Protein AF-S9TLT8-F1 (afdb_monomer)

Secondary structure (DSSP, 8-state):
-----------PPTTB-BTT-EE--EETTS-TT-PEEEE-PPPPSTTTTT-EE-EEEES--STT-EEEE-TT--GGGTT--PBPBTT-EEEEEETTT-PBEEEEEEEEEETTEEEEEEEE-----TT-S-------SGGG-EE---TTS---TTPBPBP---------S---HHHHHHHHHHHHHHHHGGGTTHHHHHHTT-TT-TT---EEEHHHHHHHHHHTT----HHHHHHHHHHH-TTSSSEEEHHHHHHHHH-PPPHHHHHHHHHHHHHHHHHTTT-EEHHHHHHHHHHTGGGSHHHHTTSS-HHHHHHHHHHT-HHHHTT--SEEPHHHHHHHHHHHGGG---HHHHHHHHHHHTPPPSSGGGGG---SEEEEEEETTS-EEEEEPP--TTS-TT-HHHHHHHHHHTT--SEEEEEEEEP-

Organism: NCBI:txid28005

Mean predicted aligned error: 17.15 Å

Solvent-accessible surface area (backbone atoms only — not comparable to full-atom values): 24820 Å² total; per-residue (Å²): 135,85,80,78,76,86,89,66,80,72,83,69,61,84,59,48,38,33,31,50,38,79,44,70,54,61,44,69,51,62,35,96,91,46,49,31,23,49,28,45,58,86,49,84,64,101,65,35,87,62,52,22,62,51,44,80,34,74,68,94,56,74,51,26,30,29,26,36,29,53,60,69,38,50,67,89,62,22,64,73,46,49,76,38,47,41,68,42,69,29,23,44,24,34,64,81,80,56,28,34,41,28,51,42,91,53,77,33,84,53,101,88,45,80,40,68,36,44,27,27,34,70,79,81,64,96,85,59,96,65,86,63,73,52,49,75,53,73,48,34,55,44,61,51,80,68,95,90,62,80,95,52,99,78,48,66,37,64,48,86,70,94,64,87,75,82,82,89,69,90,74,49,71,62,59,56,48,51,56,48,35,55,33,38,38,67,73,27,39,83,45,4,45,42,54,54,33,51,76,64,66,47,50,87,34,93,90,57,88,42,74,30,43,68,68,54,48,51,44,56,43,14,74,44,76,39,74,68,54,75,66,57,47,50,46,52,47,66,74,51,28,83,81,73,76,70,38,30,46,46,63,58,53,50,40,68,53,64,52,78,65,56,67,72,60,49,52,52,51,52,53,52,50,50,54,47,22,63,75,41,77,75,43,34,41,44,52,44,53,51,24,37,35,56,69,24,30,65,46,24,55,53,32,63,71,64,77,43,52,51,59,55,54,48,50,53,56,51,64,70,37,67,82,35,65,88,59,59,61,54,71,56,50,72,65,49,55,50,51,54,48,44,24,29,46,76,52,49,88,48,68,70,59,51,53,43,32,55,62,32,26,65,59,78,68,99,56,78,67,45,65,71,57,69,56,59,36,35,29,45,36,32,33,74,89,71,52,72,50,79,45,73,40,80,83,46,83,84,61,48,80,85,40,68,66,56,48,49,50,52,40,44,74,74,67,57,67,62,76,67,49,72,47,80,43,73,66,124

Radius of gyration: 26.95 Å; Cα contacts (8 Å, |Δi|>4): 657; chains: 1; bounding box: 95×42×77 Å

Sequence (428 aa):
MATTRPSTIPSKEADVLHYGQRVRISNELASADGFLYVHSALASGQRASEAQSATASYAASADNVFIVGRPHQSRDHVLDGAPVCLGAAVSLLHSITNMPLGCSDAAQRTSFGMEKKVACSYVKESFGRSTAAVITKEENMFCFTSTGAAPGPTLRASLSQTRTAKVSQEASVLDVFDRIREKALALGGRLGFRSLAIALGVACCEHRITCLTRGQLAQHISRLGVALTSLELDMVMKRMDHTGNKTVSAQEFLAELRGNMPQDRMNAVALTFQQLVVEGQGSVEYKDMFNLYRENVCAHPDVRDGLILPEEAVFDFENSWPSRVNSKLGTVTINEFIEYYNDISPSILDDARFFALLGGCWMIPETDAYRRGDPMRVVTVSHADGSSETVRLPDTLVLNTADRGDVKQVLIQAGVKDIKEFTVSRRI

InterPro domains:
  IPR011992 EF-hand domain pair [SSF47473] (212-345)
  IPR055325 Cilia- and flagella-associated protein 161 [PTHR24274] (12-147)

Structure (mmCIF, N/CA/C/O backbone):
data_AF-S9TLT8-F1
#
_entry.id   AF-S9TLT8-F1
#
loop_
_atom_site.group_PDB
_atom_site.id
_atom_site.type_symbol
_atom_site.label_atom_id
_atom_site.label_alt_id
_atom_site.label_comp_id
_atom_site.label_asym_id
_atom_site.label_entity_id
_atom_site.label_seq_id
_atom_site.pdbx_PDB_ins_code
_atom_site.Cartn_x
_atom_site.Cartn_y
_atom_site.Cartn_z
_atom_site.occupancy
_atom_site.B_iso_or_equiv
_atom_site.auth_seq_id
_atom_site.auth_comp_id
_atom_site.auth_asym_id
_atom_site.auth_atom_id
_atom_site.pdbx_PDB_model_num
ATOM 1 N N . MET A 1 1 ? -66.128 -9.625 -16.315 1.00 35.62 1 MET A N 1
ATOM 2 C CA . MET A 1 1 ? -65.516 -10.515 -15.306 1.00 35.62 1 MET A CA 1
ATOM 3 C C . MET A 1 1 ? -64.396 -9.750 -14.621 1.00 35.62 1 MET A C 1
ATOM 5 O O . MET A 1 1 ? -63.342 -9.576 -15.213 1.00 35.62 1 MET A O 1
ATOM 9 N N . ALA A 1 2 ? -64.662 -9.198 -13.437 1.00 33.81 2 ALA A N 1
ATOM 10 C CA . ALA A 1 2 ? -63.650 -8.521 -12.635 1.00 33.81 2 ALA A CA 1
ATOM 11 C C . ALA A 1 2 ? -62.841 -9.587 -11.887 1.00 33.81 2 ALA A C 1
ATOM 13 O O . ALA A 1 2 ? -63.338 -10.200 -10.947 1.00 33.81 2 ALA A O 1
ATOM 14 N N . THR A 1 3 ? -61.621 -9.856 -12.345 1.00 32.59 3 THR A N 1
ATOM 15 C CA . THR A 1 3 ? -60.668 -10.714 -11.638 1.00 32.59 3 THR A CA 1
ATOM 16 C C . THR A 1 3 ? -60.104 -9.942 -10.452 1.00 32.59 3 THR A C 1
ATOM 18 O O . THR A 1 3 ? -59.290 -9.030 -10.606 1.00 32.59 3 THR A O 1
ATOM 21 N N . THR A 1 4 ? -60.577 -10.295 -9.263 1.00 34.72 4 THR A N 1
ATOM 22 C CA . THR A 1 4 ? -60.046 -9.883 -7.965 1.00 34.72 4 THR A CA 1
ATOM 23 C C . THR A 1 4 ? -58.557 -10.220 -7.871 1.00 34.72 4 THR A C 1
ATOM 25 O O . THR A 1 4 ? -58.187 -11.394 -7.880 1.00 34.72 4 THR A O 1
ATOM 28 N N . ARG A 1 5 ? -57.694 -9.199 -7.772 1.00 31.59 5 ARG A N 1
ATOM 29 C CA . ARG A 1 5 ? -56.304 -9.372 -7.320 1.00 31.59 5 ARG A CA 1
ATOM 30 C C . ARG A 1 5 ? -56.338 -9.915 -5.885 1.00 31.59 5 ARG A C 1
ATOM 32 O O . ARG A 1 5 ? -56.984 -9.277 -5.053 1.00 31.59 5 ARG A O 1
ATOM 39 N N . PRO A 1 6 ? -55.658 -11.024 -5.560 1.00 34.12 6 PRO A N 1
ATOM 40 C CA . PRO A 1 6 ? -55.510 -11.434 -4.171 1.00 34.12 6 PRO A CA 1
ATOM 41 C C . PRO A 1 6 ? -54.658 -10.387 -3.439 1.00 34.12 6 PRO A C 1
ATOM 43 O O . PRO A 1 6 ? -53.469 -10.220 -3.701 1.00 34.12 6 PRO A O 1
ATOM 46 N N . SER A 1 7 ? -55.302 -9.624 -2.558 1.00 38.62 7 SER A N 1
ATOM 47 C CA . SER A 1 7 ? -54.705 -8.585 -1.721 1.00 38.62 7 SER A CA 1
ATOM 48 C C . SER A 1 7 ? -54.206 -9.169 -0.400 1.00 38.62 7 SER A C 1
ATOM 50 O O . SER A 1 7 ? -54.701 -8.824 0.672 1.00 38.62 7 SER A O 1
ATOM 52 N N . THR A 1 8 ? -53.231 -10.066 -0.462 1.00 38.25 8 THR A N 1
ATOM 53 C CA . THR A 1 8 ? -52.533 -10.549 0.734 1.00 38.25 8 THR A CA 1
ATOM 54 C C . THR A 1 8 ? -51.042 -10.531 0.456 1.00 38.25 8 THR A C 1
ATOM 56 O O . THR A 1 8 ? -50.463 -11.526 0.032 1.00 38.25 8 THR A O 1
ATOM 59 N N . ILE A 1 9 ? -50.426 -9.363 0.660 1.00 44.56 9 ILE A N 1
ATOM 60 C CA . ILE A 1 9 ? -48.975 -9.275 0.834 1.00 44.56 9 ILE A CA 1
ATOM 61 C C . ILE A 1 9 ? -48.663 -10.149 2.059 1.00 44.56 9 ILE A C 1
ATOM 63 O O . ILE A 1 9 ? -49.262 -9.897 3.110 1.00 44.56 9 ILE A O 1
ATOM 67 N N . PRO A 1 10 ? -47.812 -11.184 1.952 1.00 48.09 10 PRO A N 1
ATOM 68 C CA . PRO A 1 10 ? -47.455 -12.000 3.105 1.00 48.09 10 PRO A CA 1
ATOM 69 C C . PRO A 1 10 ? -46.914 -11.089 4.211 1.00 48.09 10 PRO A C 1
ATOM 71 O O . PRO A 1 10 ? -46.103 -10.193 3.956 1.00 48.09 10 PRO A O 1
ATOM 74 N N . SER A 1 11 ? -47.414 -11.266 5.436 1.00 51.22 11 SER A N 1
ATOM 75 C CA . SER A 1 11 ? -46.936 -10.525 6.601 1.00 51.22 11 SER A CA 1
ATOM 76 C C . SER A 1 11 ? -45.440 -10.788 6.756 1.00 51.22 11 SER A C 1
ATOM 78 O O . SER A 1 11 ? -45.046 -11.916 7.046 1.00 51.22 11 SER A O 1
ATOM 80 N N . LYS A 1 12 ? -44.615 -9.765 6.513 1.00 61.75 12 LYS A N 1
ATOM 81 C CA . LYS A 1 12 ? -43.157 -9.860 6.638 1.00 61.75 12 LYS A CA 1
ATOM 82 C C . LYS A 1 12 ? -42.810 -10.263 8.068 1.00 61.75 12 LYS A C 1
ATOM 84 O O . LYS A 1 12 ? -43.297 -9.634 9.008 1.00 61.75 12 LYS A O 1
ATOM 89 N N . GLU A 1 13 ? -41.989 -11.299 8.223 1.00 68.62 13 GLU A N 1
ATOM 90 C CA . GLU A 1 13 ? -41.459 -11.683 9.532 1.00 68.62 13 GLU A CA 1
ATOM 91 C C . GLU A 1 13 ? -40.683 -10.495 10.131 1.00 68.62 13 GLU A C 1
ATOM 93 O O . GLU A 1 13 ? -39.939 -9.801 9.430 1.00 68.62 13 GLU A O 1
ATOM 98 N N . ALA A 1 14 ? -40.872 -10.229 11.425 1.00 61.72 14 ALA A N 1
ATOM 99 C CA . ALA A 1 14 ? -40.080 -9.218 12.114 1.00 61.72 14 ALA A CA 1
ATOM 100 C C . ALA A 1 14 ? -38.603 -9.654 12.137 1.00 61.72 14 ALA A C 1
ATOM 102 O O . ALA A 1 14 ? -38.308 -10.838 12.266 1.00 61.72 14 ALA A O 1
ATOM 103 N N . ASP A 1 15 ? -37.684 -8.700 11.988 1.00 71.81 15 ASP A N 1
ATOM 104 C CA . ASP A 1 15 ? -36.225 -8.905 12.048 1.00 71.81 15 ASP A CA 1
ATOM 105 C C . ASP A 1 15 ? -35.607 -9.791 10.954 1.00 71.81 15 ASP A C 1
ATOM 107 O O . ASP A 1 15 ? -34.428 -10.138 11.030 1.00 71.81 15 ASP A O 1
ATOM 111 N N . VAL A 1 16 ? -36.346 -10.093 9.884 1.00 80.50 16 VAL A N 1
ATOM 112 C CA . VAL A 1 16 ? -35.835 -10.800 8.700 1.00 80.50 16 VAL A CA 1
ATOM 113 C C . VAL A 1 16 ? -35.859 -9.872 7.488 1.00 80.50 16 VAL A C 1
ATOM 115 O O . VAL A 1 16 ? -36.826 -9.144 7.251 1.00 80.50 16 VAL A O 1
ATOM 118 N N . LEU A 1 17 ? -34.781 -9.880 6.704 1.00 82.12 17 LEU A N 1
ATOM 119 C CA . LEU A 1 17 ? -34.709 -9.136 5.453 1.00 82.12 17 LEU A CA 1
ATOM 120 C C . LEU A 1 17 ? -35.520 -9.857 4.373 1.00 82.12 17 LEU A C 1
ATOM 122 O O . LEU A 1 17 ? -35.280 -11.029 4.089 1.00 82.12 17 LEU A O 1
ATOM 126 N N . HIS A 1 18 ? -36.438 -9.139 3.729 1.00 84.50 18 HIS A N 1
ATOM 127 C CA . HIS A 1 18 ? -37.248 -9.668 2.632 1.00 84.50 18 HIS A CA 1
ATOM 128 C C . HIS A 1 18 ? -36.950 -8.947 1.313 1.00 84.50 18 HIS A C 1
ATOM 130 O O . HIS A 1 18 ? -36.621 -7.756 1.298 1.00 84.50 18 HIS A O 1
ATOM 136 N N . TYR A 1 19 ? -37.128 -9.639 0.188 1.00 83.56 19 TYR A N 1
ATOM 137 C CA . TYR A 1 19 ? -37.094 -9.001 -1.128 1.00 83.56 19 TYR A CA 1
ATOM 138 C C . TYR A 1 19 ? -38.167 -7.901 -1.230 1.00 83.56 19 TYR A C 1
ATOM 140 O O . TYR A 1 19 ? -39.253 -7.988 -0.648 1.00 83.56 19 TYR A O 1
ATOM 148 N N . GLY A 1 20 ? -37.828 -6.808 -1.912 1.00 76.44 20 GLY A N 1
ATOM 149 C CA . GLY A 1 20 ? -38.667 -5.615 -2.031 1.00 76.44 20 GLY A CA 1
ATOM 150 C C . GLY A 1 20 ? -38.646 -4.707 -0.803 1.00 76.44 20 GLY A C 1
ATOM 151 O O . GLY A 1 20 ? -39.358 -3.701 -0.766 1.00 76.44 20 GLY A O 1
ATOM 152 N N . GLN A 1 21 ? -37.847 -5.026 0.219 1.00 82.19 21 GLN A N 1
ATOM 153 C CA . GLN A 1 21 ? -37.655 -4.158 1.374 1.00 82.19 21 GLN A CA 1
ATOM 154 C C . GLN A 1 21 ? -36.647 -3.045 1.079 1.00 82.19 21 GLN A C 1
ATOM 156 O O . GLN A 1 21 ? -35.629 -3.256 0.420 1.00 82.19 21 GLN A O 1
ATOM 161 N N . ARG A 1 22 ? -36.952 -1.847 1.588 1.00 84.12 22 ARG A N 1
ATOM 162 C CA . ARG A 1 22 ? -36.041 -0.702 1.585 1.00 84.12 22 ARG A CA 1
ATOM 163 C C . ARG A 1 22 ? -35.064 -0.842 2.743 1.00 84.12 22 ARG A C 1
ATOM 165 O O . ARG A 1 22 ? -35.492 -0.963 3.889 1.00 84.12 22 ARG A O 1
ATOM 172 N N . VAL A 1 23 ? -33.779 -0.798 2.436 1.00 87.81 23 VAL A N 1
ATOM 173 C CA . VAL A 1 23 ? -32.674 -0.934 3.381 1.00 87.81 23 VAL A CA 1
ATOM 174 C C . VAL A 1 23 ? -31.699 0.221 3.223 1.00 87.81 23 VAL A C 1
ATOM 176 O O . VAL A 1 23 ? -31.629 0.858 2.171 1.00 87.81 23 VAL A O 1
ATOM 179 N N . ARG A 1 24 ? -30.931 0.479 4.277 1.00 87.31 24 ARG A N 1
ATOM 180 C CA . ARG A 1 24 ? -29.712 1.280 4.199 1.00 87.31 24 ARG A CA 1
ATOM 181 C C . ARG A 1 24 ? -28.542 0.359 4.479 1.00 87.31 24 ARG A C 1
ATOM 183 O O . ARG A 1 24 ? -28.635 -0.488 5.361 1.00 87.31 24 ARG A O 1
ATOM 190 N N . ILE A 1 25 ? -27.470 0.532 3.724 1.00 90.12 25 ILE A N 1
ATOM 191 C CA . ILE A 1 25 ? -26.228 -0.203 3.931 1.00 90.12 25 ILE A CA 1
ATOM 192 C C . ILE A 1 25 ? -25.272 0.779 4.585 1.00 90.12 25 ILE A C 1
ATOM 194 O O . ILE A 1 25 ? -25.013 1.843 4.021 1.00 90.12 25 ILE A O 1
ATOM 198 N N . SER A 1 26 ? -24.798 0.449 5.780 1.00 86.19 26 SER A N 1
ATOM 199 C CA . SER A 1 26 ? -23.891 1.295 6.546 1.00 86.19 26 SER A CA 1
ATOM 200 C C . SER A 1 26 ? -22.674 0.526 7.007 1.00 86.19 26 SER A C 1
ATOM 202 O O . SER A 1 26 ? -22.786 -0.617 7.443 1.00 86.19 26 SER A O 1
ATOM 204 N N . ASN A 1 27 ? -21.530 1.199 6.989 1.00 82.44 27 ASN A N 1
ATOM 205 C CA . ASN A 1 27 ? -20.387 0.795 7.778 1.00 82.44 27 ASN A CA 1
ATOM 206 C C . ASN A 1 27 ? -20.491 1.481 9.144 1.00 82.44 27 ASN A C 1
ATOM 208 O O . ASN A 1 27 ? -20.222 2.677 9.279 1.00 82.44 27 ASN A O 1
ATOM 212 N N . GLU A 1 28 ? -20.929 0.715 10.141 1.00 74.50 28 GLU A N 1
ATOM 213 C CA . GLU A 1 28 ? -21.058 1.189 11.522 1.00 74.50 28 GLU A CA 1
ATOM 214 C C . GLU A 1 28 ? -19.709 1.422 12.206 1.00 74.50 28 GLU A C 1
ATOM 216 O O . GLU A 1 28 ? -19.622 2.159 13.183 1.00 74.50 28 GLU A O 1
ATOM 221 N N . LEU A 1 29 ? -18.653 0.822 11.661 1.00 68.00 29 LEU A N 1
ATOM 222 C CA . LEU A 1 29 ? -17.330 0.801 12.257 1.00 68.00 29 LEU A CA 1
ATOM 223 C C . LEU A 1 29 ? -16.429 1.892 11.702 1.00 68.00 29 LEU A C 1
ATOM 225 O O . LEU A 1 29 ? -15.383 2.136 12.286 1.00 68.00 29 LEU A O 1
ATOM 229 N N . ALA A 1 30 ? -16.812 2.543 10.600 1.00 68.62 30 ALA A N 1
ATOM 230 C CA . ALA A 1 30 ? -15.959 3.462 9.846 1.00 68.62 30 ALA A CA 1
ATOM 231 C C . ALA A 1 30 ? -15.632 4.783 10.568 1.00 68.62 30 ALA A C 1
ATOM 233 O O . ALA A 1 30 ? -14.661 5.452 10.211 1.00 68.62 30 ALA A O 1
ATOM 234 N N . SER A 1 31 ? -16.442 5.196 11.546 1.00 70.94 31 SER A N 1
ATOM 235 C CA . SER A 1 31 ? -16.224 6.431 12.299 1.00 70.94 31 SER A CA 1
ATOM 236 C C . SER A 1 31 ? -16.871 6.371 13.678 1.00 70.94 31 SER A C 1
ATOM 238 O O . SER A 1 31 ? -17.974 5.853 13.832 1.00 70.94 31 SER A O 1
ATOM 240 N N . ALA A 1 32 ? -16.203 6.953 14.676 1.00 64.69 32 ALA A N 1
ATOM 241 C CA . ALA A 1 32 ? -16.770 7.135 16.013 1.00 64.69 32 ALA A CA 1
ATOM 242 C C . ALA A 1 32 ? -17.909 8.176 16.030 1.00 64.69 32 ALA A C 1
ATOM 244 O O . ALA A 1 32 ? -18.750 8.146 16.925 1.00 64.69 32 ALA A O 1
ATOM 245 N N . ASP A 1 33 ? -17.951 9.063 15.030 1.00 64.81 33 ASP A N 1
ATOM 246 C CA . ASP A 1 33 ? -18.918 10.163 14.937 1.00 64.81 33 ASP A CA 1
ATOM 247 C C . ASP A 1 33 ? -20.258 9.733 14.310 1.00 64.81 33 ASP A C 1
ATOM 249 O O . ASP A 1 33 ? -21.205 10.520 14.251 1.00 64.81 33 ASP A O 1
ATOM 253 N N . GLY A 1 34 ? -20.362 8.484 13.840 1.00 71.44 34 GLY A N 1
ATOM 254 C CA . GLY A 1 34 ? -21.607 7.900 13.353 1.00 71.44 34 GLY A CA 1
ATOM 255 C C . GLY A 1 34 ? -21.448 7.003 12.129 1.00 71.44 34 GLY A C 1
ATOM 256 O O . GLY A 1 34 ? -20.352 6.715 11.653 1.00 71.44 34 GLY A O 1
ATOM 257 N N . PHE A 1 35 ? -22.588 6.561 11.604 1.00 80.56 35 PHE A N 1
ATOM 258 C CA . PHE A 1 35 ? -22.648 5.609 10.501 1.00 80.56 35 PHE A CA 1
ATOM 259 C C . PHE A 1 35 ? -22.368 6.269 9.148 1.00 80.56 35 PHE A C 1
ATOM 261 O O . PHE A 1 35 ? -22.985 7.279 8.795 1.00 80.56 35 PHE A O 1
ATOM 268 N N . LEU A 1 36 ? -21.480 5.644 8.374 1.00 84.56 36 LEU A N 1
ATOM 269 C CA . LEU A 1 36 ? -21.249 5.974 6.971 1.00 84.56 36 LEU A CA 1
ATOM 270 C C . LEU A 1 36 ? -22.121 5.075 6.104 1.00 84.56 36 LEU A C 1
ATOM 272 O O . LEU A 1 36 ? -21.978 3.854 6.124 1.00 84.56 36 LEU A O 1
ATOM 276 N N . TYR A 1 37 ? -23.032 5.678 5.352 1.00 87.75 37 TYR A N 1
ATOM 277 C CA . TYR A 1 37 ? -23.968 4.965 4.493 1.00 87.75 37 TYR A CA 1
ATOM 278 C C . TYR A 1 37 ? -23.489 4.951 3.049 1.00 87.75 37 TYR A C 1
ATOM 280 O O . TYR A 1 37 ? -22.895 5.925 2.584 1.00 87.75 37 TYR A O 1
ATOM 288 N N . VAL A 1 38 ? -23.820 3.884 2.321 1.00 90.12 38 VAL A N 1
ATOM 289 C CA . VAL A 1 38 ? -23.739 3.894 0.858 1.00 90.12 38 VAL A CA 1
ATOM 290 C C . VAL A 1 38 ? -24.721 4.944 0.342 1.00 90.12 38 VAL A C 1
ATOM 292 O O . VAL A 1 38 ? -25.911 4.887 0.648 1.00 90.12 38 VAL A O 1
ATOM 295 N N . HIS A 1 39 ? -24.202 5.897 -0.418 1.00 88.62 39 HIS A N 1
ATOM 296 C CA . HIS A 1 39 ? -24.888 7.084 -0.902 1.00 88.62 39 HIS A CA 1
ATOM 297 C C . HIS A 1 39 ? -24.771 7.170 -2.421 1.00 88.62 39 HIS A C 1
ATOM 299 O O . HIS A 1 39 ? -23.688 6.985 -2.976 1.00 88.62 39 HIS A O 1
ATOM 305 N N . SER A 1 40 ? -25.880 7.468 -3.095 1.00 86.38 40 SER A N 1
ATOM 306 C CA . SER A 1 40 ? -25.919 7.669 -4.544 1.00 86.38 40 SER A CA 1
ATOM 307 C C . SER A 1 40 ? -26.772 8.889 -4.879 1.00 86.38 40 SER A C 1
ATOM 309 O O . SER A 1 40 ? -27.995 8.796 -4.969 1.00 86.38 40 SER A O 1
ATOM 311 N N . ALA A 1 41 ? -26.134 10.036 -5.099 1.00 80.56 41 ALA A N 1
ATOM 312 C CA . ALA A 1 41 ? -26.831 11.255 -5.499 1.00 80.56 41 ALA A CA 1
ATOM 313 C C . ALA A 1 41 ? -27.009 11.363 -7.021 1.00 80.56 41 ALA A C 1
ATOM 315 O O . ALA A 1 41 ? -26.204 10.873 -7.817 1.00 80.56 41 ALA A O 1
ATOM 316 N N . LEU A 1 42 ? -28.054 12.089 -7.425 1.00 70.62 42 LEU A N 1
ATOM 317 C CA . LEU A 1 42 ? -28.197 12.587 -8.790 1.00 70.62 42 LEU A CA 1
ATOM 318 C C . LEU A 1 42 ? -27.015 13.511 -9.110 1.00 70.62 42 LEU A C 1
ATOM 320 O O . LEU A 1 42 ? -26.828 14.538 -8.461 1.00 70.62 42 LEU A O 1
ATOM 324 N N . ALA A 1 43 ? -26.224 13.156 -10.121 1.00 63.09 43 ALA A N 1
ATOM 325 C CA . ALA A 1 43 ? -25.205 14.057 -10.640 1.00 63.09 43 ALA A CA 1
ATOM 326 C C . ALA A 1 43 ? -25.873 15.303 -11.255 1.00 63.09 43 ALA A C 1
ATOM 328 O O . ALA A 1 43 ? -26.957 15.216 -11.829 1.00 63.09 43 ALA A O 1
ATOM 329 N N . SER A 1 44 ? -25.236 16.469 -11.155 1.00 54.47 44 SER A N 1
ATOM 330 C CA . SER A 1 44 ? -25.657 17.689 -11.851 1.00 54.47 44 SER A CA 1
ATOM 331 C C . SER A 1 44 ? -24.796 17.894 -13.107 1.00 54.47 44 SER A C 1
ATOM 333 O O . SER A 1 44 ? -23.578 17.742 -13.065 1.00 54.47 44 SER A O 1
ATOM 335 N N . GLY A 1 45 ? -25.418 18.199 -14.256 1.00 56.22 45 GLY A N 1
ATOM 336 C CA . GLY A 1 45 ? -24.717 18.489 -15.522 1.00 56.22 45 GLY A CA 1
ATOM 337 C C . GLY A 1 45 ? -25.144 17.636 -16.727 1.00 56.22 45 GLY A C 1
ATOM 338 O O . GLY A 1 45 ? -26.008 16.771 -16.631 1.00 56.22 45 GLY A O 1
ATOM 339 N N . GLN A 1 46 ? -24.528 17.877 -17.893 1.00 46.22 46 GLN A N 1
ATOM 340 C CA . GLN A 1 46 ? -24.945 17.308 -19.193 1.00 46.22 46 GLN A CA 1
ATOM 341 C C . GLN A 1 46 ? -24.819 15.773 -19.322 1.00 46.22 46 GLN A C 1
ATOM 343 O O . GLN A 1 46 ? -25.409 15.204 -20.235 1.00 46.22 46 GLN A O 1
ATOM 348 N N . ARG A 1 47 ? -24.091 15.092 -18.421 1.00 49.59 47 ARG A N 1
ATOM 349 C CA . ARG A 1 47 ? -23.958 13.615 -18.368 1.00 49.59 47 ARG A CA 1
ATOM 350 C C . ARG A 1 47 ? -24.605 12.980 -17.129 1.00 49.59 47 ARG A C 1
ATOM 352 O O . ARG A 1 47 ? -24.358 11.819 -16.820 1.00 49.59 47 ARG A O 1
ATOM 359 N N . ALA A 1 48 ? -25.441 13.738 -16.418 1.00 52.47 48 ALA A N 1
ATOM 360 C CA . ALA A 1 48 ? -26.089 13.325 -15.172 1.00 52.47 48 ALA A CA 1
ATOM 361 C C . ALA A 1 48 ? -26.955 12.055 -15.274 1.00 52.47 48 ALA A C 1
ATOM 363 O O . ALA A 1 48 ? -27.232 11.409 -14.264 1.00 52.47 48 ALA A O 1
ATOM 364 N N . SER A 1 49 ? -27.401 11.709 -16.482 1.00 53.91 49 SER A N 1
ATOM 365 C CA . SER A 1 49 ? -28.325 10.607 -16.751 1.00 53.91 49 SER A CA 1
ATOM 366 C C . SER A 1 49 ? -27.656 9.250 -16.993 1.00 53.91 49 SER A C 1
ATOM 368 O O . SER A 1 49 ? -28.372 8.259 -17.119 1.00 53.91 49 SER A O 1
ATOM 370 N N . GLU A 1 50 ? -26.320 9.168 -17.072 1.00 63.41 50 GLU A N 1
ATOM 371 C CA . GLU A 1 50 ? -25.642 7.927 -17.486 1.00 63.41 50 GLU A CA 1
ATOM 372 C C . GLU A 1 50 ? -25.191 7.035 -16.319 1.00 63.41 50 GLU A C 1
ATOM 374 O O . GLU A 1 50 ? -25.349 5.816 -16.391 1.00 63.41 50 GLU A O 1
ATOM 379 N N . ALA A 1 51 ? -24.650 7.614 -15.243 1.00 71.31 51 ALA A N 1
ATOM 380 C CA . ALA A 1 51 ? -24.183 6.872 -14.072 1.00 71.31 51 ALA A CA 1
ATOM 381 C C . ALA A 1 51 ? -24.073 7.776 -12.835 1.00 71.31 51 ALA A C 1
ATOM 383 O O . ALA A 1 51 ? -23.713 8.948 -12.942 1.00 71.31 51 ALA A O 1
ATOM 384 N N . GLN A 1 52 ? -24.338 7.210 -11.658 1.00 81.50 52 GLN A N 1
ATOM 385 C CA . GLN A 1 52 ? -24.216 7.864 -10.354 1.00 81.50 52 GLN A CA 1
ATOM 386 C C . GLN A 1 52 ? -23.148 7.140 -9.542 1.00 81.50 52 GLN A C 1
ATOM 388 O O . GLN A 1 52 ? -23.282 5.949 -9.274 1.00 81.50 52 GLN A O 1
ATOM 393 N N . SER A 1 53 ? -22.070 7.823 -9.165 1.00 81.12 53 SER A N 1
ATOM 394 C CA . SER A 1 53 ? -21.045 7.207 -8.316 1.00 81.12 53 SER A CA 1
ATOM 395 C C . SER A 1 53 ? -21.631 6.855 -6.949 1.00 81.12 53 SER A C 1
ATOM 397 O O . SER A 1 53 ? -22.318 7.681 -6.347 1.00 81.12 53 SER A O 1
ATOM 399 N N . ALA A 1 54 ? -21.332 5.653 -6.456 1.00 86.88 54 ALA A N 1
ATOM 400 C CA . ALA A 1 54 ? -21.680 5.259 -5.100 1.00 86.88 54 ALA A CA 1
ATOM 401 C C . ALA A 1 54 ? -20.542 5.671 -4.158 1.00 86.88 54 ALA A C 1
ATOM 403 O O . ALA A 1 54 ? -19.391 5.290 -4.363 1.00 86.88 54 ALA A O 1
ATOM 404 N N . THR A 1 55 ? -20.850 6.467 -3.139 1.00 87.94 55 THR A N 1
ATOM 405 C CA . THR A 1 55 ? -19.871 6.967 -2.163 1.00 87.94 55 THR A CA 1
ATOM 406 C C . THR A 1 55 ? -20.317 6.661 -0.739 1.00 87.94 55 THR A C 1
ATOM 408 O O . THR A 1 55 ? -21.467 6.305 -0.498 1.00 87.94 55 THR A O 1
ATOM 411 N N . ALA A 1 56 ? -19.403 6.771 0.223 1.00 87.06 56 ALA A N 1
ATOM 412 C CA . ALA A 1 56 ? -19.751 6.718 1.637 1.00 87.06 56 ALA A CA 1
ATOM 413 C C . ALA A 1 56 ? -20.071 8.136 2.133 1.00 87.06 56 ALA A C 1
ATOM 415 O O . ALA A 1 56 ? -19.255 9.042 1.960 1.00 87.06 56 ALA A O 1
ATOM 416 N N . SER A 1 57 ? -21.241 8.334 2.742 1.00 84.81 57 SER A N 1
ATOM 417 C CA . SER A 1 57 ? -21.673 9.639 3.257 1.00 84.81 57 SER A CA 1
ATOM 418 C C . SER A 1 57 ? -22.233 9.545 4.673 1.00 84.81 57 SER A C 1
ATOM 420 O O . SER A 1 57 ? -22.849 8.544 5.053 1.00 84.81 57 SER A O 1
ATOM 422 N N . TYR A 1 58 ? -22.005 10.597 5.458 1.00 80.75 58 TYR A N 1
ATOM 423 C CA . TYR A 1 58 ? -22.594 10.748 6.784 1.00 80.75 58 TYR A CA 1
ATOM 424 C C . TYR A 1 58 ? -24.071 11.136 6.682 1.00 80.75 58 TYR A C 1
ATOM 426 O O . TYR A 1 58 ? -24.507 11.744 5.706 1.00 80.75 58 TYR A O 1
ATOM 434 N N . ALA A 1 59 ? -24.807 10.839 7.753 1.00 73.81 59 ALA A N 1
ATOM 435 C CA . ALA A 1 59 ? -26.238 11.087 7.912 1.00 73.81 59 ALA A CA 1
ATOM 436 C C . ALA A 1 59 ? -27.143 10.226 7.013 1.00 73.81 59 ALA A C 1
ATOM 438 O O . ALA A 1 59 ? -26.863 9.926 5.855 1.00 73.81 59 ALA A O 1
ATOM 439 N N . ALA A 1 60 ? -28.278 9.808 7.572 1.00 76.25 60 ALA A N 1
ATOM 440 C CA . ALA A 1 60 ? -29.278 9.061 6.827 1.00 76.25 60 ALA A CA 1
ATOM 441 C C . ALA A 1 60 ? -30.095 10.018 5.948 1.00 76.25 60 ALA A C 1
ATOM 443 O O . ALA A 1 60 ? -30.806 10.878 6.462 1.00 76.25 60 ALA A O 1
ATOM 444 N N . SER A 1 61 ? -30.044 9.831 4.630 1.00 80.50 61 SER A N 1
ATOM 445 C CA . SER A 1 61 ? -30.882 10.563 3.675 1.00 80.50 61 SER A CA 1
ATOM 446 C C . SER A 1 61 ? -31.756 9.613 2.847 1.00 80.50 61 SER A C 1
ATOM 448 O O . SER A 1 61 ? -31.794 8.394 3.083 1.00 80.50 61 SER A O 1
ATOM 450 N N . ALA A 1 62 ? -32.513 10.183 1.908 1.00 76.25 62 ALA A N 1
ATOM 451 C CA . ALA A 1 62 ? -33.265 9.427 0.914 1.00 76.25 62 ALA A CA 1
ATOM 452 C C . ALA A 1 62 ? -32.349 8.816 -0.170 1.00 76.25 62 ALA A C 1
ATOM 454 O O . ALA A 1 62 ? -32.669 7.747 -0.685 1.00 76.25 62 ALA A O 1
ATOM 455 N N . ASP A 1 63 ? -31.188 9.429 -0.429 1.00 81.06 63 ASP A N 1
ATOM 456 C CA . ASP A 1 63 ? -30.170 8.972 -1.395 1.00 81.06 63 ASP A CA 1
ATOM 457 C C . ASP A 1 63 ? -29.357 7.758 -0.901 1.00 81.06 63 ASP A C 1
ATOM 459 O O . ASP A 1 63 ? -28.519 7.208 -1.615 1.00 81.06 63 ASP A O 1
ATOM 463 N N . ASN A 1 64 ? -29.587 7.344 0.351 1.00 86.00 64 ASN A N 1
ATOM 464 C CA . ASN A 1 64 ? -28.900 6.219 0.992 1.00 86.00 64 ASN A CA 1
ATOM 465 C C . ASN A 1 64 ? -29.791 4.975 1.087 1.00 86.00 64 ASN A C 1
ATOM 467 O O . ASN A 1 64 ? -29.509 4.058 1.860 1.00 86.00 64 ASN A O 1
ATOM 471 N N . VAL A 1 65 ? -30.927 4.973 0.386 1.00 82.69 65 VAL A N 1
ATOM 472 C CA . VAL A 1 65 ? -31.935 3.916 0.483 1.00 82.69 65 VAL A CA 1
ATOM 473 C C . VAL A 1 65 ? -31.873 3.035 -0.754 1.00 82.69 65 VAL A C 1
ATOM 475 O O . VAL A 1 65 ? -32.055 3.508 -1.874 1.00 82.69 65 VAL A O 1
ATOM 478 N N . PHE A 1 66 ? -31.699 1.735 -0.539 1.00 88.00 66 PHE A N 1
ATOM 479 C CA . PHE A 1 66 ? -31.672 0.715 -1.582 1.00 88.00 66 PHE A CA 1
ATOM 480 C C . PHE A 1 66 ? -32.809 -0.286 -1.390 1.00 88.00 66 PHE A C 1
ATOM 482 O O . PHE A 1 66 ? -33.272 -0.519 -0.278 1.00 88.00 66 PHE A O 1
ATOM 489 N N . ILE A 1 67 ? -33.287 -0.874 -2.479 1.00 85.50 67 ILE A N 1
ATOM 490 C CA . ILE A 1 67 ? -34.293 -1.932 -2.493 1.00 85.50 67 ILE A CA 1
ATOM 491 C C . ILE A 1 67 ? -33.587 -3.233 -2.855 1.00 85.50 67 ILE A C 1
ATOM 493 O O . ILE A 1 67 ? -32.902 -3.301 -3.877 1.00 85.50 67 ILE A O 1
ATOM 497 N N . VAL A 1 68 ? -33.769 -4.261 -2.029 1.00 85.56 68 VAL A N 1
ATOM 498 C CA . VAL A 1 68 ? -33.199 -5.590 -2.282 1.00 85.56 68 VAL A CA 1
ATOM 499 C C . VAL A 1 68 ? -34.090 -6.343 -3.265 1.00 85.56 68 VAL A C 1
ATOM 501 O O . VAL A 1 68 ? -35.254 -6.613 -2.976 1.00 85.56 68 VAL A O 1
ATOM 504 N N . GLY A 1 69 ? -33.554 -6.667 -4.436 1.00 82.69 69 GLY A N 1
ATOM 505 C CA . GLY A 1 69 ? -34.238 -7.388 -5.508 1.00 82.69 69 GLY A CA 1
ATOM 506 C C . GLY A 1 69 ? -33.668 -8.780 -5.752 1.00 82.69 69 GLY A C 1
ATOM 507 O O . GLY A 1 69 ? -32.540 -9.086 -5.357 1.00 82.69 69 GLY A O 1
ATOM 508 N N . ARG A 1 70 ? -34.471 -9.628 -6.402 1.00 79.81 70 ARG A N 1
ATOM 509 C CA . ARG A 1 70 ? -33.997 -10.902 -6.942 1.00 79.81 70 ARG A CA 1
ATOM 510 C C . ARG A 1 70 ? -33.278 -10.658 -8.273 1.00 79.81 70 ARG A C 1
ATOM 512 O O . ARG A 1 70 ? -33.813 -9.922 -9.105 1.00 79.81 70 ARG A O 1
ATOM 519 N N . PRO A 1 71 ? -32.122 -11.301 -8.505 1.00 73.69 71 PRO A N 1
ATOM 520 C CA . PRO A 1 71 ? -31.477 -11.298 -9.813 1.00 73.69 71 PRO A CA 1
ATOM 521 C C . PRO A 1 71 ? -32.429 -11.825 -10.896 1.00 73.69 71 PRO A C 1
ATOM 523 O O . PRO A 1 71 ? -33.269 -12.682 -10.616 1.00 73.69 71 PRO A O 1
ATOM 526 N N . HIS A 1 72 ? -32.281 -11.345 -12.133 1.00 70.38 72 HIS A N 1
ATOM 527 C CA . HIS A 1 72 ? -33.034 -11.812 -13.311 1.00 70.38 72 HIS A CA 1
ATOM 528 C C . HIS A 1 72 ? -34.562 -11.610 -13.260 1.00 70.38 72 HIS A C 1
ATOM 530 O O . HIS A 1 72 ? -35.282 -12.137 -14.108 1.00 70.38 72 HIS A O 1
ATOM 536 N N . GLN A 1 73 ? -35.083 -10.838 -12.301 1.00 65.00 73 GLN A N 1
ATOM 537 C CA . GLN A 1 73 ? -36.502 -10.488 -12.230 1.00 65.00 73 GLN A CA 1
ATOM 538 C C . GLN A 1 73 ? -36.722 -9.000 -12.505 1.00 65.00 73 GLN A C 1
ATOM 540 O O . GLN A 1 73 ? -35.967 -8.144 -12.045 1.00 65.00 73 GLN A O 1
ATOM 545 N N . SER A 1 74 ? -37.785 -8.687 -13.252 1.00 59.59 74 SER A N 1
ATOM 546 C CA . SER A 1 74 ? -38.258 -7.309 -13.404 1.00 59.59 74 SER A CA 1
ATOM 547 C C . SER A 1 74 ? -38.710 -6.755 -12.050 1.00 59.59 74 SER A C 1
ATOM 549 O O . SER A 1 74 ? -39.232 -7.492 -11.211 1.00 59.59 74 SER A O 1
ATOM 551 N N . ARG A 1 75 ? -38.564 -5.441 -11.849 1.00 55.59 75 ARG A N 1
ATOM 552 C CA . ARG A 1 75 ? -38.947 -4.739 -10.615 1.00 55.59 75 ARG A CA 1
ATOM 553 C C . ARG A 1 75 ? -40.379 -5.038 -10.161 1.00 55.59 75 ARG A C 1
ATOM 555 O O . ARG A 1 75 ? -40.615 -5.129 -8.960 1.00 55.59 75 ARG A O 1
ATOM 562 N N . ASP A 1 76 ? -41.318 -5.221 -11.084 1.00 53.03 76 ASP A N 1
ATOM 563 C CA . ASP A 1 76 ? -42.714 -5.520 -10.736 1.00 53.03 76 ASP A CA 1
ATOM 564 C C . ASP A 1 76 ? -42.861 -6.850 -9.972 1.00 53.03 76 ASP A C 1
ATOM 566 O O . ASP A 1 76 ? -43.812 -7.028 -9.215 1.00 53.03 76 ASP A O 1
ATOM 570 N N . HIS A 1 77 ? -41.884 -7.756 -10.102 1.00 52.88 77 HIS A N 1
ATOM 571 C CA . HIS A 1 77 ? -41.802 -9.027 -9.375 1.00 52.88 77 HIS A CA 1
ATOM 572 C C . HIS A 1 77 ? -40.933 -8.950 -8.101 1.00 52.88 77 HIS A C 1
ATOM 574 O O . HIS A 1 77 ? -40.942 -9.876 -7.294 1.00 52.88 77 HIS A O 1
ATOM 580 N N . VAL A 1 78 ? -40.226 -7.836 -7.853 1.00 52.44 78 VAL A N 1
ATOM 581 C CA . VAL A 1 78 ? -39.362 -7.632 -6.665 1.00 52.44 78 VAL A CA 1
ATOM 582 C C . VAL A 1 78 ? -40.173 -7.518 -5.359 1.00 52.44 78 VAL A C 1
ATOM 584 O O . VAL A 1 78 ? -39.614 -7.580 -4.269 1.00 52.44 78 VAL A O 1
ATOM 587 N N . LEU A 1 79 ? -41.501 -7.415 -5.441 1.00 55.84 79 LEU A N 1
ATOM 588 C CA . LEU A 1 79 ? -42.413 -7.298 -4.298 1.00 55.84 79 LEU A CA 1
ATOM 589 C C . LEU A 1 79 ? -42.895 -8.641 -3.714 1.00 55.84 79 LEU A C 1
ATOM 591 O O . LEU A 1 79 ? -43.768 -8.622 -2.850 1.00 55.84 79 LEU A O 1
ATOM 595 N N . ASP A 1 80 ? -42.331 -9.779 -4.138 1.00 61.38 80 ASP A N 1
ATOM 596 C CA . ASP A 1 80 ? -42.716 -11.130 -3.673 1.00 61.38 80 ASP A CA 1
ATOM 597 C C . ASP A 1 80 ? -42.640 -11.288 -2.140 1.00 61.38 80 ASP A C 1
ATOM 599 O O . ASP A 1 80 ? -43.340 -12.098 -1.541 1.00 61.38 80 ASP A O 1
ATOM 603 N N . GLY A 1 81 ? -41.810 -10.477 -1.469 1.00 67.56 81 GLY A N 1
ATOM 604 C CA . GLY A 1 81 ? -41.776 -10.427 -0.008 1.00 67.56 81 GLY A CA 1
ATOM 605 C C . GLY A 1 81 ? -41.223 -11.693 0.641 1.00 67.56 81 GLY A C 1
ATOM 606 O O . GLY A 1 81 ? -41.371 -11.851 1.845 1.00 67.56 81 GLY A O 1
ATOM 607 N N . ALA A 1 82 ? -40.576 -12.575 -0.124 1.00 79.94 82 ALA A N 1
ATOM 608 C CA . ALA A 1 82 ? -39.874 -13.743 0.393 1.00 79.94 82 ALA A CA 1
ATOM 609 C C . ALA A 1 82 ? -38.608 -13.342 1.182 1.00 79.94 82 ALA A C 1
ATOM 611 O O . ALA A 1 82 ? -37.985 -12.324 0.854 1.00 79.94 82 ALA A O 1
ATOM 612 N N . PRO A 1 83 ? -38.196 -14.129 2.194 1.00 82.75 83 PRO A N 1
ATOM 613 C CA . PRO A 1 83 ? -36.986 -13.860 2.964 1.00 82.75 83 PRO A CA 1
ATOM 614 C C . PRO A 1 83 ? -35.722 -14.025 2.108 1.00 82.75 83 PRO A C 1
ATOM 616 O O . PRO A 1 83 ? -35.669 -14.855 1.197 1.00 82.75 83 PRO A O 1
ATOM 619 N N . VAL A 1 84 ? -34.695 -13.234 2.413 1.00 84.56 84 VAL A N 1
ATOM 620 C CA . VAL A 1 84 ? -33.384 -13.276 1.755 1.00 84.56 84 VAL A CA 1
ATOM 621 C C . VAL A 1 84 ? -32.465 -14.235 2.515 1.00 84.56 84 VAL A C 1
ATOM 623 O O . VAL A 1 84 ? -32.225 -14.065 3.711 1.00 84.56 84 VAL A O 1
ATOM 626 N N . CYS A 1 85 ? -31.936 -15.245 1.827 1.00 82.62 85 CYS A N 1
ATOM 627 C CA . CYS A 1 85 ? -30.945 -16.169 2.384 1.00 82.62 85 CYS A CA 1
ATOM 628 C C . CYS A 1 85 ? -29.533 -15.568 2.320 1.00 82.62 85 CYS A C 1
ATOM 630 O O . CYS A 1 85 ? -29.188 -14.887 1.353 1.00 82.62 85 CYS A O 1
ATOM 632 N N . LEU A 1 86 ? -28.697 -15.848 3.323 1.00 81.00 86 LEU A N 1
ATOM 633 C CA . LEU A 1 86 ? -27.272 -15.518 3.265 1.00 81.00 86 LEU A CA 1
ATOM 634 C C . LEU A 1 86 ? -26.590 -16.315 2.144 1.00 81.00 86 LEU A C 1
ATOM 636 O O . LEU A 1 86 ? -26.946 -17.460 1.874 1.00 81.00 86 LEU A O 1
ATOM 640 N N . GLY A 1 87 ? -25.632 -15.689 1.464 1.00 78.31 87 GLY A N 1
ATOM 641 C CA . GLY A 1 87 ? -24.932 -16.252 0.306 1.00 78.31 87 GLY A CA 1
ATOM 642 C C . GLY A 1 87 ? -25.749 -16.287 -0.991 1.00 78.31 87 GLY A C 1
ATOM 643 O O . GLY A 1 87 ? -25.176 -16.517 -2.052 1.00 78.31 87 GLY A O 1
ATOM 644 N N . ALA A 1 88 ? -27.059 -16.019 -0.953 1.00 84.12 88 ALA A N 1
ATOM 645 C CA . ALA A 1 88 ? -27.853 -15.901 -2.170 1.00 84.12 88 ALA A CA 1
ATOM 646 C C . ALA A 1 88 ? -27.488 -14.621 -2.934 1.00 84.12 88 ALA A C 1
ATOM 648 O O . ALA A 1 88 ? -27.283 -13.561 -2.335 1.00 84.12 88 ALA A O 1
ATOM 649 N N . ALA A 1 89 ? -27.454 -14.716 -4.264 1.00 84.44 89 ALA A N 1
ATOM 650 C CA . ALA A 1 89 ? -27.293 -13.553 -5.119 1.00 84.44 89 ALA A CA 1
ATOM 651 C C . ALA A 1 89 ? -28.505 -12.619 -4.970 1.00 84.44 89 ALA A C 1
ATOM 653 O O . ALA A 1 89 ? -29.667 -13.033 -5.048 1.00 84.44 89 ALA A O 1
ATOM 654 N N . VAL A 1 90 ? -28.224 -11.341 -4.755 1.00 87.38 90 VAL A N 1
ATOM 655 C CA . VAL A 1 90 ? -29.189 -10.259 -4.608 1.00 87.38 90 VAL A CA 1
ATOM 656 C C . VAL A 1 90 ? -28.779 -9.090 -5.479 1.00 87.38 90 VAL A C 1
ATOM 658 O O . VAL A 1 90 ? -27.605 -8.876 -5.771 1.00 87.38 90 VAL A O 1
ATOM 661 N N . SER A 1 91 ? -29.764 -8.294 -5.859 1.00 87.19 91 SER A N 1
ATOM 662 C CA . SER A 1 91 ? -29.539 -7.050 -6.572 1.00 87.19 91 SER A CA 1
ATOM 663 C C . SER A 1 91 ? -29.917 -5.857 -5.702 1.00 87.19 91 SER A C 1
ATOM 665 O O . SER A 1 91 ? -30.925 -5.915 -4.995 1.00 87.19 91 SER A O 1
ATOM 667 N N . LEU A 1 92 ? -29.170 -4.759 -5.780 1.00 88.12 92 LEU A N 1
ATOM 668 C CA . LEU A 1 92 ? -29.430 -3.555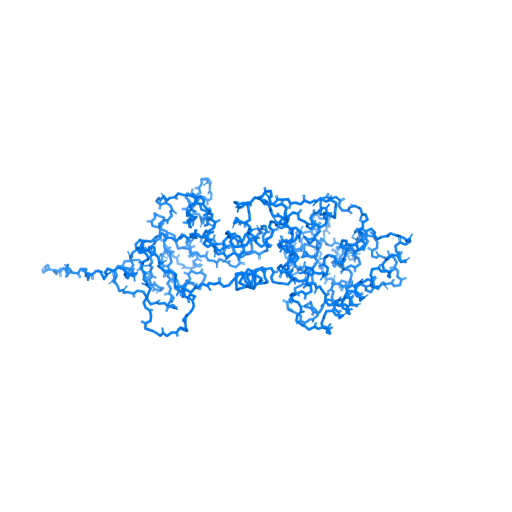 -4.988 1.00 88.12 92 LEU A CA 1
ATOM 669 C C . LEU A 1 92 ? -29.862 -2.412 -5.903 1.00 88.12 92 LEU A C 1
ATOM 671 O O . LEU A 1 92 ? -29.085 -1.937 -6.722 1.00 88.12 92 LEU A O 1
ATOM 675 N N . LEU A 1 93 ? -31.110 -1.968 -5.771 1.00 85.00 93 LEU A N 1
ATOM 676 C CA . LEU A 1 93 ? -31.691 -0.897 -6.583 1.00 85.00 93 LEU A CA 1
ATOM 677 C C . LEU A 1 93 ? -31.766 0.394 -5.777 1.00 85.00 93 LEU A C 1
ATOM 679 O O . LEU A 1 93 ? -32.394 0.410 -4.722 1.00 85.00 93 LEU A O 1
ATOM 683 N N . HIS A 1 94 ? -31.197 1.491 -6.268 1.00 84.94 94 HIS A N 1
ATOM 684 C CA . HIS A 1 94 ? -31.337 2.775 -5.585 1.00 84.94 94 HIS A CA 1
ATOM 685 C C . HIS A 1 94 ? -32.814 3.211 -5.547 1.00 84.94 94 HIS A C 1
ATOM 687 O O . HIS A 1 94 ? -33.493 3.227 -6.572 1.00 84.94 94 HIS A O 1
ATOM 693 N N . SER A 1 95 ? -33.347 3.553 -4.369 1.00 81.75 95 SER A N 1
ATOM 694 C CA . SER A 1 95 ? -34.797 3.685 -4.159 1.00 81.75 95 SER A CA 1
ATOM 695 C C . SER A 1 95 ? -35.435 4.850 -4.916 1.00 81.75 95 SER A C 1
ATOM 697 O O . SER A 1 95 ? -36.642 4.802 -5.163 1.00 81.75 95 SER A O 1
ATOM 699 N N . ILE A 1 96 ? -34.671 5.905 -5.213 1.00 75.69 96 ILE A N 1
ATOM 700 C CA . ILE A 1 96 ? -35.171 7.099 -5.908 1.00 75.69 96 ILE A CA 1
ATOM 701 C C . ILE A 1 96 ? -35.012 6.924 -7.418 1.00 75.69 96 ILE A C 1
ATOM 703 O O . ILE A 1 96 ? -35.974 7.068 -8.169 1.00 75.69 96 ILE A O 1
ATOM 707 N N . THR A 1 97 ? -33.799 6.598 -7.866 1.00 75.38 97 THR A N 1
ATOM 708 C CA . THR A 1 97 ? -33.451 6.593 -9.297 1.00 75.38 97 THR A CA 1
ATOM 709 C C . THR A 1 97 ? -33.726 5.256 -9.973 1.00 75.38 97 THR A C 1
ATOM 711 O O . THR A 1 97 ? -33.767 5.183 -11.199 1.00 75.38 97 THR A O 1
ATOM 714 N N . ASN A 1 98 ? -33.955 4.201 -9.185 1.00 76.00 98 ASN A N 1
ATOM 715 C CA . ASN A 1 98 ? -34.146 2.817 -9.629 1.00 76.00 98 ASN A CA 1
ATOM 716 C C . ASN A 1 98 ? -32.979 2.262 -10.446 1.00 76.00 98 ASN A C 1
ATOM 718 O O . ASN A 1 98 ? -33.124 1.256 -11.135 1.00 76.00 98 ASN A O 1
ATOM 722 N N . MET A 1 99 ? -31.821 2.909 -10.351 1.00 81.56 99 MET A N 1
ATOM 723 C CA . MET A 1 99 ? -30.601 2.451 -10.988 1.00 81.56 99 MET A CA 1
ATOM 724 C C . MET A 1 99 ? -30.004 1.330 -10.131 1.00 81.56 99 MET A C 1
ATOM 726 O O . MET A 1 99 ? -29.928 1.486 -8.905 1.00 81.56 99 MET A O 1
ATOM 730 N N . PRO A 1 100 ? -29.612 0.195 -10.731 1.00 85.06 100 PRO A N 1
ATOM 731 C CA . PRO A 1 100 ? -28.956 -0.865 -9.991 1.00 85.06 100 PRO A CA 1
ATOM 732 C C . PRO A 1 100 ? -27.545 -0.436 -9.610 1.00 85.06 100 PRO A C 1
ATOM 734 O O . PRO A 1 100 ? -26.817 0.133 -10.426 1.00 85.06 100 PRO A O 1
ATOM 737 N N . LEU A 1 101 ? -27.167 -0.721 -8.368 1.00 88.25 101 LEU A N 1
ATOM 738 C CA . LEU A 1 101 ? -25.786 -0.655 -7.924 1.00 88.25 101 LEU A CA 1
ATOM 739 C C . LEU A 1 101 ? -24.989 -1.701 -8.707 1.00 88.25 101 LEU A C 1
ATOM 741 O O . LEU A 1 101 ? -25.450 -2.828 -8.901 1.00 88.25 101 LEU A O 1
ATOM 745 N N . GLY A 1 102 ? -23.811 -1.325 -9.179 1.00 87.62 102 GLY A N 1
ATOM 746 C CA . GLY A 1 102 ? -22.909 -2.215 -9.889 1.00 87.62 102 GLY A CA 1
ATOM 747 C C . GLY A 1 102 ? -21.461 -1.947 -9.519 1.00 87.62 102 GLY A C 1
ATOM 748 O O . GLY A 1 102 ? -21.077 -0.811 -9.238 1.00 87.62 102 GLY A O 1
ATOM 749 N N . CYS A 1 103 ? -20.670 -3.010 -9.517 1.00 86.12 103 CYS A N 1
ATOM 750 C CA . CYS A 1 103 ? -19.222 -2.978 -9.405 1.00 86.12 103 CYS A CA 1
ATOM 751 C C . CYS A 1 103 ? -18.644 -3.287 -10.788 1.00 86.12 103 CYS A C 1
ATOM 753 O O . CYS A 1 103 ? -18.592 -4.442 -11.201 1.00 86.12 103 CYS A O 1
ATOM 755 N N . SER A 1 104 ? -18.279 -2.240 -11.526 1.00 80.50 104 SER A N 1
ATOM 756 C CA . SER A 1 104 ? -17.722 -2.385 -12.874 1.00 80.50 104 SER A CA 1
ATOM 757 C C . SER A 1 104 ? -16.237 -2.743 -12.822 1.00 80.50 104 SER A C 1
ATOM 759 O O . SER A 1 104 ? -15.537 -2.326 -11.900 1.00 80.50 104 SER A O 1
ATOM 761 N N . ASP A 1 105 ? -15.723 -3.392 -13.866 1.00 74.81 105 ASP A N 1
ATOM 762 C CA . ASP A 1 105 ? -14.281 -3.653 -14.019 1.00 74.81 105 ASP A CA 1
ATOM 763 C C . ASP A 1 105 ? -13.453 -2.396 -14.351 1.00 74.81 105 ASP A C 1
ATOM 765 O O . ASP A 1 105 ? -12.234 -2.467 -14.495 1.00 74.81 105 ASP A O 1
ATOM 769 N N . ALA A 1 106 ? -14.085 -1.222 -14.451 1.00 78.00 106 ALA A N 1
ATOM 770 C CA . ALA A 1 106 ? -13.364 0.032 -14.598 1.00 78.00 106 ALA A CA 1
ATOM 771 C C . ALA A 1 106 ? -12.532 0.316 -13.337 1.00 78.00 106 ALA A C 1
ATOM 773 O O . ALA A 1 106 ? -13.078 0.437 -12.236 1.00 78.00 106 ALA A O 1
ATOM 774 N N . ALA A 1 107 ? -11.219 0.463 -13.512 1.00 75.94 107 ALA A N 1
ATOM 775 C CA . ALA A 1 107 ? -10.308 0.805 -12.431 1.00 75.94 107 ALA A CA 1
ATOM 776 C C . ALA A 1 107 ? -10.532 2.248 -11.949 1.00 75.94 107 ALA A C 1
ATOM 778 O O . ALA A 1 107 ? -10.677 3.187 -12.738 1.00 75.94 107 ALA A O 1
ATOM 779 N N . GLN A 1 108 ? -10.531 2.427 -10.635 1.00 79.06 108 GLN A N 1
ATOM 780 C CA . GLN A 1 108 ? -10.606 3.705 -9.952 1.00 79.06 108 GLN A CA 1
ATOM 781 C C . GLN A 1 108 ? -9.410 3.840 -9.015 1.00 79.06 108 GLN A C 1
ATOM 783 O O . GLN A 1 108 ? -9.170 2.999 -8.154 1.00 79.06 108 GLN A O 1
ATOM 788 N N . ARG A 1 109 ? -8.680 4.946 -9.162 1.00 65.75 109 ARG A N 1
ATOM 789 C CA . ARG A 1 109 ? -7.570 5.283 -8.272 1.00 65.75 109 ARG A CA 1
ATOM 790 C C . ARG A 1 109 ? -8.106 5.822 -6.949 1.00 65.75 109 ARG A C 1
ATOM 792 O O . ARG A 1 109 ? -8.867 6.792 -6.944 1.00 65.75 109 ARG A O 1
ATOM 799 N N . THR A 1 110 ? -7.658 5.247 -5.843 1.00 72.00 110 THR A N 1
ATOM 800 C CA . THR A 1 110 ? -7.954 5.715 -4.485 1.00 72.00 110 THR A CA 1
ATOM 801 C C . THR A 1 110 ? -6.668 5.812 -3.667 1.00 72.00 110 THR A C 1
ATOM 803 O O . THR A 1 110 ? -5.584 5.457 -4.132 1.00 72.00 110 THR A O 1
ATOM 806 N N . SER A 1 111 ? -6.772 6.311 -2.434 1.00 63.91 111 SER A N 1
ATOM 807 C CA . SER A 1 111 ? -5.645 6.343 -1.493 1.00 63.91 111 SER A CA 1
ATOM 808 C C . SER A 1 111 ? -5.169 4.948 -1.060 1.00 63.91 111 SER A C 1
ATOM 810 O O . SER A 1 111 ? -4.135 4.856 -0.409 1.00 63.91 111 SER A O 1
ATOM 812 N N . PHE A 1 112 ? -5.916 3.889 -1.396 1.00 63.41 112 PHE A N 1
ATOM 813 C CA . PHE A 1 112 ? -5.594 2.496 -1.076 1.00 63.41 112 PHE A CA 1
ATOM 814 C C . PHE A 1 112 ? -5.045 1.709 -2.276 1.00 63.41 112 PHE A C 1
ATOM 816 O O . PHE A 1 112 ? -4.598 0.583 -2.099 1.00 63.41 112 PHE A O 1
ATOM 823 N N . GLY A 1 113 ? -5.043 2.289 -3.482 1.00 70.06 113 GLY A N 1
ATOM 824 C CA . GLY A 1 113 ? -4.536 1.642 -4.694 1.00 70.06 113 GLY A CA 1
ATOM 825 C C . GLY A 1 113 ? -5.488 1.772 -5.882 1.00 70.06 113 GLY A C 1
ATOM 826 O O . GLY A 1 113 ? -6.252 2.734 -5.986 1.00 70.06 113 GLY A O 1
ATOM 827 N N . MET A 1 114 ? -5.407 0.816 -6.809 1.00 73.50 114 MET A N 1
ATOM 828 C CA . MET A 1 114 ? -6.362 0.677 -7.910 1.00 73.50 114 MET A CA 1
ATOM 829 C C . MET A 1 114 ? -7.478 -0.277 -7.497 1.00 73.50 114 MET A C 1
ATOM 831 O O . MET A 1 114 ? -7.256 -1.471 -7.322 1.00 73.50 114 MET A O 1
ATOM 835 N N . GLU A 1 115 ? -8.684 0.257 -7.351 1.00 82.62 115 GLU A N 1
ATOM 836 C CA . GLU A 1 115 ? -9.868 -0.487 -6.927 1.00 82.62 115 GLU A CA 1
ATOM 837 C C . GLU A 1 115 ? -10.906 -0.531 -8.053 1.00 82.62 115 GLU A C 1
ATOM 839 O O . GLU A 1 115 ? -10.826 0.216 -9.030 1.00 82.62 115 GLU A O 1
ATOM 844 N N . LYS A 1 116 ? -11.909 -1.404 -7.938 1.00 83.00 116 LYS A N 1
ATOM 845 C CA . LYS A 1 116 ? -13.026 -1.423 -8.888 1.00 83.00 116 LYS A CA 1
ATOM 846 C C . LYS A 1 116 ? -13.981 -0.266 -8.618 1.00 83.00 116 LYS A C 1
ATOM 848 O O . LYS A 1 116 ? -14.337 0.016 -7.473 1.00 83.00 116 LYS A O 1
ATOM 853 N N . LYS A 1 117 ? -14.447 0.387 -9.680 1.00 84.88 117 LYS A N 1
ATOM 854 C CA . LYS A 1 117 ? -15.437 1.459 -9.577 1.00 84.88 117 LYS A CA 1
ATOM 855 C C . LYS A 1 117 ? -16.815 0.898 -9.222 1.00 84.88 117 LYS A C 1
ATOM 857 O O . LYS A 1 117 ? -17.367 0.076 -9.956 1.00 84.88 117 LYS A O 1
ATOM 862 N N . VAL A 1 118 ? -17.412 1.441 -8.160 1.00 88.88 118 VAL A N 1
ATOM 863 C CA . VAL A 1 118 ? -18.794 1.150 -7.752 1.00 88.88 118 VAL A CA 1
ATOM 864 C C . VAL A 1 118 ? -19.704 2.330 -8.097 1.00 88.88 118 VAL A C 1
ATOM 866 O O . VAL A 1 118 ? -19.461 3.471 -7.700 1.00 88.88 118 VAL A O 1
ATOM 869 N N . ALA A 1 119 ? -20.764 2.073 -8.860 1.00 88.38 119 ALA A N 1
ATOM 870 C CA . ALA A 1 119 ? -21.706 3.097 -9.301 1.00 88.38 119 ALA A CA 1
ATOM 871 C C . ALA A 1 119 ? -23.106 2.519 -9.523 1.00 88.38 119 ALA A C 1
ATOM 873 O O . ALA A 1 119 ? -23.262 1.363 -9.908 1.00 88.38 119 ALA A O 1
ATOM 874 N N . CYS A 1 120 ? -24.137 3.338 -9.335 1.00 86.19 120 CYS A N 1
ATOM 875 C CA . CYS A 1 120 ? -25.478 3.032 -9.807 1.00 86.19 120 CYS A CA 1
ATOM 876 C C . CYS A 1 120 ? -25.577 3.416 -11.289 1.00 86.19 120 CYS A C 1
ATOM 878 O O . CYS A 1 120 ? -25.372 4.579 -11.640 1.00 86.19 120 CYS A O 1
ATOM 880 N N . SER A 1 121 ? -25.873 2.465 -12.176 1.00 80.88 121 SER A N 1
ATOM 881 C CA . SER A 1 121 ? -26.014 2.716 -13.622 1.00 80.88 121 SER A CA 1
ATOM 882 C C . SER A 1 121 ? -26.899 1.672 -14.289 1.00 80.88 121 SER A C 1
ATOM 884 O O . SER A 1 121 ? -26.943 0.529 -13.848 1.00 80.88 121 SER A O 1
ATOM 886 N N . TYR A 1 122 ? -27.631 2.055 -15.339 1.00 73.25 122 TYR A N 1
ATOM 887 C CA . TYR A 1 122 ? -28.334 1.067 -16.154 1.00 73.25 122 TYR A CA 1
ATOM 888 C C . TYR A 1 122 ? -27.341 0.340 -17.052 1.00 73.25 122 TYR A C 1
ATOM 890 O O . TYR A 1 122 ? -26.507 0.959 -17.715 1.00 73.25 122 TYR A O 1
ATOM 898 N N . VAL A 1 123 ? -27.494 -0.975 -17.130 1.00 61.03 123 VAL A N 1
ATOM 899 C CA . VAL A 1 123 ? -26.790 -1.794 -18.104 1.00 61.03 123 VAL A CA 1
ATOM 900 C C . VAL A 1 123 ? -27.295 -1.428 -19.504 1.00 61.03 123 VAL A C 1
ATOM 902 O O . VAL A 1 123 ? -28.461 -1.645 -19.828 1.00 61.03 123 VAL A O 1
ATOM 905 N N . LYS A 1 124 ? -26.430 -0.848 -20.346 1.00 56.16 124 LYS A N 1
ATOM 906 C CA . LYS A 1 124 ? -26.727 -0.640 -21.772 1.00 56.16 124 LYS A CA 1
ATOM 907 C C . LYS A 1 124 ? -26.529 -1.977 -22.502 1.00 56.16 124 LYS A C 1
ATOM 909 O O . LYS A 1 124 ? -25.392 -2.374 -22.739 1.00 56.16 124 LYS A O 1
ATOM 914 N N . GLU A 1 125 ? -27.607 -2.680 -22.847 1.00 49.00 125 GLU A N 1
ATOM 915 C CA . GLU A 1 125 ? -27.541 -3.778 -23.823 1.00 49.00 125 GLU A CA 1
ATOM 916 C C . GLU A 1 125 ? -27.503 -3.204 -25.243 1.00 49.00 125 GLU A C 1
ATOM 918 O O . GLU A 1 125 ? -28.286 -2.321 -25.595 1.00 49.00 125 GLU A O 1
ATOM 923 N N . SER A 1 126 ? -26.598 -3.711 -26.080 1.00 44.97 126 SER A N 1
ATOM 924 C CA . SER A 1 126 ? -26.299 -3.155 -27.406 1.00 44.97 126 SER A CA 1
ATOM 925 C C . SER A 1 126 ? -27.445 -3.252 -28.432 1.00 44.97 126 SER A C 1
ATOM 927 O O . SER A 1 126 ? -27.326 -2.659 -29.500 1.00 44.97 126 SER A O 1
ATOM 929 N N . PHE A 1 127 ? -28.548 -3.961 -28.141 1.00 43.34 127 PHE A N 1
ATOM 930 C CA . PHE A 1 127 ? -29.599 -4.263 -29.131 1.00 43.34 127 PHE A CA 1
ATOM 931 C C . PHE A 1 127 ? -31.060 -4.140 -28.641 1.00 43.34 127 PHE A C 1
ATOM 933 O O . PHE A 1 127 ? -31.981 -4.461 -29.391 1.00 43.34 127 PHE A O 1
ATOM 940 N N . GLY A 1 128 ? -31.317 -3.632 -27.431 1.00 42.41 128 GLY A N 1
ATOM 941 C CA . GLY A 1 128 ? -32.677 -3.469 -26.895 1.00 42.41 128 GLY A CA 1
ATOM 942 C C . GLY A 1 128 ? -33.150 -2.010 -26.878 1.00 42.41 128 GLY A C 1
ATOM 943 O O . GLY A 1 128 ? -32.491 -1.154 -26.300 1.00 42.41 128 GLY A O 1
ATOM 944 N N . ARG A 1 129 ? -34.328 -1.703 -27.446 1.00 41.28 129 ARG A N 1
ATOM 945 C CA . ARG A 1 129 ? -34.980 -0.375 -27.298 1.00 41.28 129 ARG A CA 1
ATOM 946 C C . ARG A 1 129 ? -35.598 -0.146 -25.907 1.00 41.28 129 ARG A C 1
ATOM 948 O O . ARG A 1 129 ? -36.093 0.944 -25.638 1.00 41.28 129 ARG A O 1
ATOM 955 N N . SER A 1 130 ? -35.582 -1.152 -25.033 1.00 42.88 130 SER A N 1
ATOM 956 C CA . SER A 1 130 ? -36.087 -1.080 -23.662 1.00 42.88 130 SER A CA 1
ATOM 957 C C . SER A 1 130 ? -34.932 -1.138 -22.662 1.00 42.88 130 SER A C 1
ATOM 959 O O . SER A 1 130 ? -34.369 -2.205 -22.430 1.00 42.88 130 SER A O 1
ATOM 961 N N . THR A 1 131 ? -34.614 -0.013 -22.021 1.00 47.81 131 THR A N 1
ATOM 962 C CA . THR A 1 131 ? -33.789 0.042 -20.802 1.00 47.81 131 THR A CA 1
ATOM 963 C C . THR A 1 131 ? -34.602 -0.503 -19.629 1.00 47.81 131 THR A C 1
ATOM 965 O O . THR A 1 131 ? -35.086 0.250 -18.783 1.00 47.81 131 THR A O 1
ATOM 968 N N . ALA A 1 132 ? -34.873 -1.805 -19.619 1.00 45.09 132 ALA A N 1
ATOM 969 C CA . ALA A 1 132 ? -35.526 -2.423 -18.479 1.00 45.09 132 ALA A CA 1
ATOM 970 C C . ALA A 1 132 ? -34.487 -2.602 -17.366 1.00 45.09 132 ALA A C 1
ATOM 972 O O . ALA A 1 132 ? -33.369 -3.041 -17.620 1.00 45.09 132 ALA A O 1
ATOM 973 N N . ALA A 1 133 ? -34.863 -2.282 -16.126 1.00 48.69 133 ALA A N 1
ATOM 974 C CA . ALA A 1 133 ? -34.080 -2.528 -14.913 1.00 48.69 133 ALA A CA 1
ATOM 975 C C . ALA A 1 133 ? -33.988 -4.035 -14.585 1.00 48.69 133 ALA A C 1
ATOM 977 O O . ALA A 1 133 ? -34.185 -4.440 -13.441 1.00 48.69 133 ALA A O 1
ATOM 978 N N . VAL A 1 134 ? 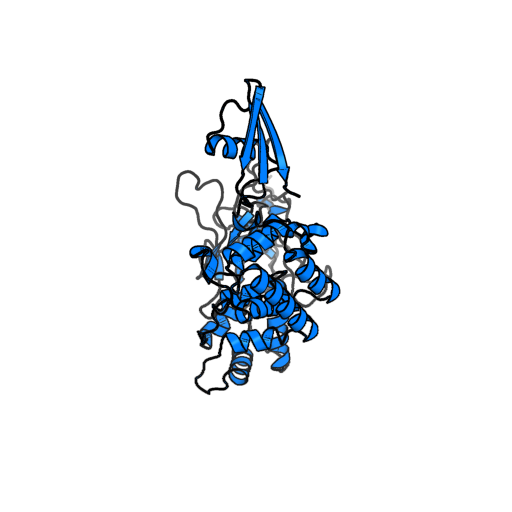-33.794 -4.884 -15.596 1.00 51.06 134 VAL A N 1
ATOM 979 C CA . VAL A 1 134 ? -33.577 -6.313 -15.412 1.00 51.06 134 VAL A CA 1
ATOM 980 C C . VAL A 1 134 ? -32.093 -6.486 -15.154 1.00 51.06 134 VAL A C 1
ATOM 982 O O . VAL A 1 134 ? -31.248 -6.206 -15.999 1.00 51.06 134 VAL A O 1
ATOM 985 N N . ILE A 1 135 ? -31.787 -6.893 -13.933 1.00 61.38 135 ILE A N 1
ATOM 986 C CA . ILE A 1 135 ? -30.422 -7.048 -13.459 1.00 61.38 135 ILE A CA 1
ATOM 987 C C . ILE A 1 135 ? -29.977 -8.461 -13.825 1.00 61.38 135 ILE A C 1
ATOM 989 O O . ILE A 1 135 ? -30.273 -9.415 -13.105 1.00 61.38 135 ILE A O 1
ATOM 993 N N . THR A 1 136 ? -29.361 -8.590 -14.998 1.00 62.25 136 THR A N 1
ATOM 994 C CA . THR A 1 136 ? -28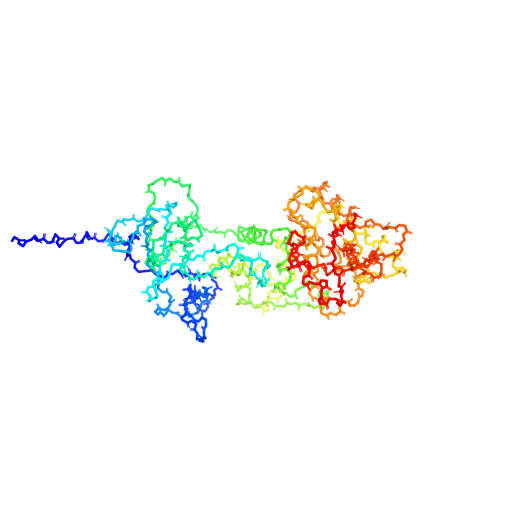.905 -9.866 -15.582 1.00 62.25 136 THR A CA 1
ATOM 995 C C . THR A 1 136 ? -27.395 -10.050 -15.545 1.00 62.25 136 THR A C 1
ATOM 997 O O . THR A 1 136 ? -26.916 -11.158 -15.760 1.00 62.25 136 THR A O 1
ATOM 1000 N N . LYS A 1 137 ? -26.629 -8.988 -15.286 1.00 71.75 137 LYS A N 1
ATOM 1001 C CA . LYS A 1 137 ? -25.170 -9.056 -15.291 1.00 71.75 137 LYS A CA 1
ATOM 1002 C C . LYS A 1 137 ? -24.587 -9.349 -13.918 1.00 71.75 137 LYS A C 1
ATOM 1004 O O . LYS A 1 137 ? -25.089 -8.876 -12.899 1.00 71.75 137 LYS A O 1
ATOM 1009 N N . GLU A 1 138 ? -23.450 -10.039 -13.930 1.00 75.19 138 GLU A N 1
ATOM 1010 C CA . GLU A 1 138 ? -22.659 -10.347 -12.735 1.00 75.19 138 GLU A CA 1
ATOM 1011 C C . GLU A 1 138 ? -22.194 -9.096 -11.988 1.00 75.19 138 GLU A C 1
ATOM 1013 O O . GLU A 1 138 ? -22.212 -9.085 -10.762 1.00 75.19 138 GLU A O 1
ATOM 1018 N N . GLU A 1 139 ? -21.901 -8.005 -12.704 1.00 81.94 139 GLU A N 1
ATOM 1019 C CA . GLU A 1 139 ? -21.467 -6.727 -12.115 1.00 81.94 139 GLU A CA 1
ATOM 1020 C C . GLU A 1 139 ? -22.485 -6.116 -11.137 1.00 81.94 139 GLU A C 1
ATOM 1022 O O . GLU A 1 139 ? -22.133 -5.282 -10.307 1.00 81.94 139 GLU A O 1
ATOM 1027 N N . ASN A 1 140 ? -23.750 -6.533 -11.203 1.00 83.38 140 ASN A N 1
ATOM 1028 C CA . ASN A 1 140 ? -24.832 -6.043 -10.354 1.00 83.38 140 ASN A CA 1
ATOM 1029 C C . ASN A 1 140 ? -25.316 -7.075 -9.320 1.00 83.38 140 ASN A C 1
ATOM 1031 O O . ASN A 1 140 ? -26.326 -6.843 -8.644 1.00 83.38 140 ASN A O 1
ATOM 1035 N N . MET A 1 141 ? -24.638 -8.220 -9.219 1.00 86.00 141 MET A N 1
ATOM 1036 C CA . MET A 1 141 ? -24.963 -9.269 -8.260 1.00 86.00 141 MET A CA 1
ATOM 1037 C C . MET A 1 141 ? -24.097 -9.128 -7.009 1.00 86.00 141 MET A C 1
ATOM 1039 O O . MET A 1 141 ? -22.873 -9.183 -7.059 1.00 86.00 141 MET A O 1
ATOM 1043 N N . PHE A 1 142 ? -24.756 -8.981 -5.866 1.00 88.75 142 PHE A N 1
ATOM 1044 C CA . PHE A 1 142 ? -24.137 -8.950 -4.544 1.00 88.75 142 PHE A CA 1
ATOM 1045 C C . PHE A 1 142 ? -24.632 -10.143 -3.729 1.00 88.75 142 PHE A C 1
ATOM 1047 O O . PHE A 1 142 ? -25.637 -10.758 -4.070 1.00 88.75 142 PHE A O 1
ATOM 1054 N N . CYS A 1 143 ? -23.971 -10.473 -2.627 1.00 88.00 143 CYS A N 1
ATOM 1055 C CA . CYS A 1 143 ? -24.507 -11.418 -1.652 1.00 88.00 143 CYS A CA 1
ATOM 1056 C C . CYS A 1 143 ? -24.238 -10.906 -0.237 1.00 88.00 143 CYS A C 1
ATOM 1058 O O . CYS A 1 143 ? -23.278 -10.173 -0.000 1.00 88.00 143 CYS A O 1
ATOM 1060 N N . PHE A 1 144 ? -25.105 -11.272 0.704 1.00 85.50 144 PHE A N 1
ATOM 1061 C CA . PHE A 1 144 ? -24.884 -10.994 2.120 1.00 85.50 144 PHE A CA 1
ATOM 1062 C C . PHE A 1 144 ? -24.214 -12.201 2.770 1.00 85.50 144 PHE A C 1
ATOM 1064 O O . PHE A 1 144 ? -24.725 -13.316 2.677 1.00 85.50 144 PHE A O 1
ATOM 1071 N N . THR A 1 145 ? -23.098 -11.981 3.456 1.00 80.38 145 THR A N 1
ATOM 1072 C CA . THR A 1 145 ? -22.350 -13.020 4.178 1.00 80.38 145 THR A CA 1
ATOM 1073 C C . THR A 1 145 ? -22.208 -12.635 5.646 1.00 80.38 145 THR A C 1
ATOM 1075 O O . THR A 1 145 ? -22.065 -11.454 5.953 1.00 80.38 145 THR A O 1
ATOM 1078 N N . SER A 1 146 ? -22.207 -13.614 6.553 1.00 75.81 146 SER A N 1
ATOM 1079 C CA . SER A 1 146 ? -21.940 -13.388 7.980 1.00 75.81 146 SER A CA 1
ATOM 1080 C C . SER A 1 146 ? -20.518 -13.820 8.325 1.00 75.81 146 SER A C 1
ATOM 1082 O O . SER A 1 146 ? -20.104 -14.924 7.979 1.00 75.81 146 SER A O 1
ATOM 1084 N N . THR A 1 147 ? -19.775 -12.987 9.049 1.00 58.91 147 THR A N 1
ATOM 1085 C CA . THR A 1 147 ? -18.482 -13.366 9.632 1.00 58.91 147 THR A CA 1
ATOM 1086 C C . THR A 1 147 ? -18.712 -14.383 10.757 1.00 58.91 147 THR A C 1
ATOM 1088 O O . THR A 1 147 ? -19.344 -14.041 11.753 1.00 58.91 147 THR A O 1
ATOM 1091 N N . GLY A 1 148 ? -18.238 -15.627 10.598 1.00 54.56 148 GLY A N 1
ATOM 1092 C CA . GLY A 1 148 ? -18.244 -16.649 11.662 1.00 54.56 148 GLY A CA 1
ATOM 1093 C C . GLY A 1 148 ? -19.133 -17.889 11.466 1.00 54.56 148 GLY A C 1
ATOM 1094 O O . GLY A 1 148 ? -19.197 -18.709 12.375 1.00 54.56 148 GLY A O 1
ATOM 1095 N N . ALA A 1 149 ? -19.790 -18.085 10.318 1.00 37.50 149 ALA A N 1
ATOM 1096 C CA . ALA A 1 149 ? -20.508 -19.334 10.025 1.00 37.50 149 ALA A CA 1
ATOM 1097 C C . ALA A 1 149 ? -20.286 -19.782 8.574 1.00 37.50 149 ALA A C 1
ATOM 1099 O O . ALA A 1 149 ? -20.353 -18.968 7.653 1.00 37.50 149 ALA A O 1
ATOM 1100 N N . ALA A 1 150 ? -20.029 -21.079 8.371 1.00 36.19 150 ALA A N 1
ATOM 1101 C CA . ALA A 1 150 ? -19.941 -21.677 7.041 1.00 36.19 150 ALA A CA 1
ATOM 1102 C C . ALA A 1 150 ? -21.258 -21.462 6.262 1.00 36.19 150 ALA A C 1
ATOM 1104 O O . ALA A 1 150 ? -22.334 -21.497 6.871 1.00 36.19 150 ALA A O 1
ATOM 1105 N N . PRO A 1 151 ? -21.208 -21.256 4.933 1.00 38.47 151 PRO A N 1
ATOM 1106 C CA . PRO A 1 151 ? -22.399 -21.028 4.124 1.00 38.47 151 PRO A CA 1
ATOM 1107 C C . PRO A 1 151 ? -23.228 -22.317 4.029 1.00 38.47 151 PRO A C 1
ATOM 1109 O O . PRO A 1 151 ? -23.004 -23.167 3.173 1.00 38.47 151 PRO A O 1
ATOM 1112 N N . GLY A 1 152 ? -24.184 -22.477 4.941 1.00 43.53 152 GLY A N 1
ATOM 1113 C CA . GLY A 1 152 ? -25.265 -23.451 4.829 1.00 43.53 152 GLY A CA 1
ATOM 1114 C C . GLY A 1 152 ? -26.501 -22.809 4.183 1.00 43.53 152 GLY A C 1
ATOM 1115 O O . GLY A 1 152 ? -26.770 -21.633 4.439 1.00 43.53 152 GLY A O 1
ATOM 1116 N N . PRO A 1 153 ? -27.305 -23.555 3.403 1.00 45.59 153 PRO A N 1
ATOM 1117 C CA . PRO A 1 153 ? -28.450 -23.024 2.649 1.00 45.59 153 PRO A CA 1
ATOM 1118 C C . PRO A 1 153 ? -29.625 -22.522 3.517 1.00 45.59 153 PRO A C 1
ATOM 1120 O O . PRO A 1 153 ? -30.646 -22.093 2.985 1.00 45.59 153 PRO A O 1
ATOM 1123 N N . THR A 1 154 ? -29.507 -22.564 4.847 1.00 46.62 154 THR A N 1
ATOM 1124 C CA . THR A 1 154 ? -30.614 -22.330 5.788 1.00 46.62 154 THR A CA 1
ATOM 1125 C C . THR A 1 154 ? -30.491 -21.054 6.624 1.00 46.62 154 THR A C 1
ATOM 1127 O O . THR A 1 154 ? -31.427 -20.728 7.354 1.00 46.62 154 THR A O 1
ATOM 1130 N N . LEU A 1 155 ? -29.380 -20.311 6.544 1.00 52.19 155 LEU A N 1
ATOM 1131 C CA . LEU A 1 155 ? -29.207 -19.088 7.337 1.00 52.19 155 LEU A CA 1
ATOM 1132 C C . LEU A 1 155 ? -29.872 -17.888 6.638 1.00 52.19 155 LEU A C 1
ATOM 1134 O O . LEU A 1 155 ? -29.527 -17.532 5.511 1.00 52.19 155 LEU A O 1
ATOM 1138 N N . ARG A 1 156 ? -30.856 -17.270 7.303 1.00 53.50 156 ARG A N 1
ATOM 1139 C CA . ARG A 1 156 ? -31.605 -16.104 6.799 1.00 53.50 156 ARG A CA 1
ATOM 1140 C C . ARG A 1 156 ? -30.877 -14.805 7.153 1.00 53.50 156 ARG A C 1
ATOM 1142 O O . ARG A 1 156 ? -30.329 -14.686 8.245 1.00 53.50 156 ARG A O 1
ATOM 1149 N N . ALA A 1 157 ? -30.900 -13.823 6.254 1.00 48.56 157 ALA A N 1
ATOM 1150 C CA . ALA A 1 157 ? -30.387 -12.488 6.542 1.00 48.56 157 ALA A CA 1
ATOM 1151 C C . ALA A 1 157 ? -31.331 -11.780 7.531 1.00 48.56 157 ALA A C 1
ATOM 1153 O O . ALA A 1 157 ? -32.516 -11.597 7.244 1.00 48.56 157 ALA A O 1
ATOM 1154 N N . SER A 1 158 ? -30.819 -11.400 8.701 1.00 55.81 158 SER A N 1
ATOM 1155 C CA . SER A 1 158 ? -31.578 -10.677 9.725 1.00 55.81 158 SER A CA 1
ATOM 1156 C C . SER A 1 158 ? -31.328 -9.172 9.619 1.00 55.81 158 SER A C 1
ATOM 1158 O O . SER A 1 158 ? -30.242 -8.738 9.234 1.00 55.81 158 SER A O 1
ATOM 1160 N N . LEU A 1 159 ? -32.346 -8.371 9.929 1.00 45.31 159 LEU A N 1
ATOM 1161 C CA . LEU A 1 159 ? -32.210 -6.926 10.082 1.00 45.31 159 LEU A CA 1
ATOM 1162 C C . LEU A 1 159 ? -31.790 -6.630 11.517 1.00 45.31 159 LEU A C 1
ATOM 1164 O O . LEU A 1 159 ? -32.515 -6.954 12.454 1.00 45.31 159 LEU A O 1
ATOM 1168 N N . SER A 1 160 ? -30.652 -5.967 11.687 1.00 47.78 160 SER A N 1
ATOM 1169 C CA . SER A 1 160 ? -30.213 -5.491 12.994 1.00 47.78 160 SER A CA 1
ATOM 1170 C C . SER A 1 160 ? -31.171 -4.404 13.500 1.00 47.78 160 SER A C 1
ATOM 1172 O O . SER A 1 160 ? -31.042 -3.235 13.140 1.00 47.78 160 SER A O 1
ATOM 1174 N N . GLN A 1 161 ? -32.136 -4.761 14.351 1.00 40.62 161 GLN A N 1
ATOM 1175 C CA . GLN A 1 161 ? -32.637 -3.810 15.342 1.00 40.62 161 GLN A CA 1
ATOM 1176 C C . GLN A 1 161 ? -31.556 -3.672 16.404 1.00 40.62 161 GLN A C 1
ATOM 1178 O O . GLN A 1 161 ? -31.062 -4.676 16.916 1.00 40.62 161 GLN A O 1
ATOM 1183 N N . THR A 1 162 ? -31.162 -2.440 16.713 1.00 33.84 162 THR A N 1
ATOM 1184 C CA . THR A 1 162 ? -30.098 -2.123 17.665 1.00 33.84 162 THR A CA 1
ATOM 1185 C C . THR A 1 162 ? -30.444 -2.672 19.052 1.00 33.84 162 THR A C 1
ATOM 1187 O O . THR A 1 162 ? -31.042 -2.003 19.890 1.00 33.84 162 THR A O 1
ATOM 1190 N N . ARG A 1 163 ? -30.060 -3.922 19.307 1.00 31.27 163 ARG A N 1
ATOM 1191 C CA . ARG A 1 163 ? -29.866 -4.468 20.643 1.00 31.27 163 ARG A CA 1
ATOM 1192 C C . ARG A 1 163 ? -28.368 -4.509 20.845 1.00 31.27 163 ARG A C 1
ATOM 1194 O O . ARG A 1 163 ? -27.657 -5.215 20.139 1.00 31.27 163 ARG A O 1
ATOM 1201 N N . THR A 1 164 ? -27.911 -3.709 21.798 1.00 31.53 164 THR A N 1
ATOM 1202 C CA . THR A 1 164 ? -26.571 -3.779 22.367 1.00 31.53 164 THR A CA 1
ATOM 1203 C C . THR A 1 164 ? -26.261 -5.235 22.703 1.00 31.53 164 THR A C 1
ATOM 1205 O O . THR A 1 164 ? -26.808 -5.809 23.647 1.00 31.53 164 THR A O 1
ATOM 1208 N N . ALA A 1 165 ? -25.434 -5.866 21.872 1.00 30.91 165 ALA A N 1
ATOM 1209 C CA . ALA A 1 165 ? -24.989 -7.224 22.106 1.00 30.91 165 ALA A CA 1
ATOM 1210 C C . ALA A 1 165 ? -24.142 -7.233 23.382 1.00 30.91 165 ALA A C 1
ATOM 1212 O O . ALA A 1 165 ? -23.146 -6.518 23.495 1.00 30.91 165 ALA A O 1
ATOM 1213 N N . LYS A 1 166 ? -24.551 -8.044 24.361 1.00 29.39 166 LYS A N 1
ATOM 1214 C CA . LYS A 1 166 ? -23.673 -8.457 25.453 1.00 29.39 166 LYS A CA 1
ATOM 1215 C C . LYS A 1 166 ? -22.577 -9.324 24.841 1.00 29.39 166 LYS A C 1
ATOM 1217 O O . LYS A 1 166 ? -22.846 -10.450 24.434 1.00 29.39 166 LYS A O 1
ATOM 1222 N N . VAL A 1 167 ? -21.366 -8.784 24.764 1.00 31.78 167 VAL A N 1
ATOM 1223 C CA . VAL A 1 167 ? -20.165 -9.548 24.425 1.00 31.78 167 VAL A CA 1
ATOM 1224 C C . VAL A 1 167 ? -19.845 -10.454 25.611 1.00 31.78 167 VAL A C 1
ATOM 1226 O O . VAL A 1 167 ? -19.601 -9.986 26.722 1.00 31.78 167 VAL A O 1
ATOM 1229 N N . SER A 1 168 ? -19.901 -11.760 25.374 1.00 36.91 168 SER A N 1
ATOM 1230 C CA . SER A 1 168 ? -19.420 -12.794 26.285 1.00 36.91 168 SER A CA 1
ATOM 1231 C C . SER A 1 168 ? -18.132 -13.379 25.720 1.00 36.91 168 SER A C 1
ATOM 1233 O O . SER A 1 168 ? -18.180 -14.320 24.943 1.00 36.91 168 SER A O 1
ATOM 1235 N N . GLN A 1 169 ? -17.012 -12.766 26.092 1.00 42.25 169 GLN A N 1
ATOM 1236 C CA . GLN A 1 169 ? -15.683 -13.342 26.332 1.00 42.25 169 GLN A CA 1
ATOM 1237 C C . GLN A 1 169 ? -14.758 -12.147 26.591 1.00 42.25 169 GLN A C 1
ATOM 1239 O O . GLN A 1 169 ? -14.748 -11.198 25.810 1.00 42.25 169 GLN A O 1
ATOM 1244 N N . GLU A 1 170 ? -14.040 -12.143 27.714 1.00 47.59 170 GLU A N 1
ATOM 1245 C CA . GLU A 1 170 ? -12.963 -11.178 27.940 1.00 47.59 170 GLU A CA 1
ATOM 1246 C C . GLU A 1 170 ? -11.874 -11.465 26.902 1.00 47.59 170 GLU A C 1
ATOM 1248 O O . GLU A 1 170 ? -11.071 -12.377 27.078 1.00 47.59 170 GLU A O 1
ATOM 1253 N N . ALA A 1 171 ? -11.901 -10.742 25.779 1.00 59.09 171 ALA A N 1
ATOM 1254 C CA . ALA A 1 171 ? -10.821 -10.777 24.805 1.00 59.09 171 ALA A CA 1
ATOM 1255 C C . ALA A 1 171 ? -9.543 -10.325 25.512 1.00 59.09 171 ALA A C 1
ATOM 1257 O O . ALA A 1 171 ? -9.517 -9.263 26.147 1.00 59.09 171 ALA A O 1
ATOM 1258 N N . SER A 1 172 ? -8.493 -11.139 25.437 1.00 82.56 172 SER A N 1
ATOM 1259 C CA . SER A 1 172 ? -7.200 -10.720 25.949 1.00 82.56 172 SER A CA 1
ATOM 1260 C C . SER A 1 172 ? -6.673 -9.580 25.077 1.00 82.56 172 SER A C 1
ATOM 1262 O O . SER A 1 172 ? -7.013 -9.454 23.900 1.00 82.56 172 SER A O 1
ATOM 1264 N N . VAL A 1 173 ? -5.818 -8.726 25.644 1.00 86.25 173 VAL A N 1
ATOM 1265 C CA . VAL A 1 173 ? -5.204 -7.626 24.882 1.00 86.25 173 VAL A CA 1
ATOM 1266 C C . VAL A 1 173 ? -4.476 -8.166 23.645 1.00 86.25 173 VAL A C 1
ATOM 1268 O O . VAL A 1 173 ? -4.516 -7.534 22.596 1.00 86.25 173 VAL A O 1
ATOM 1271 N N . LEU A 1 174 ? -3.876 -9.355 23.748 1.00 87.38 174 LEU A N 1
ATOM 1272 C CA . LEU A 1 174 ? -3.179 -10.016 22.644 1.00 87.38 174 LEU A CA 1
ATOM 1273 C C . LEU A 1 174 ? -4.130 -10.373 21.495 1.00 87.38 174 LEU A C 1
ATOM 1275 O O . LEU A 1 174 ? -3.822 -10.040 20.356 1.00 87.38 174 LEU A O 1
ATOM 1279 N N . ASP A 1 175 ? -5.319 -10.907 21.791 1.00 88.69 175 ASP A N 1
ATOM 1280 C CA . ASP A 1 175 ? -6.324 -11.238 20.765 1.00 88.69 175 ASP A CA 1
ATOM 1281 C C . ASP A 1 175 ? -6.749 -9.998 19.965 1.00 88.69 175 ASP A C 1
ATOM 1283 O O . ASP A 1 175 ? -7.003 -10.058 18.759 1.00 88.69 175 ASP A O 1
ATOM 1287 N N . VAL A 1 176 ? -6.807 -8.839 20.631 1.00 89.94 176 VAL A N 1
ATOM 1288 C CA . VAL A 1 176 ? -7.108 -7.562 19.977 1.00 89.94 176 VAL A CA 1
ATOM 1289 C C . VAL A 1 176 ? -5.985 -7.168 19.014 1.00 89.94 176 VAL A C 1
ATOM 1291 O O . VAL A 1 176 ? -6.273 -6.786 17.879 1.00 89.94 176 VAL A O 1
ATOM 1294 N N . PHE A 1 177 ? -4.720 -7.278 19.431 1.00 91.31 177 PHE A N 1
ATOM 1295 C CA . PHE A 1 177 ? -3.569 -6.983 18.569 1.00 91.31 177 PHE A CA 1
ATOM 1296 C C . PHE A 1 177 ? -3.460 -7.956 17.392 1.00 91.31 177 PHE A C 1
ATOM 1298 O O . PHE A 1 177 ? -3.218 -7.507 16.272 1.00 91.31 177 PHE A O 1
ATOM 1305 N N . ASP A 1 178 ? -3.703 -9.248 17.609 1.00 90.94 178 ASP A N 1
ATOM 1306 C CA . ASP A 1 178 ? -3.693 -10.257 16.547 1.00 90.94 178 ASP A CA 1
ATOM 1307 C C . ASP A 1 178 ? -4.790 -9.988 15.514 1.00 90.94 178 ASP A C 1
ATOM 1309 O O . ASP A 1 178 ? -4.519 -9.962 14.312 1.00 90.94 178 ASP A O 1
ATOM 1313 N N . ARG A 1 179 ? -6.000 -9.630 15.960 1.00 90.38 179 ARG A N 1
ATOM 1314 C CA . ARG A 1 179 ? -7.087 -9.227 15.056 1.00 90.38 179 ARG A CA 1
ATOM 1315 C C . ARG A 1 179 ? -6.728 -7.995 14.222 1.00 90.38 179 ARG A C 1
ATOM 1317 O O . ARG A 1 179 ? -7.083 -7.928 13.044 1.00 90.38 179 ARG A O 1
ATOM 1324 N N . ILE A 1 180 ? -6.044 -7.010 14.810 1.00 90.00 180 ILE A N 1
ATOM 1325 C CA . ILE A 1 180 ? -5.586 -5.820 14.075 1.00 90.00 180 ILE A CA 1
ATOM 1326 C C . ILE A 1 180 ? -4.494 -6.196 13.067 1.00 90.00 180 ILE A C 1
ATOM 1328 O O . ILE A 1 180 ? -4.557 -5.762 11.917 1.00 90.00 180 ILE A O 1
ATOM 1332 N N . ARG A 1 181 ? -3.527 -7.024 13.475 1.00 91.69 181 ARG A N 1
ATOM 1333 C CA . ARG A 1 181 ? -2.424 -7.525 12.644 1.00 91.69 181 ARG A CA 1
ATOM 1334 C C . ARG A 1 181 ? -2.937 -8.270 11.416 1.00 91.69 181 ARG A C 1
ATOM 1336 O O . ARG A 1 181 ? -2.552 -7.930 10.300 1.00 91.69 181 ARG A O 1
ATOM 1343 N N . GLU A 1 182 ? -3.834 -9.235 11.601 1.00 89.06 182 GLU A N 1
ATOM 1344 C CA . GLU A 1 182 ? -4.409 -10.018 10.502 1.00 89.06 182 GLU A CA 1
ATOM 1345 C C . GLU A 1 182 ? -5.123 -9.128 9.482 1.00 89.06 182 GLU A C 1
ATOM 1347 O O . GLU A 1 182 ? -4.954 -9.288 8.273 1.00 89.06 182 GLU A O 1
ATOM 1352 N N . LYS A 1 183 ? -5.897 -8.148 9.955 1.00 84.62 183 LYS A N 1
ATOM 1353 C CA . LYS A 1 183 ? -6.618 -7.225 9.074 1.00 84.62 183 LYS A CA 1
ATOM 1354 C C . LYS A 1 183 ? -5.703 -6.232 8.369 1.00 84.62 183 LYS A C 1
ATOM 1356 O O . LYS A 1 183 ? -5.945 -5.928 7.202 1.00 84.62 183 LYS A O 1
ATOM 1361 N N . ALA A 1 184 ? -4.642 -5.775 9.031 1.00 83.12 184 ALA A N 1
ATOM 1362 C CA . ALA A 1 184 ? -3.625 -4.940 8.407 1.00 83.12 184 ALA A CA 1
ATOM 1363 C C . ALA A 1 184 ? -2.920 -5.675 7.259 1.00 83.12 184 ALA A C 1
ATOM 1365 O O . ALA A 1 184 ? -2.773 -5.103 6.184 1.00 83.12 184 ALA A O 1
ATOM 1366 N N . LEU A 1 185 ? -2.565 -6.950 7.448 1.00 83.81 185 LEU A N 1
ATOM 1367 C CA . LEU A 1 185 ? -1.986 -7.782 6.390 1.00 83.81 185 LEU A CA 1
ATOM 1368 C C . LEU A 1 185 ? -2.988 -8.069 5.267 1.00 83.81 185 LEU A C 1
ATOM 1370 O O . LEU A 1 185 ? -2.637 -7.978 4.095 1.00 83.81 185 LEU A O 1
ATOM 1374 N N . ALA A 1 186 ? -4.247 -8.356 5.608 1.00 79.25 186 ALA A N 1
ATOM 1375 C CA . ALA A 1 186 ? -5.287 -8.617 4.615 1.00 79.25 186 ALA A CA 1
ATOM 1376 C C . ALA A 1 186 ? -5.575 -7.399 3.720 1.00 79.25 186 ALA A C 1
ATOM 1378 O O . ALA A 1 186 ? -5.801 -7.564 2.525 1.00 79.25 186 ALA A O 1
ATOM 1379 N N . LEU A 1 187 ? -5.565 -6.185 4.281 1.00 74.94 187 LEU A N 1
ATOM 1380 C CA . LEU A 1 187 ? -5.786 -4.951 3.521 1.00 74.94 187 LEU A CA 1
ATOM 1381 C C . LEU A 1 187 ? -4.526 -4.431 2.833 1.00 74.94 187 LEU A C 1
ATOM 1383 O O . LEU A 1 187 ? -4.606 -3.918 1.723 1.00 74.94 187 LEU A O 1
ATOM 1387 N N . GLY A 1 188 ? -3.371 -4.537 3.490 1.00 69.44 188 GLY A N 1
ATOM 1388 C CA . GLY A 1 188 ? -2.088 -4.125 2.927 1.00 69.44 188 GLY A CA 1
ATOM 1389 C C . GLY A 1 188 ? -1.607 -5.043 1.806 1.00 69.44 188 GLY A C 1
ATOM 1390 O O . GLY A 1 188 ? -0.815 -4.618 0.965 1.00 69.44 188 GLY A O 1
ATOM 1391 N N . GLY A 1 189 ? -2.093 -6.288 1.771 1.00 81.88 189 GLY A N 1
ATOM 1392 C CA . GLY A 1 189 ? -1.702 -7.286 0.785 1.00 81.88 189 GLY A CA 1
ATOM 1393 C C . GLY A 1 189 ? -0.181 -7.421 0.720 1.00 81.88 189 GLY A C 1
ATOM 1394 O O . GLY A 1 189 ? 0.489 -7.588 1.739 1.00 81.88 189 GLY A O 1
ATOM 1395 N N . ARG A 1 190 ? 0.368 -7.279 -0.488 1.00 78.88 190 ARG A N 1
ATOM 1396 C CA . ARG A 1 190 ? 1.812 -7.364 -0.766 1.00 78.88 190 ARG A CA 1
ATOM 1397 C C . ARG A 1 190 ? 2.641 -6.197 -0.219 1.00 78.88 190 ARG A C 1
ATOM 1399 O O . ARG A 1 190 ? 3.842 -6.337 -0.029 1.00 78.88 190 ARG A O 1
ATOM 1406 N N . LEU A 1 191 ? 2.005 -5.060 0.066 1.00 82.56 191 LEU A N 1
ATOM 1407 C CA . LEU A 1 191 ? 2.649 -3.934 0.743 1.00 82.56 191 LEU A CA 1
ATOM 1408 C C . LEU A 1 191 ? 2.685 -4.127 2.265 1.00 82.56 191 LEU A C 1
ATOM 1410 O O . LEU A 1 191 ? 3.244 -3.291 2.970 1.00 82.56 191 LEU A O 1
ATOM 1414 N N . GLY A 1 192 ? 2.110 -5.216 2.786 1.00 81.88 192 GLY A N 1
ATOM 1415 C CA . GLY A 1 192 ? 2.148 -5.568 4.201 1.00 81.88 192 GLY A CA 1
ATOM 1416 C C . GLY A 1 192 ? 1.781 -4.395 5.109 1.00 81.88 192 GLY A C 1
ATOM 1417 O O . GLY A 1 192 ? 0.768 -3.718 4.926 1.00 81.88 192 GLY A O 1
ATOM 1418 N N . PHE A 1 193 ? 2.645 -4.114 6.080 1.00 91.38 193 PHE A N 1
ATOM 1419 C CA . PHE A 1 193 ? 2.468 -3.003 7.011 1.00 91.38 193 PHE A CA 1
ATOM 1420 C C . PHE A 1 193 ? 2.843 -1.636 6.428 1.00 91.38 193 PHE A C 1
ATOM 1422 O O . PHE A 1 193 ? 2.586 -0.617 7.073 1.00 91.38 193 PHE A O 1
ATOM 1429 N N . ARG A 1 194 ? 3.379 -1.568 5.202 1.00 90.94 194 ARG A N 1
ATOM 1430 C CA . ARG A 1 194 ? 3.820 -0.309 4.590 1.00 90.94 194 ARG A CA 1
ATOM 1431 C C . ARG A 1 194 ? 2.651 0.632 4.343 1.00 90.94 194 ARG A C 1
ATOM 1433 O O . ARG A 1 194 ? 2.743 1.819 4.646 1.00 90.94 194 ARG A O 1
ATOM 1440 N N . SER A 1 195 ? 1.522 0.097 3.887 1.00 85.19 195 SER A N 1
ATOM 1441 C CA . SER A 1 195 ? 0.281 0.860 3.709 1.00 85.19 195 SER A CA 1
ATOM 1442 C C . SER A 1 195 ? -0.197 1.487 5.024 1.00 85.19 195 SER A C 1
ATOM 1444 O O . SER A 1 195 ? -0.621 2.644 5.048 1.00 85.19 195 SER A O 1
ATOM 1446 N N . LEU A 1 196 ? -0.064 0.763 6.142 1.00 87.12 196 LEU A N 1
ATOM 1447 C CA . LEU A 1 196 ? -0.376 1.290 7.471 1.00 87.12 196 LEU A CA 1
ATOM 1448 C C . LEU A 1 196 ? 0.644 2.350 7.912 1.00 87.12 196 LEU A C 1
ATOM 1450 O O . LEU A 1 196 ? 0.244 3.402 8.406 1.00 87.12 196 LEU A O 1
ATOM 1454 N N . ALA A 1 197 ? 1.938 2.121 7.688 1.00 89.75 197 ALA A N 1
ATOM 1455 C CA . ALA A 1 197 ? 2.993 3.085 7.997 1.00 89.75 197 ALA A CA 1
ATOM 1456 C C . ALA A 1 197 ? 2.777 4.431 7.278 1.00 89.75 197 ALA A C 1
ATOM 1458 O O . ALA A 1 197 ? 2.951 5.501 7.868 1.00 89.75 197 ALA A O 1
ATOM 14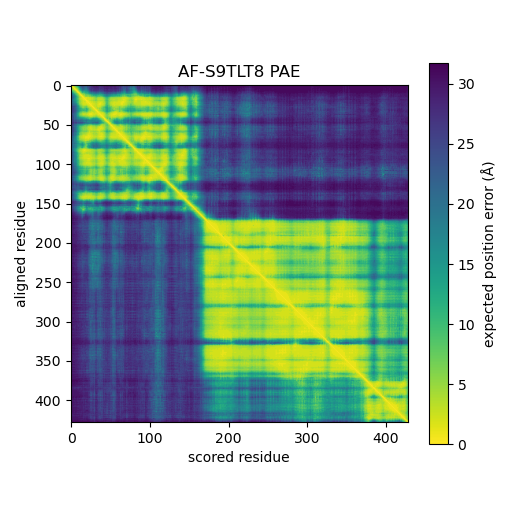59 N N . ILE A 1 198 ? 2.337 4.389 6.017 1.00 84.88 198 ILE A N 1
ATOM 1460 C CA . ILE A 1 198 ? 1.974 5.579 5.236 1.00 84.88 198 ILE A CA 1
ATOM 1461 C C . ILE A 1 198 ? 0.728 6.245 5.824 1.00 84.88 198 ILE A C 1
ATOM 1463 O O . ILE A 1 198 ? 0.730 7.454 6.054 1.00 84.88 198 ILE A O 1
ATOM 1467 N N . ALA A 1 199 ? -0.324 5.473 6.114 1.00 83.38 199 ALA A N 1
ATOM 1468 C CA . ALA A 1 199 ? -1.570 6.001 6.669 1.00 83.38 199 ALA A CA 1
ATOM 1469 C C . ALA A 1 199 ? -1.385 6.656 8.049 1.00 83.38 199 ALA A C 1
ATOM 1471 O O . ALA A 1 199 ? -2.096 7.607 8.373 1.00 83.38 199 ALA A O 1
ATOM 1472 N N . LEU A 1 200 ? -0.434 6.160 8.844 1.00 85.88 200 LEU A N 1
ATOM 1473 C CA . LEU A 1 200 ? -0.031 6.723 10.134 1.00 85.88 200 LEU A CA 1
ATOM 1474 C C . LEU A 1 200 ? 0.954 7.896 10.003 1.00 85.88 200 LEU A C 1
ATOM 1476 O O . LEU A 1 200 ? 1.257 8.546 11.001 1.00 85.88 200 LEU A O 1
ATOM 1480 N N . GLY A 1 201 ? 1.462 8.178 8.800 1.00 84.56 201 GLY A N 1
ATOM 1481 C CA . GLY A 1 201 ? 2.436 9.242 8.561 1.00 84.56 201 GLY A CA 1
ATOM 1482 C C . GLY A 1 201 ? 3.800 8.983 9.204 1.00 84.56 201 GLY A C 1
ATOM 1483 O O . GLY A 1 201 ? 4.477 9.936 9.583 1.00 84.56 201 GLY A O 1
ATOM 1484 N N . VAL A 1 202 ? 4.183 7.713 9.371 1.00 87.38 202 VAL A N 1
ATOM 1485 C CA . VAL A 1 202 ? 5.479 7.313 9.949 1.00 87.38 202 VAL A CA 1
ATOM 1486 C C . VAL A 1 202 ? 6.475 6.821 8.900 1.00 87.38 202 VAL A C 1
ATOM 1488 O O . VAL A 1 202 ? 7.676 6.844 9.150 1.00 87.38 202 VAL A O 1
ATOM 1491 N N . ALA A 1 203 ? 6.006 6.420 7.715 1.00 83.94 203 ALA A N 1
ATOM 1492 C CA . ALA A 1 203 ? 6.885 5.979 6.634 1.00 83.94 203 ALA A CA 1
ATOM 1493 C C . ALA A 1 203 ? 7.889 7.083 6.239 1.00 83.94 203 ALA A C 1
ATOM 1495 O O . ALA A 1 203 ? 7.492 8.218 5.961 1.00 83.94 203 ALA A O 1
ATOM 1496 N N . CYS A 1 204 ? 9.182 6.736 6.190 1.00 79.56 204 CYS A N 1
ATOM 1497 C CA . CYS A 1 204 ? 10.285 7.645 5.837 1.00 79.56 204 CYS A CA 1
ATOM 1498 C C . CYS A 1 204 ? 10.389 8.886 6.753 1.00 79.56 204 CYS A C 1
ATOM 1500 O O . CYS A 1 204 ? 10.717 9.979 6.289 1.00 79.56 204 CYS A O 1
ATOM 1502 N N . CYS A 1 205 ? 10.040 8.749 8.038 1.00 76.38 205 CYS A N 1
ATOM 1503 C CA . CYS A 1 205 ? 9.994 9.853 9.005 1.00 76.38 205 CYS A CA 1
ATOM 1504 C C . CYS A 1 205 ? 10.798 9.541 10.280 1.00 76.38 205 CYS A C 1
ATOM 1506 O O . CYS A 1 205 ? 10.286 9.681 11.390 1.00 76.38 205 CYS A O 1
ATOM 1508 N N . GLU A 1 206 ? 12.070 9.162 10.126 1.00 67.00 206 GLU A N 1
ATOM 1509 C CA . GLU A 1 206 ? 12.956 8.696 11.211 1.00 67.00 206 GLU A CA 1
ATOM 1510 C C . GLU A 1 206 ? 13.024 9.651 12.422 1.00 67.00 206 GLU A C 1
ATOM 1512 O O . GLU A 1 206 ? 13.082 9.222 13.571 1.00 67.00 206 GLU A O 1
ATOM 1517 N N . HIS A 1 207 ? 12.972 10.966 12.192 1.00 70.44 207 HIS A N 1
ATOM 1518 C CA . HIS A 1 207 ? 13.153 11.971 13.248 1.00 70.44 207 HIS A CA 1
ATOM 1519 C C . HIS A 1 207 ? 11.855 12.501 13.864 1.00 70.44 207 HIS A C 1
ATOM 1521 O O . HIS A 1 207 ? 11.901 13.335 14.770 1.00 70.44 207 HIS A O 1
ATOM 1527 N N . ARG A 1 208 ? 10.687 12.076 13.371 1.00 79.56 208 ARG A N 1
ATOM 1528 C CA . ARG A 1 208 ? 9.404 12.646 13.794 1.00 79.56 208 ARG A CA 1
ATOM 1529 C C . ARG A 1 208 ? 8.571 11.611 14.522 1.00 79.56 208 ARG A C 1
ATOM 1531 O O . ARG A 1 208 ? 7.946 10.775 13.886 1.00 79.56 208 ARG A O 1
ATOM 1538 N N . ILE A 1 209 ? 8.461 11.740 15.839 1.00 83.12 209 ILE A N 1
ATOM 1539 C CA . ILE A 1 209 ? 7.497 10.956 16.615 1.00 83.12 209 ILE A CA 1
ATOM 1540 C C . ILE A 1 209 ? 6.086 11.444 16.277 1.00 83.12 209 ILE A C 1
ATOM 1542 O O . ILE A 1 209 ? 5.776 12.632 16.416 1.00 83.12 209 ILE A O 1
ATOM 1546 N N . THR A 1 210 ? 5.231 10.526 15.835 1.00 86.88 210 THR A N 1
ATOM 1547 C CA . THR A 1 210 ? 3.826 10.819 15.554 1.00 86.88 210 THR A CA 1
ATOM 1548 C C . THR A 1 210 ? 2.987 10.299 16.711 1.00 86.88 210 THR A C 1
ATOM 1550 O O . THR A 1 210 ? 2.845 9.094 16.890 1.00 86.88 210 THR A O 1
ATOM 1553 N N . CYS A 1 211 ? 2.427 11.207 17.509 1.00 90.50 211 CYS A N 1
ATOM 1554 C CA . CYS A 1 211 ? 1.562 10.846 18.629 1.00 90.50 211 CYS A CA 1
ATOM 1555 C C . CYS A 1 211 ? 0.101 10.774 18.179 1.00 90.50 211 CYS A C 1
ATOM 1557 O O . CYS A 1 211 ? -0.429 11.719 17.592 1.00 90.50 211 CYS A O 1
ATOM 1559 N N . LEU A 1 212 ? -0.561 9.668 18.500 1.00 90.94 212 LEU A N 1
ATOM 1560 C CA . LEU A 1 212 ? -1.964 9.420 18.212 1.00 90.94 212 LEU A CA 1
ATOM 1561 C C . LEU A 1 212 ? -2.781 9.598 19.484 1.00 90.94 212 LEU A C 1
ATOM 1563 O O . LEU A 1 212 ? -2.519 8.973 20.512 1.00 90.94 212 LEU A O 1
ATOM 1567 N N . THR A 1 213 ? -3.811 10.429 19.409 1.00 91.94 213 THR A N 1
ATOM 1568 C CA . THR A 1 213 ? -4.852 10.459 20.437 1.00 91.94 213 THR A CA 1
ATOM 1569 C C . THR A 1 213 ? -5.721 9.207 20.347 1.00 91.94 213 THR A C 1
ATOM 1571 O O . THR A 1 213 ? -5.806 8.557 19.304 1.00 91.94 213 THR A O 1
ATOM 1574 N N . ARG A 1 214 ? -6.457 8.912 21.421 1.00 90.62 214 ARG A N 1
ATOM 1575 C CA . ARG A 1 214 ? -7.420 7.803 21.462 1.00 90.62 214 ARG A CA 1
ATOM 1576 C C . ARG A 1 214 ? -8.388 7.789 20.265 1.00 90.62 214 ARG A C 1
ATOM 1578 O O . ARG A 1 214 ? -8.663 6.728 19.713 1.00 90.62 214 ARG A O 1
ATOM 1585 N N . GLY A 1 215 ? -8.907 8.954 19.867 1.00 88.31 215 GLY A N 1
ATOM 1586 C CA . GLY A 1 215 ? -9.830 9.074 18.731 1.00 88.31 215 GLY A CA 1
ATOM 1587 C C . GLY A 1 215 ? -9.153 8.812 17.384 1.00 88.31 215 GLY A C 1
ATOM 1588 O O . GLY A 1 215 ? -9.698 8.090 16.553 1.00 88.31 215 GLY A O 1
ATOM 1589 N N . GLN A 1 216 ? -7.936 9.328 17.193 1.00 88.81 216 GLN A N 1
ATOM 1590 C CA . GLN A 1 216 ? -7.149 9.069 15.982 1.00 88.81 216 GLN A CA 1
ATOM 1591 C C . GLN A 1 216 ? -6.780 7.591 15.863 1.00 88.81 216 GLN A C 1
ATOM 1593 O O . GLN A 1 216 ? -6.934 7.010 14.793 1.00 88.81 216 GLN A O 1
ATOM 1598 N N . LEU A 1 217 ? -6.358 6.961 16.963 1.00 89.44 217 LEU A N 1
ATOM 1599 C CA . LEU A 1 217 ? -6.057 5.533 16.990 1.00 89.44 217 LEU A CA 1
ATOM 1600 C C . LEU A 1 217 ? -7.284 4.700 16.586 1.00 89.44 217 LEU A C 1
ATOM 1602 O O . LEU A 1 217 ? -7.178 3.840 15.715 1.00 89.44 217 LEU A O 1
ATOM 1606 N N . ALA A 1 218 ? -8.461 5.016 17.141 1.00 87.00 218 ALA A N 1
ATOM 1607 C CA . ALA A 1 218 ? -9.723 4.381 16.758 1.00 87.00 218 ALA A CA 1
ATOM 1608 C C . ALA A 1 218 ? -10.000 4.512 15.255 1.00 87.00 218 ALA A C 1
ATOM 1610 O O . ALA A 1 218 ? -10.339 3.534 14.595 1.00 87.00 218 ALA A O 1
ATOM 1611 N N . GLN A 1 219 ? -9.824 5.719 14.710 1.00 85.25 219 GLN A N 1
ATOM 1612 C CA . GLN A 1 219 ? -10.055 6.000 13.299 1.00 85.25 219 GLN A CA 1
ATOM 1613 C C . GLN A 1 219 ? -9.089 5.226 12.392 1.00 85.25 219 GLN A C 1
ATOM 1615 O O . GLN A 1 219 ? -9.513 4.681 11.375 1.00 85.25 219 GLN A O 1
ATOM 1620 N N . HIS A 1 220 ? -7.802 5.157 12.740 1.00 84.62 220 HIS A N 1
ATOM 1621 C CA . HIS A 1 220 ? -6.820 4.406 11.957 1.00 84.62 220 HIS A CA 1
ATOM 1622 C C . HIS A 1 220 ? -7.101 2.901 11.984 1.00 84.62 220 HIS A C 1
ATOM 1624 O O . HIS A 1 220 ? -7.081 2.272 10.931 1.00 84.62 220 HIS A O 1
ATOM 1630 N N . ILE A 1 221 ? -7.438 2.337 13.147 1.00 84.62 221 ILE A N 1
ATOM 1631 C CA . ILE A 1 221 ? -7.782 0.912 13.287 1.00 84.62 221 ILE A CA 1
ATOM 1632 C C . ILE A 1 221 ? -9.085 0.580 12.541 1.00 84.62 221 ILE A C 1
ATOM 1634 O O . ILE A 1 221 ? -9.170 -0.424 11.838 1.00 84.62 221 ILE A O 1
ATOM 1638 N N . SER A 1 222 ? -10.072 1.469 12.607 1.00 82.31 222 SER A N 1
ATOM 1639 C CA . SER A 1 222 ? -11.322 1.366 11.850 1.00 82.31 222 SER A CA 1
ATOM 1640 C C . SER A 1 222 ? -11.102 1.332 10.333 1.00 82.31 222 SER A C 1
ATOM 1642 O O . SER A 1 222 ? -11.710 0.519 9.634 1.00 82.31 222 SER A O 1
ATOM 1644 N N . ARG A 1 223 ? -10.184 2.159 9.811 1.00 75.94 223 ARG A N 1
ATOM 1645 C CA . ARG A 1 223 ? -9.793 2.136 8.389 1.00 75.94 223 ARG A CA 1
ATOM 1646 C C . ARG A 1 223 ? -9.130 0.821 7.979 1.00 75.94 223 ARG A C 1
ATOM 1648 O O . ARG A 1 223 ? -9.170 0.487 6.801 1.00 75.94 223 ARG A O 1
ATOM 1655 N N . LEU A 1 224 ? -8.586 0.063 8.934 1.00 71.81 224 LEU A N 1
ATOM 1656 C CA . LEU A 1 224 ? -8.129 -1.312 8.723 1.00 71.81 224 LEU A CA 1
ATOM 1657 C C . LEU A 1 224 ? -9.280 -2.337 8.755 1.00 71.81 224 LEU A C 1
ATOM 1659 O O . LEU A 1 224 ? -9.044 -3.539 8.793 1.00 71.81 224 LEU A O 1
ATOM 1663 N N . GLY A 1 225 ? -10.541 -1.901 8.772 1.00 70.06 225 GLY A N 1
ATOM 1664 C CA . GLY A 1 225 ? -11.696 -2.796 8.838 1.00 70.06 225 GLY A CA 1
ATOM 1665 C C . GLY A 1 225 ? -11.840 -3.506 10.187 1.00 70.06 225 GLY A C 1
ATOM 1666 O O . GLY A 1 225 ? -12.516 -4.534 10.263 1.00 70.06 225 GLY A O 1
ATOM 1667 N N . VAL A 1 226 ? -11.207 -2.985 11.243 1.00 78.19 226 VAL A N 1
ATOM 1668 C CA . VAL A 1 226 ? -11.286 -3.524 12.604 1.00 78.19 226 VAL A CA 1
ATOM 1669 C C . VAL A 1 226 ? -12.086 -2.568 13.471 1.00 78.19 226 VAL A C 1
ATOM 1671 O O . VAL A 1 226 ? -11.694 -1.425 13.692 1.00 78.19 226 VAL A O 1
ATOM 1674 N N . ALA A 1 227 ? -13.184 -3.059 14.029 1.00 79.00 227 ALA A N 1
ATOM 1675 C CA . ALA A 1 227 ? -13.868 -2.358 15.097 1.00 79.00 227 ALA A CA 1
ATOM 1676 C C . ALA A 1 227 ? -13.379 -2.791 16.452 1.00 79.00 227 ALA A C 1
ATOM 1678 O O . ALA A 1 227 ? -13.364 -3.982 16.761 1.00 79.00 227 ALA A O 1
ATOM 1679 N N . LEU A 1 228 ? -13.052 -1.797 17.262 1.00 82.12 228 LEU A N 1
ATOM 1680 C CA . LEU A 1 228 ? -12.803 -1.986 18.673 1.00 82.12 228 LEU A CA 1
ATOM 1681 C C . LEU A 1 228 ? -13.952 -1.372 19.460 1.00 82.12 228 LEU A C 1
ATOM 1683 O O . LEU A 1 228 ? -14.367 -0.239 19.213 1.00 82.12 228 LEU A O 1
ATOM 1687 N N . THR A 1 229 ? -14.435 -2.114 20.443 1.00 87.06 229 THR A N 1
ATOM 1688 C CA . THR A 1 229 ? -15.269 -1.571 21.510 1.00 87.06 229 THR A CA 1
ATOM 1689 C C . THR A 1 229 ? -14.478 -0.545 22.323 1.00 87.06 229 THR A C 1
ATOM 1691 O O . THR A 1 229 ? -13.243 -0.534 22.325 1.00 87.06 229 THR A O 1
ATOM 1694 N N . SER A 1 230 ? -15.175 0.316 23.072 1.00 86.12 230 SER A N 1
ATOM 1695 C CA . SER A 1 230 ? -14.504 1.281 23.951 1.00 86.12 230 SER A CA 1
ATOM 1696 C C . SER A 1 230 ? -13.546 0.603 24.934 1.00 86.12 230 SER A C 1
ATOM 1698 O O . SER A 1 230 ? -12.457 1.121 25.152 1.00 86.12 230 SER A O 1
ATOM 1700 N N . LEU A 1 231 ? -13.915 -0.576 25.449 1.00 87.62 231 LEU A N 1
ATOM 1701 C CA . LEU A 1 231 ? -13.092 -1.355 26.372 1.00 87.62 231 LEU A CA 1
ATOM 1702 C C . LEU A 1 231 ? -11.819 -1.892 25.700 1.00 87.62 231 LEU A C 1
ATOM 1704 O O . LEU A 1 231 ? -10.733 -1.720 26.244 1.00 87.62 231 LEU A O 1
ATOM 1708 N N . GLU A 1 232 ? -11.929 -2.499 24.515 1.00 88.81 232 GLU A N 1
ATOM 1709 C CA . GLU A 1 232 ? -10.766 -3.005 23.765 1.00 88.81 232 GLU A CA 1
ATOM 1710 C C . GLU A 1 232 ? -9.815 -1.868 23.378 1.00 88.81 232 GLU A C 1
ATOM 1712 O O . GLU A 1 232 ? -8.597 -2.005 23.460 1.00 88.81 232 GLU A O 1
ATOM 1717 N N . LEU A 1 233 ? -10.353 -0.708 23.002 1.00 89.94 233 LEU A N 1
ATOM 1718 C CA . LEU A 1 233 ? -9.530 0.454 22.695 1.00 89.94 233 LEU A CA 1
ATOM 1719 C C . LEU A 1 233 ? -8.842 1.017 23.947 1.00 89.94 233 LEU A C 1
ATOM 1721 O O . LEU A 1 233 ? -7.686 1.424 23.870 1.00 89.94 233 LEU A O 1
ATOM 1725 N N . ASP A 1 234 ? -9.498 0.994 25.108 1.00 88.62 234 ASP A N 1
ATOM 1726 C CA . ASP A 1 234 ? -8.860 1.364 26.377 1.00 88.62 234 ASP A CA 1
ATOM 1727 C C . ASP A 1 234 ? -7.762 0.364 26.772 1.00 88.62 234 ASP A C 1
ATOM 1729 O O . ASP A 1 234 ? -6.723 0.771 27.292 1.00 88.62 234 ASP A O 1
ATOM 1733 N N . MET A 1 235 ? -7.940 -0.929 26.475 1.00 90.38 235 MET A N 1
ATOM 1734 C CA . MET A 1 235 ? -6.899 -1.948 26.646 1.00 90.38 235 MET A CA 1
ATOM 1735 C C . MET A 1 235 ? -5.676 -1.666 25.765 1.00 90.38 235 MET A C 1
ATOM 1737 O O . MET A 1 235 ? -4.552 -1.685 26.268 1.00 90.38 235 MET A O 1
ATOM 1741 N N . VAL A 1 236 ? -5.885 -1.356 24.479 1.00 90.75 236 VAL A N 1
ATOM 1742 C CA . VAL A 1 236 ? -4.802 -0.984 23.552 1.00 90.75 236 VAL A CA 1
ATOM 1743 C C . VAL A 1 236 ? -4.097 0.286 24.035 1.00 90.75 236 VAL A C 1
ATOM 1745 O O . VAL A 1 236 ? -2.874 0.300 24.142 1.00 90.75 236 VAL A O 1
ATOM 1748 N N . MET A 1 237 ? -4.848 1.329 24.408 1.00 91.69 237 MET A N 1
ATOM 1749 C CA . MET A 1 237 ? -4.275 2.570 24.947 1.00 91.69 237 MET A CA 1
ATOM 1750 C C . MET A 1 237 ? -3.447 2.307 26.205 1.00 91.69 237 MET A C 1
ATOM 1752 O O . MET A 1 237 ? -2.329 2.791 26.307 1.00 91.69 237 MET A O 1
ATOM 1756 N N . LYS A 1 238 ? -3.956 1.508 27.149 1.00 90.25 238 LYS A N 1
ATOM 1757 C CA . LYS A 1 238 ? -3.247 1.183 28.393 1.00 90.25 238 LYS A CA 1
ATOM 1758 C C . LYS A 1 238 ? -1.959 0.394 28.150 1.00 90.25 238 LYS A C 1
ATOM 1760 O O . LYS A 1 238 ? -1.004 0.549 28.903 1.00 90.25 238 LYS A O 1
ATOM 1765 N N . ARG A 1 239 ? -1.940 -0.470 27.133 1.00 90.06 239 ARG A N 1
ATOM 1766 C CA . ARG A 1 239 ? -0.763 -1.269 26.768 1.00 90.06 239 ARG A CA 1
ATOM 1767 C C . ARG A 1 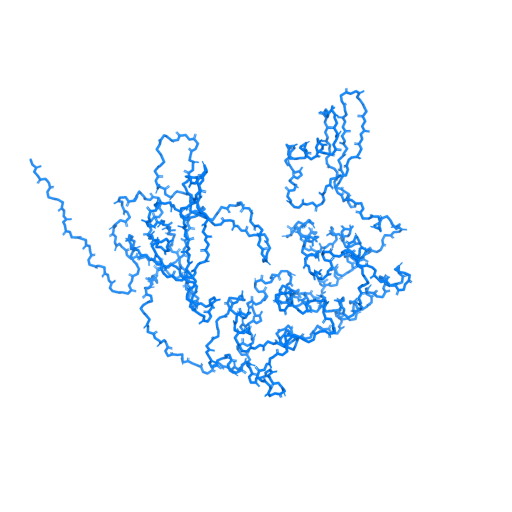239 ? 0.333 -0.431 26.106 1.00 90.06 239 ARG A C 1
ATOM 1769 O O . ARG A 1 239 ? 1.499 -0.777 26.269 1.00 90.06 239 ARG A O 1
ATOM 1776 N N . MET A 1 240 ? -0.054 0.614 25.373 1.00 89.88 240 MET A N 1
ATOM 1777 C CA . MET A 1 240 ? 0.830 1.399 24.505 1.00 89.88 240 MET A CA 1
ATOM 1778 C C . MET A 1 240 ? 1.196 2.785 25.057 1.00 89.88 240 MET A C 1
ATOM 1780 O O . MET A 1 240 ? 2.207 3.349 24.649 1.00 89.88 240 MET A O 1
ATOM 1784 N N . ASP A 1 241 ? 0.399 3.366 25.958 1.00 89.00 241 ASP A N 1
ATOM 1785 C CA . ASP A 1 241 ? 0.709 4.648 26.604 1.00 89.00 241 ASP A CA 1
ATOM 1786 C C . ASP A 1 241 ? 1.734 4.447 27.727 1.00 89.00 241 ASP A C 1
ATOM 1788 O O . ASP A 1 241 ? 1.420 4.469 28.919 1.00 89.00 241 ASP A O 1
ATOM 1792 N N . HIS A 1 242 ? 2.990 4.246 27.333 1.00 83.50 242 HIS A N 1
ATOM 1793 C CA . HIS A 1 242 ? 4.116 4.109 28.256 1.00 83.50 242 HIS A CA 1
ATOM 1794 C C . HIS A 1 242 ? 4.409 5.406 29.027 1.00 83.50 242 HIS A C 1
ATOM 1796 O O . HIS A 1 242 ? 4.994 5.373 30.108 1.00 83.50 242 HIS A O 1
ATOM 1802 N N . THR A 1 243 ? 4.006 6.556 28.480 1.00 82.88 243 THR A N 1
ATOM 1803 C CA . THR A 1 243 ? 4.329 7.883 29.027 1.00 82.88 243 THR A CA 1
ATOM 1804 C C . THR A 1 243 ? 3.257 8.458 29.954 1.00 82.88 243 THR A C 1
ATOM 1806 O O . THR A 1 243 ? 3.504 9.459 30.625 1.00 82.88 243 THR A O 1
ATOM 1809 N N . GLY A 1 244 ? 2.067 7.853 30.000 1.00 83.31 244 GLY A N 1
ATOM 1810 C CA . GLY A 1 244 ? 0.920 8.319 30.780 1.00 83.31 244 GLY A CA 1
ATOM 1811 C C . GLY A 1 244 ? 0.301 9.627 30.270 1.00 83.31 244 GLY A C 1
ATOM 1812 O O . GLY A 1 244 ? -0.437 10.287 31.006 1.00 83.31 244 GLY A O 1
ATOM 1813 N N . ASN A 1 245 ? 0.604 10.038 29.035 1.00 86.44 245 ASN A N 1
ATOM 1814 C CA . ASN A 1 245 ? 0.151 11.308 28.457 1.00 86.44 245 ASN A CA 1
ATOM 1815 C C . ASN A 1 245 ? -1.150 11.167 27.643 1.00 86.44 245 ASN A C 1
ATOM 1817 O O . ASN A 1 245 ? -1.591 12.133 27.015 1.00 86.44 245 ASN A O 1
ATOM 1821 N N . LYS A 1 246 ? -1.785 9.986 27.677 1.00 87.81 246 LYS A N 1
ATOM 1822 C CA . LYS A 1 246 ? -2.998 9.623 26.927 1.00 87.81 246 LYS A CA 1
ATOM 1823 C C . LYS A 1 246 ? -2.813 9.652 25.410 1.00 87.81 246 LYS A C 1
ATOM 1825 O O . LYS A 1 246 ? -3.790 9.822 24.673 1.00 87.81 246 LYS A O 1
ATOM 1830 N N . THR A 1 247 ? -1.583 9.478 24.938 1.00 90.75 247 THR A N 1
ATOM 1831 C CA . THR A 1 247 ? -1.268 9.334 23.517 1.00 90.75 247 THR A CA 1
ATOM 1832 C C . THR A 1 247 ? -0.452 8.075 23.274 1.00 90.75 247 THR A C 1
ATOM 1834 O O . THR A 1 247 ? 0.191 7.549 24.176 1.00 90.75 247 THR A O 1
ATOM 1837 N N . VAL A 1 248 ? -0.509 7.575 22.045 1.00 92.31 248 VAL A N 1
ATOM 1838 C CA . VAL A 1 248 ? 0.242 6.400 21.603 1.00 92.31 248 VAL A CA 1
ATOM 1839 C C . VAL A 1 248 ? 1.209 6.820 20.508 1.00 92.31 248 VAL A C 1
ATOM 1841 O O . VAL A 1 248 ? 0.814 7.508 19.568 1.00 92.31 248 VAL A O 1
ATOM 1844 N N . SER A 1 249 ? 2.467 6.400 20.609 1.00 92.38 249 SER A N 1
ATOM 1845 C CA . SER A 1 249 ? 3.432 6.564 19.522 1.00 92.38 249 SER A CA 1
ATOM 1846 C C . SER A 1 249 ? 3.023 5.681 18.342 1.00 92.38 249 SER A C 1
ATOM 1848 O O . SER A 1 249 ? 2.912 4.462 18.474 1.00 92.38 249 SER A O 1
ATOM 1850 N N . ALA A 1 250 ? 2.785 6.287 17.178 1.00 91.19 250 ALA A N 1
ATOM 1851 C CA . ALA A 1 250 ? 2.424 5.568 15.961 1.00 91.19 250 ALA A CA 1
ATOM 1852 C C . ALA A 1 250 ? 3.522 4.578 15.543 1.00 91.19 250 ALA A C 1
ATOM 1854 O O . ALA A 1 250 ? 3.212 3.493 15.058 1.00 91.19 250 ALA A O 1
ATOM 1855 N N . GLN A 1 251 ? 4.791 4.929 15.773 1.00 90.38 251 GLN A N 1
ATOM 1856 C CA . GLN A 1 251 ? 5.933 4.051 15.539 1.00 90.38 251 GLN A CA 1
ATOM 1857 C C . GLN A 1 251 ? 5.911 2.821 16.448 1.00 90.38 251 GLN A C 1
ATOM 1859 O O . GLN A 1 251 ? 6.086 1.707 15.962 1.00 90.38 251 GLN A O 1
ATOM 1864 N N . GLU A 1 252 ? 5.666 3.003 17.750 1.00 90.81 252 GLU A N 1
ATOM 1865 C CA . GLU A 1 252 ? 5.574 1.882 18.696 1.00 90.81 252 GLU A CA 1
ATOM 1866 C C . GLU A 1 252 ? 4.372 0.997 18.376 1.00 90.81 252 GLU A C 1
ATOM 1868 O O . GLU A 1 252 ? 4.481 -0.224 18.385 1.00 90.81 252 GLU A O 1
ATOM 1873 N N . PHE A 1 253 ? 3.234 1.605 18.036 1.00 91.88 253 PHE A N 1
ATOM 1874 C CA . PHE A 1 253 ? 2.035 0.877 17.634 1.00 91.88 253 PHE A CA 1
ATOM 1875 C C . PHE A 1 253 ? 2.265 0.029 16.382 1.00 91.88 253 PHE A C 1
ATOM 1877 O O . PHE A 1 253 ? 1.917 -1.151 16.362 1.00 91.88 253 PHE A O 1
ATOM 1884 N N . LEU A 1 254 ? 2.895 0.604 15.356 1.00 91.88 254 LEU A N 1
ATOM 1885 C CA . LEU A 1 254 ? 3.270 -0.128 14.151 1.00 91.88 254 LEU A CA 1
ATOM 1886 C C . LEU A 1 254 ? 4.266 -1.255 14.465 1.00 91.88 254 LEU A C 1
ATOM 1888 O O . LEU A 1 254 ? 4.115 -2.357 13.941 1.00 91.88 254 LEU A O 1
ATOM 1892 N N . ALA A 1 255 ? 5.255 -0.997 15.326 1.00 91.12 255 ALA A N 1
ATOM 1893 C CA . ALA A 1 255 ? 6.246 -1.987 15.739 1.00 91.12 255 ALA A CA 1
ATOM 1894 C C . ALA A 1 255 ? 5.616 -3.165 16.500 1.00 91.12 255 ALA A C 1
ATOM 1896 O O . ALA A 1 255 ? 5.922 -4.312 16.185 1.00 91.12 255 ALA A O 1
ATOM 1897 N N . GLU A 1 256 ? 4.693 -2.905 17.431 1.00 91.50 256 GLU A N 1
ATOM 1898 C CA . GLU A 1 256 ? 3.966 -3.953 18.162 1.00 91.50 256 GLU A CA 1
ATOM 1899 C C . GLU A 1 256 ? 3.109 -4.799 17.201 1.00 91.50 256 GLU A C 1
ATOM 1901 O O . GLU A 1 256 ? 3.077 -6.028 17.293 1.00 91.50 256 GLU A O 1
ATOM 1906 N N . LEU A 1 257 ? 2.451 -4.162 16.224 1.00 91.19 257 LEU A N 1
ATOM 1907 C CA . LEU A 1 257 ? 1.640 -4.870 15.233 1.00 91.19 257 LEU A CA 1
ATOM 1908 C C . LEU A 1 257 ? 2.474 -5.732 14.288 1.00 91.19 257 LEU A C 1
ATOM 1910 O O . LEU A 1 257 ? 2.132 -6.892 14.079 1.00 91.19 257 LEU A O 1
ATOM 1914 N N . ARG A 1 258 ? 3.552 -5.198 13.713 1.00 90.19 258 ARG A N 1
ATOM 1915 C CA . ARG A 1 258 ? 4.344 -5.917 12.703 1.00 90.19 258 ARG A CA 1
ATOM 1916 C C . ARG A 1 258 ? 5.340 -6.911 13.313 1.00 90.19 258 ARG A C 1
ATOM 1918 O O . ARG A 1 258 ? 5.700 -7.887 12.662 1.00 90.19 258 ARG A O 1
ATOM 1925 N N . GLY A 1 259 ? 5.763 -6.677 14.556 1.00 89.44 259 GLY A N 1
ATOM 1926 C CA . GLY A 1 259 ? 6.866 -7.390 15.194 1.00 89.44 259 GLY A CA 1
ATOM 1927 C C . GLY A 1 259 ? 8.240 -6.925 14.699 1.00 89.44 259 GLY A C 1
ATOM 1928 O O . GLY A 1 259 ? 8.381 -5.902 14.032 1.00 89.44 259 GLY A O 1
ATOM 1929 N N . ASN A 1 260 ? 9.278 -7.685 15.038 1.00 88.12 260 ASN A N 1
ATOM 1930 C CA . ASN A 1 260 ? 10.628 -7.440 14.534 1.00 88.12 260 ASN A CA 1
ATOM 1931 C C . ASN A 1 260 ? 10.931 -8.386 13.375 1.00 88.12 260 ASN A C 1
ATOM 1933 O O . ASN A 1 260 ? 10.700 -9.592 13.482 1.00 88.12 260 ASN A O 1
ATOM 1937 N N . MET A 1 261 ? 11.495 -7.848 12.294 1.00 93.19 261 MET A N 1
ATOM 1938 C CA . MET A 1 261 ? 12.033 -8.655 11.203 1.00 93.19 261 MET A CA 1
ATOM 1939 C C . MET A 1 261 ? 13.078 -9.655 11.738 1.00 93.19 261 MET A C 1
ATOM 1941 O O . MET A 1 261 ? 13.937 -9.268 12.537 1.00 93.19 261 MET A O 1
ATOM 1945 N N . PRO A 1 262 ? 13.033 -10.929 11.299 1.00 94.69 262 PRO A N 1
ATOM 1946 C CA . PRO A 1 262 ? 14.047 -11.923 11.639 1.00 94.69 262 PRO A CA 1
ATOM 1947 C C . PRO A 1 262 ? 15.469 -11.438 11.332 1.00 94.69 262 PRO A C 1
ATOM 1949 O O . PRO A 1 262 ? 15.695 -10.762 10.326 1.00 94.69 262 PRO A O 1
ATOM 1952 N N . GLN A 1 263 ? 16.436 -11.819 12.171 1.00 95.50 263 GLN A N 1
ATOM 1953 C CA . GLN A 1 263 ? 17.822 -11.341 12.057 1.00 95.50 263 GLN A CA 1
ATOM 1954 C C . GLN A 1 263 ? 18.468 -11.685 10.712 1.00 95.50 263 GLN A C 1
ATOM 1956 O O . GLN A 1 263 ? 19.154 -10.847 10.135 1.00 95.50 263 GLN A O 1
ATOM 1961 N N . ASP A 1 264 ? 18.195 -12.864 10.154 1.00 96.44 264 ASP A N 1
ATOM 1962 C CA . ASP A 1 264 ? 18.747 -13.255 8.852 1.00 96.44 264 ASP A CA 1
ATOM 1963 C C . ASP A 1 264 ? 18.232 -12.359 7.716 1.00 96.44 264 ASP A C 1
ATOM 1965 O O . ASP A 1 264 ? 19.007 -11.907 6.870 1.00 96.44 264 ASP A O 1
ATOM 1969 N N . ARG A 1 265 ? 16.935 -12.016 7.743 1.00 97.50 265 ARG A N 1
ATOM 1970 C CA . ARG A 1 265 ? 16.337 -11.050 6.811 1.00 97.50 265 ARG A CA 1
ATOM 1971 C C . ARG A 1 265 ? 16.938 -9.659 7.003 1.00 97.50 265 ARG A C 1
ATOM 1973 O O . ARG A 1 265 ? 17.301 -9.016 6.023 1.00 97.50 265 ARG A O 1
ATOM 1980 N N . MET A 1 266 ? 17.109 -9.219 8.251 1.00 96.50 266 MET A N 1
ATOM 1981 C CA . MET A 1 266 ? 17.727 -7.930 8.574 1.00 96.50 266 MET A CA 1
ATOM 1982 C C . MET A 1 266 ? 19.165 -7.826 8.054 1.00 96.50 266 MET A C 1
ATOM 1984 O O . MET A 1 266 ? 19.514 -6.830 7.421 1.00 96.50 266 MET A O 1
ATOM 1988 N N . ASN A 1 267 ? 19.971 -8.869 8.251 1.00 96.38 267 ASN A N 1
ATOM 1989 C CA . ASN A 1 267 ? 21.339 -8.940 7.748 1.00 96.38 267 ASN A CA 1
ATOM 1990 C C . ASN A 1 267 ? 21.376 -8.883 6.216 1.00 96.38 267 ASN A C 1
ATOM 1992 O O . ASN A 1 267 ? 22.176 -8.139 5.651 1.00 96.38 267 ASN A O 1
ATOM 1996 N N . ALA A 1 268 ? 20.486 -9.608 5.531 1.00 97.19 268 ALA A N 1
ATOM 1997 C CA . ALA A 1 268 ? 20.400 -9.567 4.072 1.00 97.19 268 ALA A CA 1
ATOM 1998 C C . ALA A 1 268 ? 20.018 -8.175 3.541 1.00 97.19 268 ALA A C 1
ATOM 2000 O O . ALA A 1 268 ? 20.617 -7.698 2.575 1.00 97.19 268 ALA A O 1
ATOM 2001 N N . VAL A 1 269 ? 19.070 -7.491 4.191 1.00 97.44 269 VAL A N 1
ATOM 2002 C CA . VAL A 1 269 ? 18.689 -6.110 3.848 1.00 97.44 269 VAL A CA 1
ATOM 2003 C C . VAL A 1 269 ? 19.873 -5.158 4.035 1.00 97.44 269 VAL A C 1
ATOM 2005 O O . VAL A 1 269 ? 20.160 -4.357 3.147 1.00 97.44 269 VAL A O 1
ATOM 2008 N N . ALA A 1 270 ? 20.592 -5.266 5.156 1.00 95.94 270 ALA A N 1
ATOM 2009 C CA . ALA A 1 270 ? 21.754 -4.429 5.442 1.00 95.94 270 ALA A CA 1
ATOM 2010 C C . ALA A 1 270 ? 22.891 -4.640 4.426 1.00 95.94 270 ALA A C 1
ATOM 2012 O O . ALA A 1 270 ? 23.455 -3.666 3.927 1.00 95.94 270 ALA A O 1
ATOM 2013 N N . LEU A 1 271 ? 23.187 -5.896 4.067 1.00 95.38 271 LEU A N 1
ATOM 2014 C CA . LEU A 1 271 ? 24.183 -6.234 3.043 1.00 95.38 271 LEU A CA 1
ATOM 2015 C C . LEU A 1 271 ? 23.793 -5.692 1.664 1.00 95.38 271 LEU A C 1
ATOM 2017 O O . LEU A 1 271 ? 24.631 -5.126 0.965 1.00 95.38 271 LEU A O 1
ATOM 2021 N N . THR A 1 272 ? 22.516 -5.809 1.300 1.00 96.12 272 THR A N 1
ATOM 2022 C CA . THR A 1 272 ? 21.987 -5.256 0.045 1.00 96.12 272 THR A CA 1
ATOM 2023 C C . THR A 1 272 ? 22.167 -3.739 0.012 1.00 96.12 272 THR A C 1
ATOM 2025 O O . THR A 1 272 ? 22.687 -3.189 -0.955 1.00 96.12 272 THR A O 1
ATOM 2028 N N . PHE A 1 273 ? 21.819 -3.043 1.098 1.00 95.56 273 PHE A N 1
ATOM 2029 C CA . PHE A 1 273 ? 22.000 -1.595 1.178 1.00 95.56 273 PHE A CA 1
ATOM 2030 C C . PHE A 1 273 ? 23.477 -1.188 1.101 1.00 95.56 273 PHE A C 1
ATOM 2032 O O . PHE A 1 273 ? 23.816 -0.212 0.438 1.00 95.56 273 PHE A O 1
ATOM 2039 N N . GLN A 1 274 ? 24.377 -1.954 1.722 1.00 93.94 274 GLN A N 1
ATOM 2040 C CA . GLN A 1 274 ? 25.815 -1.706 1.634 1.00 93.94 274 GLN A CA 1
ATOM 2041 C C . GLN A 1 274 ? 26.323 -1.770 0.185 1.00 93.94 274 GLN A C 1
ATOM 2043 O O . GLN A 1 274 ? 27.142 -0.938 -0.203 1.00 93.94 274 GLN A O 1
ATOM 2048 N N . GLN A 1 275 ? 25.821 -2.705 -0.627 1.00 91.94 275 GLN A N 1
ATOM 2049 C CA . GLN A 1 275 ? 26.150 -2.771 -2.055 1.00 91.94 275 GLN A CA 1
ATOM 2050 C C . GLN A 1 275 ? 25.673 -1.516 -2.796 1.00 91.94 275 GLN A C 1
ATOM 2052 O O . GLN A 1 275 ? 26.449 -0.915 -3.538 1.00 91.94 275 GLN A O 1
ATOM 2057 N N . LEU A 1 276 ? 24.442 -1.069 -2.525 1.00 92.31 276 LEU A N 1
ATOM 2058 C CA . LEU A 1 276 ? 23.901 0.167 -3.098 1.00 92.31 276 LEU A CA 1
ATOM 2059 C C . LEU A 1 276 ? 24.735 1.399 -2.712 1.00 92.31 276 LEU A C 1
ATOM 2061 O O . LEU A 1 276 ? 24.934 2.283 -3.538 1.00 92.31 276 LEU A O 1
ATOM 2065 N N . VAL A 1 277 ? 25.248 1.462 -1.479 1.00 90.25 277 VAL A N 1
ATOM 2066 C CA . VAL A 1 277 ? 26.106 2.565 -1.007 1.00 90.25 277 VAL A CA 1
ATOM 2067 C C . VAL A 1 277 ? 27.455 2.584 -1.724 1.00 90.25 277 VAL A C 1
ATOM 2069 O O . VAL A 1 277 ? 27.925 3.659 -2.098 1.00 90.25 277 VAL A O 1
ATOM 2072 N N . VAL A 1 278 ? 28.089 1.419 -1.897 1.00 85.44 278 VAL A N 1
ATOM 2073 C CA . VAL A 1 278 ? 29.377 1.303 -2.605 1.00 85.44 278 VAL A CA 1
ATOM 2074 C C . VAL A 1 278 ? 29.232 1.790 -4.046 1.00 85.44 278 VAL A C 1
ATOM 2076 O O . VAL A 1 278 ? 30.048 2.584 -4.511 1.00 85.44 278 VAL A O 1
ATOM 2079 N N . GLU A 1 279 ? 28.155 1.384 -4.710 1.00 83.56 279 GLU A N 1
ATOM 2080 C CA . GLU A 1 279 ? 27.825 1.807 -6.070 1.00 83.56 279 GLU A CA 1
ATOM 2081 C C . GLU A 1 279 ? 27.474 3.301 -6.150 1.00 83.56 279 GLU A C 1
ATOM 2083 O O . GLU A 1 279 ? 27.941 4.031 -7.028 1.00 83.56 279 GLU A O 1
ATOM 2088 N N . GLY A 1 280 ? 26.715 3.788 -5.169 1.00 76.75 280 GLY A N 1
ATOM 2089 C CA . GLY A 1 280 ? 26.320 5.186 -5.006 1.00 76.75 280 GLY A CA 1
ATOM 2090 C C . GLY A 1 280 ? 27.421 6.114 -4.475 1.00 76.75 280 GLY A C 1
ATOM 2091 O O . GLY A 1 280 ? 27.124 7.196 -3.974 1.00 76.75 280 GLY A O 1
ATOM 2092 N N . GLN A 1 281 ? 28.695 5.711 -4.539 1.00 81.69 281 GLN A N 1
ATOM 2093 C CA . GLN A 1 281 ? 29.844 6.534 -4.129 1.00 81.69 281 GLN A CA 1
ATOM 2094 C C . GLN A 1 281 ? 29.746 7.071 -2.685 1.00 81.69 281 GLN A C 1
ATOM 2096 O O . GLN A 1 281 ? 30.211 8.169 -2.381 1.00 81.69 281 GLN A O 1
ATOM 2101 N N . GLY A 1 282 ? 29.153 6.289 -1.779 1.00 82.25 282 GLY A N 1
ATOM 2102 C CA . GLY A 1 282 ? 28.990 6.642 -0.366 1.00 82.25 282 GLY A CA 1
ATOM 2103 C C . GLY A 1 282 ? 27.593 7.133 0.025 1.00 82.25 282 GLY A C 1
ATOM 2104 O O . GLY A 1 282 ? 27.341 7.305 1.217 1.00 82.25 282 GLY A O 1
ATOM 2105 N N . SER A 1 283 ? 26.666 7.305 -0.923 1.00 86.94 283 SER A N 1
ATOM 2106 C CA . SER A 1 283 ? 25.266 7.647 -0.634 1.00 86.94 283 SER A CA 1
ATOM 2107 C C . SER A 1 283 ? 24.292 7.018 -1.627 1.00 86.94 283 SER A C 1
ATOM 2109 O O . SER A 1 283 ? 24.581 6.936 -2.812 1.00 86.94 283 SER A O 1
ATOM 2111 N N . VAL A 1 284 ? 23.104 6.619 -1.172 1.00 90.81 284 VAL A N 1
ATOM 2112 C CA . VAL A 1 284 ? 22.063 6.071 -2.056 1.00 90.81 284 VAL A CA 1
ATOM 2113 C C . VAL A 1 284 ? 21.049 7.163 -2.368 1.00 90.81 284 VAL A C 1
ATOM 2115 O O . VAL A 1 284 ? 20.221 7.498 -1.526 1.00 90.81 284 VAL A O 1
ATOM 2118 N N . GLU A 1 285 ? 21.096 7.733 -3.569 1.00 90.75 285 GLU A N 1
ATOM 2119 C CA . GLU A 1 285 ? 20.060 8.658 -4.038 1.00 90.75 285 GLU A CA 1
ATOM 2120 C C . GLU A 1 285 ? 18.764 7.899 -4.350 1.00 90.75 285 GLU A C 1
ATOM 2122 O O . GLU A 1 285 ? 18.775 6.872 -5.036 1.00 90.75 285 GLU A O 1
ATOM 2127 N N . TYR A 1 286 ? 17.617 8.422 -3.899 1.00 90.50 286 TYR A N 1
ATOM 2128 C CA . TYR A 1 286 ? 16.317 7.783 -4.137 1.00 90.50 286 TYR A CA 1
ATOM 2129 C C . TYR A 1 286 ? 16.044 7.567 -5.630 1.00 90.50 286 TYR A C 1
ATOM 2131 O O . TYR A 1 286 ? 15.514 6.528 -6.017 1.00 90.50 286 TYR A O 1
ATOM 2139 N N . LYS A 1 287 ? 16.422 8.534 -6.476 1.00 88.69 287 LYS A N 1
ATOM 2140 C CA . LYS A 1 287 ? 16.250 8.443 -7.931 1.00 88.69 287 LYS A CA 1
ATOM 2141 C C . LYS A 1 287 ? 16.976 7.225 -8.507 1.00 88.69 287 LYS A C 1
ATOM 2143 O O . LYS A 1 287 ? 16.391 6.497 -9.306 1.00 88.69 287 LYS A O 1
ATOM 2148 N N . ASP A 1 288 ? 18.222 7.008 -8.102 1.00 89.12 288 ASP A N 1
ATOM 2149 C CA . ASP A 1 288 ? 19.043 5.914 -8.619 1.00 89.12 288 ASP A CA 1
ATOM 2150 C C . ASP A 1 288 ? 18.552 4.569 -8.086 1.00 89.12 288 ASP A C 1
ATOM 2152 O O . ASP A 1 288 ? 18.404 3.629 -8.863 1.00 89.12 288 ASP A O 1
ATOM 2156 N N . MET A 1 289 ? 18.177 4.507 -6.803 1.00 91.69 289 MET A N 1
ATOM 2157 C CA . MET A 1 289 ? 17.526 3.338 -6.205 1.00 91.69 289 MET A CA 1
ATOM 2158 C C . MET A 1 289 ? 16.216 2.985 -6.929 1.00 91.69 289 MET A C 1
ATOM 2160 O O . MET A 1 289 ? 15.983 1.831 -7.275 1.00 91.69 289 MET A O 1
ATOM 2164 N N . PHE A 1 290 ? 15.367 3.975 -7.207 1.00 90.88 290 PHE A N 1
ATOM 2165 C CA . PHE A 1 290 ? 14.110 3.775 -7.927 1.00 90.88 290 PHE A CA 1
ATOM 2166 C C . PHE A 1 290 ? 14.332 3.257 -9.349 1.00 90.88 290 PHE A C 1
ATOM 2168 O O . PHE A 1 290 ? 13.637 2.344 -9.795 1.00 90.88 290 PHE A O 1
ATOM 2175 N N . ASN A 1 291 ? 15.301 3.822 -10.069 1.00 89.06 291 ASN A N 1
ATOM 2176 C CA . ASN A 1 291 ? 15.611 3.376 -11.422 1.00 89.06 291 ASN A CA 1
ATOM 2177 C C . ASN A 1 291 ? 16.218 1.970 -11.438 1.00 89.06 291 ASN A C 1
ATOM 2179 O O . ASN A 1 291 ? 15.875 1.182 -12.314 1.00 89.06 291 ASN A O 1
ATOM 2183 N N . LEU A 1 292 ? 17.058 1.640 -10.456 1.00 91.56 292 LEU A N 1
ATOM 2184 C CA . LEU A 1 292 ? 17.621 0.303 -10.304 1.00 91.56 292 LEU A CA 1
ATOM 2185 C C . LEU A 1 292 ? 16.530 -0.742 -10.030 1.00 91.56 292 LEU A C 1
ATOM 2187 O O . LEU A 1 292 ? 16.518 -1.800 -10.655 1.00 91.56 292 LEU A O 1
ATOM 2191 N N . TYR A 1 293 ? 15.571 -0.421 -9.154 1.00 92.31 293 TYR A N 1
ATOM 2192 C CA . TYR A 1 293 ? 14.406 -1.276 -8.916 1.00 92.31 293 TYR A CA 1
ATOM 2193 C C . TYR A 1 293 ? 13.576 -1.466 -10.193 1.00 92.31 293 TYR A C 1
ATOM 2195 O O . TYR A 1 293 ? 13.161 -2.578 -10.506 1.00 92.31 293 TYR A O 1
ATOM 2203 N N . ARG A 1 294 ? 13.350 -0.388 -10.959 1.00 88.75 294 ARG A N 1
ATOM 2204 C CA . ARG A 1 294 ? 12.617 -0.433 -12.236 1.00 88.75 294 ARG A CA 1
ATOM 2205 C C . ARG A 1 294 ? 13.293 -1.305 -13.281 1.00 88.75 294 ARG A C 1
ATOM 2207 O O . ARG A 1 294 ? 12.593 -2.024 -13.984 1.00 88.75 294 ARG A O 1
ATOM 2214 N N . GLU A 1 295 ? 14.613 -1.236 -13.387 1.00 87.31 295 GLU A N 1
ATOM 2215 C CA . GLU A 1 295 ? 15.373 -2.067 -14.321 1.00 87.31 295 GLU A CA 1
ATOM 2216 C C . GLU A 1 295 ? 15.248 -3.552 -13.966 1.00 87.31 295 GLU A C 1
ATOM 2218 O O . GLU A 1 295 ? 15.015 -4.384 -14.837 1.00 87.31 295 GLU A O 1
ATOM 2223 N N . ASN A 1 296 ? 15.282 -3.872 -12.673 1.00 90.50 296 ASN A N 1
ATOM 2224 C CA . ASN A 1 296 ? 15.211 -5.244 -12.179 1.00 90.50 296 ASN A CA 1
ATOM 2225 C C . ASN A 1 296 ? 13.793 -5.733 -11.854 1.00 90.50 296 ASN A C 1
ATOM 2227 O O . ASN A 1 296 ? 13.632 -6.815 -11.286 1.00 90.50 296 ASN A O 1
ATOM 2231 N N . VAL A 1 297 ? 12.739 -4.984 -12.188 1.00 90.44 297 VAL A N 1
ATOM 2232 C CA . VAL A 1 297 ? 11.385 -5.321 -11.718 1.00 90.44 297 VAL A CA 1
ATOM 2233 C C . VAL A 1 297 ? 10.900 -6.679 -12.241 1.00 90.44 297 VAL A C 1
ATOM 2235 O O . VAL A 1 297 ? 10.142 -7.374 -11.568 1.00 90.44 297 VAL A O 1
ATOM 2238 N N . CYS A 1 298 ? 11.385 -7.114 -13.407 1.00 88.38 298 CYS A N 1
ATOM 2239 C CA . CYS A 1 298 ? 11.103 -8.440 -13.963 1.00 88.38 298 CYS A CA 1
ATOM 2240 C C . CYS A 1 298 ? 11.680 -9.586 -13.110 1.00 88.38 298 CYS A C 1
ATOM 2242 O O . CYS A 1 298 ? 11.170 -10.704 -13.161 1.00 88.38 298 CYS A O 1
ATOM 2244 N N . ALA A 1 299 ? 12.720 -9.316 -12.316 1.00 91.62 299 ALA A N 1
ATOM 2245 C CA . ALA A 1 299 ? 13.305 -10.270 -11.379 1.00 91.62 299 ALA A CA 1
ATOM 2246 C C . ALA A 1 299 ? 12.527 -10.359 -10.053 1.00 91.62 299 ALA A C 1
ATOM 2248 O O . ALA A 1 299 ? 12.786 -11.266 -9.258 1.00 91.62 299 ALA A O 1
ATOM 2249 N N . HIS A 1 300 ? 11.556 -9.467 -9.810 1.00 93.19 300 HIS A N 1
ATOM 2250 C CA . HIS A 1 300 ? 10.680 -9.555 -8.646 1.00 93.19 300 HIS A CA 1
ATOM 2251 C C . HIS A 1 300 ? 9.903 -10.887 -8.673 1.00 93.19 300 HIS A C 1
ATOM 2253 O O . HIS A 1 300 ? 9.238 -11.167 -9.673 1.00 93.19 300 HIS A O 1
ATOM 2259 N N . PRO A 1 301 ? 9.911 -11.704 -7.599 1.00 92.62 301 PRO A N 1
ATOM 2260 C CA . PRO A 1 301 ? 9.287 -13.029 -7.605 1.00 92.62 301 PRO A CA 1
ATOM 2261 C C . PRO A 1 301 ? 7.818 -13.016 -8.035 1.00 92.62 301 PRO A C 1
ATOM 2263 O O . PRO A 1 301 ? 7.432 -13.798 -8.893 1.00 92.62 301 PRO A O 1
ATOM 2266 N N . ASP A 1 302 ? 7.010 -12.085 -7.516 1.00 86.81 302 ASP A N 1
ATOM 2267 C CA . ASP A 1 302 ? 5.591 -11.976 -7.895 1.00 86.81 302 ASP A CA 1
ATOM 2268 C C . ASP A 1 302 ? 5.390 -11.574 -9.368 1.00 86.81 302 ASP A C 1
ATOM 2270 O O . ASP A 1 302 ? 4.388 -11.951 -9.970 1.00 86.81 302 ASP A O 1
ATOM 2274 N N . VAL A 1 303 ? 6.335 -10.836 -9.965 1.00 87.94 303 VAL A N 1
ATOM 2275 C CA . VAL A 1 303 ? 6.281 -10.448 -11.385 1.00 87.94 303 VAL A CA 1
ATOM 2276 C C . VAL A 1 303 ? 6.695 -11.624 -12.260 1.00 87.94 303 VAL A C 1
ATOM 2278 O O . VAL A 1 303 ? 6.007 -11.961 -13.222 1.00 87.94 303 VAL A O 1
ATOM 2281 N N . ARG A 1 304 ? 7.794 -12.289 -11.896 1.00 89.88 304 ARG A N 1
ATOM 2282 C CA . ARG A 1 304 ? 8.301 -13.485 -12.575 1.00 89.88 304 ARG A CA 1
ATOM 2283 C C . ARG A 1 304 ? 7.273 -14.616 -12.575 1.00 89.88 304 ARG A C 1
ATOM 2285 O O . ARG A 1 304 ? 7.117 -15.298 -13.584 1.00 89.88 304 ARG A O 1
ATOM 2292 N N . ASP A 1 305 ? 6.574 -14.797 -11.458 1.00 86.31 305 ASP A N 1
ATOM 2293 C CA . ASP A 1 305 ? 5.538 -15.817 -11.297 1.00 86.31 305 ASP A CA 1
ATOM 2294 C C . ASP A 1 305 ? 4.193 -15.384 -11.935 1.00 86.31 305 ASP A C 1
ATOM 2296 O O . ASP A 1 305 ? 3.242 -16.163 -11.960 1.00 86.31 305 ASP A O 1
ATOM 2300 N N . GLY A 1 306 ? 4.097 -14.153 -12.464 1.00 78.31 306 GLY A N 1
ATOM 2301 C CA . GLY A 1 306 ? 2.907 -13.621 -13.137 1.00 78.31 306 GLY A CA 1
ATOM 2302 C C . GLY A 1 306 ? 1.743 -13.269 -12.206 1.00 78.31 306 GLY A C 1
ATOM 2303 O O . GLY A 1 306 ? 0.614 -13.1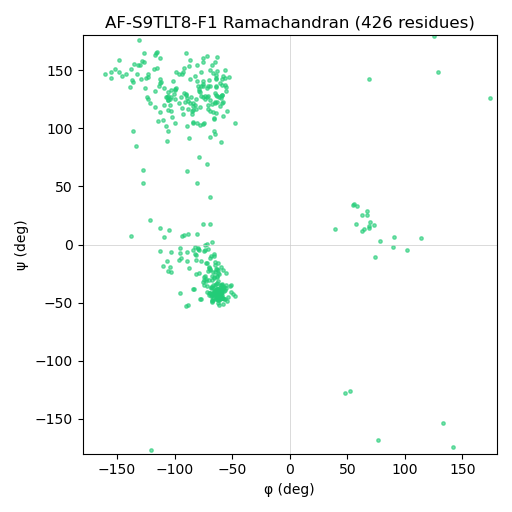31 -12.672 1.00 78.31 306 GLY A O 1
ATOM 2304 N N . LEU A 1 307 ? 1.998 -13.137 -10.901 1.00 81.12 307 LEU A N 1
ATOM 2305 C CA . LEU A 1 307 ? 0.998 -12.764 -9.895 1.00 81.12 307 LEU A CA 1
ATOM 2306 C C . LEU A 1 307 ? 0.656 -11.273 -9.949 1.00 81.12 307 LEU A C 1
ATOM 2308 O O . LEU A 1 307 ? -0.478 -10.899 -9.657 1.00 81.12 307 LEU A O 1
ATOM 2312 N N . ILE A 1 308 ? 1.634 -10.439 -10.307 1.00 80.69 308 ILE A N 1
ATOM 2313 C CA . ILE A 1 308 ? 1.467 -8.996 -10.505 1.00 80.69 308 ILE A CA 1
ATOM 2314 C C . ILE A 1 308 ? 2.165 -8.554 -11.788 1.00 80.69 308 ILE A C 1
ATOM 2316 O O . ILE A 1 308 ? 3.122 -9.180 -12.250 1.00 80.69 308 ILE A O 1
ATOM 2320 N N . LEU A 1 309 ? 1.711 -7.443 -12.358 1.00 78.31 309 LEU A N 1
ATOM 2321 C CA . LEU A 1 309 ? 2.372 -6.842 -13.509 1.00 78.31 309 LEU A CA 1
ATOM 2322 C C . LEU A 1 309 ? 3.636 -6.076 -13.071 1.00 78.31 309 LEU A C 1
ATOM 2324 O O . LEU A 1 309 ? 3.654 -5.485 -11.987 1.00 78.31 309 LEU A O 1
ATOM 2328 N N . PRO A 1 310 ? 4.681 -6.005 -13.919 1.00 82.12 310 PRO A N 1
ATOM 2329 C CA . PRO A 1 310 ? 5.870 -5.196 -13.641 1.00 82.12 310 PRO A CA 1
ATOM 2330 C C . PRO A 1 310 ? 5.525 -3.750 -13.268 1.00 82.12 310 PRO A C 1
ATOM 2332 O O . PRO A 1 310 ? 6.084 -3.168 -12.346 1.00 82.12 310 PRO A O 1
ATOM 2335 N N . GLU A 1 311 ? 4.555 -3.169 -13.967 1.00 77.00 311 GLU A N 1
ATOM 2336 C CA . GLU A 1 311 ? 4.134 -1.789 -13.763 1.00 77.00 311 GLU A CA 1
ATOM 2337 C C . GLU A 1 311 ? 3.395 -1.592 -12.433 1.00 77.00 311 GLU A C 1
ATOM 2339 O O . GLU A 1 311 ? 3.498 -0.528 -11.824 1.00 77.00 311 GLU A O 1
ATOM 2344 N N . GLU A 1 312 ? 2.692 -2.622 -11.953 1.00 77.12 312 GLU A N 1
ATOM 2345 C CA . GLU A 1 312 ? 2.070 -2.618 -10.628 1.00 77.12 312 GLU A CA 1
ATOM 2346 C C . GLU A 1 312 ? 3.142 -2.675 -9.537 1.00 77.12 312 GLU A C 1
ATOM 2348 O O . GLU A 1 312 ? 3.060 -1.935 -8.561 1.00 77.12 312 GLU A O 1
ATOM 2353 N N . ALA A 1 313 ? 4.184 -3.494 -9.711 1.00 84.81 313 ALA A N 1
ATOM 2354 C CA . ALA A 1 313 ? 5.313 -3.555 -8.783 1.00 84.81 313 ALA A CA 1
ATOM 2355 C C . ALA A 1 313 ? 6.074 -2.218 -8.704 1.00 84.81 313 ALA A C 1
ATOM 2357 O O . ALA A 1 313 ? 6.342 -1.725 -7.609 1.00 84.81 313 ALA A O 1
ATOM 2358 N N . VAL A 1 314 ? 6.355 -1.579 -9.850 1.00 86.00 314 VAL A N 1
ATOM 2359 C CA . VAL A 1 314 ? 6.972 -0.238 -9.890 1.00 86.00 314 VAL A CA 1
ATOM 2360 C C . VAL A 1 314 ? 6.094 0.801 -9.194 1.00 86.00 314 VAL A C 1
ATOM 2362 O O . VAL A 1 314 ? 6.606 1.616 -8.427 1.00 86.00 314 VAL A O 1
ATOM 2365 N N . PHE A 1 315 ? 4.784 0.780 -9.448 1.00 81.75 315 PHE A N 1
ATOM 2366 C CA . PHE A 1 315 ? 3.844 1.716 -8.835 1.00 81.75 315 PHE A CA 1
ATOM 2367 C C . PHE A 1 315 ? 3.793 1.554 -7.313 1.00 81.75 315 PHE A C 1
ATOM 2369 O O . PHE A 1 315 ? 3.871 2.537 -6.576 1.00 81.75 315 PHE A O 1
ATOM 2376 N N . ASP A 1 316 ? 3.692 0.323 -6.830 1.00 84.44 316 ASP A N 1
ATOM 2377 C CA . ASP A 1 316 ? 3.698 0.009 -5.403 1.00 84.44 316 ASP A CA 1
ATOM 2378 C C . ASP A 1 316 ? 4.987 0.459 -4.724 1.00 84.44 316 ASP A C 1
ATOM 2380 O O . ASP A 1 316 ? 4.955 1.065 -3.647 1.00 84.44 316 ASP A O 1
ATOM 2384 N N . PHE A 1 317 ? 6.121 0.219 -5.383 1.00 89.38 317 PHE A N 1
ATOM 2385 C CA . PHE A 1 317 ? 7.406 0.689 -4.906 1.00 89.38 317 PHE A CA 1
ATOM 2386 C C . PHE A 1 317 ? 7.448 2.220 -4.853 1.00 89.38 317 PHE A C 1
ATOM 2388 O O . PHE A 1 317 ? 7.794 2.763 -3.813 1.00 89.38 317 PHE A O 1
ATOM 2395 N N . GLU A 1 318 ? 7.034 2.946 -5.899 1.00 86.25 318 GLU A N 1
ATOM 2396 C CA . GLU A 1 318 ? 7.007 4.423 -5.889 1.00 86.25 318 GLU A CA 1
ATOM 2397 C C . GLU A 1 318 ? 6.151 4.964 -4.727 1.00 86.25 318 GLU A C 1
ATOM 2399 O O . GLU A 1 318 ? 6.604 5.816 -3.957 1.00 86.25 318 GLU A O 1
ATOM 2404 N N . ASN A 1 319 ? 4.943 4.423 -4.531 1.00 83.69 319 ASN A N 1
ATOM 2405 C CA . ASN A 1 319 ? 4.028 4.874 -3.474 1.00 83.69 319 ASN A CA 1
ATOM 2406 C C . ASN A 1 319 ? 4.473 4.479 -2.061 1.00 83.69 319 ASN A C 1
ATOM 2408 O O . ASN A 1 319 ? 4.015 5.076 -1.086 1.00 83.69 319 ASN A O 1
ATOM 2412 N N . SER A 1 320 ? 5.402 3.533 -1.933 1.00 87.38 320 SER A N 1
ATOM 2413 C CA . SER A 1 320 ? 5.976 3.141 -0.646 1.00 87.38 320 SER A CA 1
ATOM 2414 C C . SER A 1 320 ? 6.913 4.193 -0.040 1.00 87.38 320 SER A C 1
ATOM 2416 O O . SER A 1 320 ? 7.383 4.011 1.086 1.00 87.38 320 SER A O 1
ATOM 2418 N N . TRP A 1 321 ? 7.183 5.293 -0.751 1.00 87.25 321 TRP A N 1
ATOM 2419 C CA . TRP A 1 321 ? 8.090 6.364 -0.330 1.00 87.25 321 TRP A CA 1
ATOM 2420 C C . TRP A 1 321 ? 7.408 7.742 -0.411 1.00 87.25 321 TRP A C 1
ATOM 2422 O O . TRP A 1 321 ? 7.835 8.600 -1.186 1.00 87.25 321 TRP A O 1
ATOM 2432 N N . PRO A 1 322 ? 6.353 8.008 0.386 1.00 74.06 322 PRO A N 1
ATOM 2433 C CA . PRO A 1 322 ? 5.481 9.180 0.225 1.00 74.06 322 PRO A CA 1
ATOM 2434 C C . PRO A 1 322 ? 6.224 10.526 0.292 1.00 74.06 322 PRO A C 1
ATOM 2436 O O . PRO A 1 322 ? 5.933 11.432 -0.490 1.00 74.06 322 PRO A O 1
ATOM 2439 N N . SER A 1 323 ? 7.240 10.647 1.152 1.00 70.44 323 SER A N 1
ATOM 2440 C CA . SER A 1 323 ? 8.094 11.844 1.262 1.00 70.44 323 SER A CA 1
ATOM 2441 C C . SER A 1 323 ? 9.005 12.069 0.044 1.00 70.44 323 SER A C 1
ATOM 2443 O O . SER A 1 323 ? 9.615 13.131 -0.088 1.00 70.44 323 SER A O 1
ATOM 2445 N N . ARG A 1 324 ? 9.113 11.079 -0.852 1.00 69.12 324 ARG A N 1
ATOM 2446 C CA . ARG A 1 324 ? 9.985 11.080 -2.035 1.00 69.12 324 ARG A CA 1
ATOM 2447 C C . ARG A 1 324 ? 9.209 11.180 -3.354 1.00 69.12 324 ARG A C 1
ATOM 2449 O O . ARG A 1 324 ? 9.790 11.623 -4.337 1.00 69.12 324 ARG A O 1
ATOM 2456 N N . VAL A 1 325 ? 7.902 10.887 -3.380 1.00 55.62 325 VAL A N 1
ATOM 2457 C CA . VAL A 1 325 ? 7.065 10.947 -4.603 1.00 55.62 325 VAL A CA 1
ATOM 2458 C C . VAL A 1 325 ? 7.012 12.357 -5.212 1.00 55.62 325 VAL A C 1
ATOM 2460 O O . VAL A 1 325 ? 7.152 12.512 -6.424 1.00 55.62 325 VAL A O 1
ATOM 2463 N N . ASN A 1 326 ? 6.862 13.395 -4.380 1.00 51.47 326 ASN A N 1
ATOM 2464 C CA . ASN A 1 326 ? 6.752 14.787 -4.847 1.00 51.47 326 ASN A CA 1
ATOM 2465 C C . ASN A 1 326 ? 8.103 15.492 -5.018 1.00 51.47 326 ASN A C 1
ATOM 2467 O O . ASN A 1 326 ? 8.185 16.492 -5.728 1.00 51.47 326 ASN A O 1
ATOM 2471 N N . SER A 1 327 ? 9.151 14.976 -4.375 1.00 57.91 327 SER A N 1
ATOM 2472 C CA . SER A 1 327 ? 10.471 15.609 -4.370 1.00 57.91 327 SER A CA 1
ATOM 2473 C C . SER A 1 327 ? 11.455 14.912 -5.303 1.00 57.91 327 SER A C 1
ATOM 2475 O O . SER A 1 327 ? 12.405 15.565 -5.703 1.00 57.91 327 SER A O 1
ATOM 2477 N N . LYS A 1 328 ? 11.254 13.620 -5.633 1.00 56.34 328 LYS A N 1
ATOM 2478 C CA . LYS A 1 328 ? 12.129 12.693 -6.403 1.00 56.34 328 LYS A CA 1
ATOM 2479 C C . LYS A 1 328 ? 13.643 12.804 -6.135 1.00 56.34 328 LYS A C 1
ATOM 2481 O O . LYS A 1 328 ? 14.444 12.246 -6.877 1.00 56.34 328 LYS A O 1
ATOM 2486 N N . LEU A 1 329 ? 14.023 13.502 -5.074 1.00 58.59 329 LEU A N 1
ATOM 2487 C CA . LEU A 1 329 ? 15.363 13.952 -4.734 1.00 58.59 329 LEU A CA 1
ATOM 2488 C C . LEU A 1 329 ? 15.564 13.704 -3.241 1.00 58.59 329 LEU A C 1
ATOM 2490 O O . LEU A 1 329 ? 14.640 13.906 -2.441 1.00 58.59 329 LEU A O 1
ATOM 2494 N N . GLY A 1 330 ? 16.768 13.276 -2.881 1.00 80.12 330 GLY A N 1
ATOM 2495 C CA . GLY A 1 330 ? 17.162 13.015 -1.507 1.00 80.12 330 GLY A CA 1
ATOM 2496 C C . GLY A 1 330 ? 17.777 11.634 -1.343 1.00 80.12 330 GLY A C 1
ATOM 2497 O O . GLY A 1 330 ? 17.397 10.669 -2.013 1.00 80.12 330 GLY A O 1
ATOM 2498 N N . THR A 1 331 ? 18.699 11.560 -0.393 1.00 88.25 331 THR A N 1
ATOM 2499 C CA . THR A 1 331 ? 19.361 10.326 -0.006 1.00 88.25 331 THR A CA 1
ATOM 2500 C C . THR A 1 331 ? 18.432 9.453 0.827 1.00 88.25 331 THR A C 1
ATOM 2502 O O . THR A 1 331 ? 17.655 9.936 1.654 1.00 88.25 331 THR A O 1
ATOM 2505 N N . VAL A 1 332 ? 18.509 8.153 0.578 1.00 90.75 332 VAL A N 1
ATOM 2506 C CA . VAL A 1 332 ? 17.859 7.107 1.359 1.00 90.75 332 VAL A CA 1
ATOM 2507 C C . VAL A 1 332 ? 18.831 6.685 2.447 1.00 90.75 332 VAL A C 1
ATOM 2509 O O . VAL A 1 332 ? 19.992 6.393 2.156 1.00 90.75 332 VAL A O 1
ATOM 2512 N N . THR A 1 333 ? 18.383 6.665 3.700 1.00 91.25 333 THR A N 1
ATOM 2513 C CA . THR A 1 333 ? 19.214 6.172 4.808 1.00 91.25 333 THR A CA 1
ATOM 2514 C C . THR A 1 333 ? 19.081 4.657 4.958 1.00 91.25 333 THR A C 1
ATOM 2516 O O . THR A 1 333 ? 18.087 4.052 4.548 1.00 91.25 333 THR A O 1
ATOM 2519 N N . ILE A 1 334 ? 20.073 4.026 5.596 1.00 92.81 334 ILE A N 1
ATOM 2520 C CA . ILE A 1 334 ? 19.996 2.597 5.932 1.00 92.81 334 ILE A CA 1
ATOM 2521 C C . ILE A 1 334 ? 18.766 2.289 6.798 1.00 92.81 334 ILE A C 1
ATOM 2523 O O . ILE A 1 334 ? 18.119 1.264 6.601 1.00 92.81 334 ILE A O 1
ATOM 2527 N N . ASN A 1 335 ? 18.402 3.198 7.708 1.00 91.12 335 ASN A N 1
ATOM 2528 C CA . ASN A 1 335 ? 17.249 3.032 8.586 1.00 91.12 335 ASN A CA 1
ATOM 2529 C C . ASN A 1 335 ? 15.939 3.070 7.794 1.00 91.12 335 ASN A C 1
ATOM 2531 O O . ASN A 1 335 ? 15.111 2.183 7.976 1.00 91.12 335 ASN A O 1
ATOM 2535 N N . GLU A 1 336 ? 15.782 3.996 6.841 1.00 91.56 336 GLU A N 1
ATOM 2536 C CA . GLU A 1 336 ? 14.600 4.034 5.967 1.00 91.56 336 GLU A CA 1
ATOM 2537 C C . GLU A 1 336 ? 14.457 2.757 5.123 1.00 91.56 336 GLU A C 1
ATOM 2539 O O . GLU A 1 336 ? 13.346 2.255 4.928 1.00 91.56 336 GLU A O 1
ATOM 2544 N N . PHE A 1 337 ? 15.577 2.220 4.627 1.00 94.25 337 PHE A N 1
ATOM 2545 C CA . PHE A 1 337 ? 15.591 0.993 3.831 1.00 94.25 337 PHE A CA 1
ATOM 2546 C C . PHE A 1 337 ? 15.270 -0.250 4.675 1.00 94.25 337 PHE A C 1
ATOM 2548 O O . PHE A 1 337 ? 14.477 -1.098 4.258 1.00 94.25 337 PHE A O 1
ATOM 2555 N N . ILE A 1 338 ? 15.820 -0.338 5.890 1.00 94.00 338 ILE A N 1
ATOM 2556 C CA . ILE A 1 338 ? 15.484 -1.396 6.852 1.00 94.00 338 ILE A CA 1
ATOM 2557 C C . ILE A 1 338 ? 14.014 -1.305 7.256 1.00 94.00 338 ILE A C 1
ATOM 2559 O O . ILE A 1 338 ? 13.334 -2.326 7.277 1.00 94.00 338 ILE A O 1
ATOM 2563 N N . GLU A 1 339 ? 13.497 -0.111 7.546 1.00 92.25 339 GLU A N 1
ATOM 2564 C CA . GLU A 1 339 ? 12.089 0.088 7.892 1.00 92.25 339 GLU A CA 1
ATOM 2565 C C . GLU A 1 339 ? 11.157 -0.343 6.761 1.00 92.25 339 GLU A C 1
ATOM 2567 O O . GLU A 1 339 ? 10.186 -1.050 7.023 1.00 92.25 339 GLU A O 1
ATOM 2572 N N . TYR A 1 340 ? 11.477 0.017 5.514 1.00 94.25 340 TYR A N 1
ATOM 2573 C CA . TYR A 1 340 ? 10.737 -0.431 4.333 1.00 94.25 340 TYR A CA 1
ATOM 2574 C C . TYR A 1 340 ? 10.626 -1.959 4.271 1.00 94.25 340 TYR A C 1
ATOM 2576 O O . TYR A 1 340 ? 9.527 -2.498 4.137 1.00 94.25 340 TYR A O 1
ATOM 2584 N N . TYR A 1 341 ? 11.739 -2.674 4.445 1.00 96.12 341 TYR A N 1
ATOM 2585 C CA . TYR A 1 341 ? 11.719 -4.136 4.427 1.00 96.12 341 TYR A CA 1
ATOM 2586 C C . TYR A 1 341 ? 11.131 -4.768 5.687 1.00 96.12 341 TYR A C 1
ATOM 2588 O O . TYR A 1 341 ? 10.532 -5.839 5.597 1.00 96.12 341 TYR A O 1
ATOM 2596 N N . ASN A 1 342 ? 11.223 -4.108 6.840 1.00 94.31 342 ASN A N 1
ATOM 2597 C CA . ASN A 1 342 ? 10.563 -4.546 8.067 1.00 94.31 342 ASN A CA 1
ATOM 2598 C C . ASN A 1 342 ? 9.029 -4.427 7.952 1.00 94.31 342 ASN A C 1
ATOM 2600 O O . ASN A 1 342 ? 8.304 -5.240 8.515 1.00 94.31 342 ASN A O 1
ATOM 2604 N N . ASP A 1 343 ? 8.527 -3.468 7.167 1.00 93.31 343 ASP A N 1
ATOM 2605 C CA . ASP A 1 343 ? 7.097 -3.329 6.865 1.00 93.31 343 ASP A CA 1
ATOM 2606 C C . ASP A 1 343 ? 6.588 -4.391 5.869 1.00 93.31 343 ASP A C 1
ATOM 2608 O O . ASP A 1 343 ? 5.448 -4.850 5.976 1.00 93.31 343 ASP A O 1
ATOM 2612 N N . ILE A 1 344 ? 7.426 -4.798 4.908 1.00 93.00 344 ILE A N 1
ATOM 2613 C CA . ILE A 1 344 ? 7.074 -5.785 3.870 1.00 93.00 344 ILE A CA 1
ATOM 2614 C C . ILE A 1 344 ? 7.249 -7.222 4.359 1.00 93.00 344 ILE A C 1
ATOM 2616 O O . ILE A 1 344 ? 6.428 -8.082 4.041 1.00 93.00 344 ILE A O 1
ATOM 2620 N N . SER A 1 345 ? 8.292 -7.493 5.145 1.00 94.75 345 SER A N 1
ATOM 2621 C CA . SER A 1 345 ? 8.675 -8.836 5.596 1.00 94.75 345 SER A CA 1
ATOM 2622 C C . SER A 1 345 ? 7.498 -9.666 6.142 1.00 94.75 345 SER A C 1
ATOM 2624 O O . SER A 1 345 ? 7.369 -10.816 5.721 1.00 94.75 345 SER A O 1
ATOM 2626 N N . PRO A 1 346 ? 6.591 -9.130 6.986 1.00 91.38 346 PRO A N 1
ATOM 2627 C CA . PRO A 1 346 ? 5.455 -9.895 7.512 1.00 91.38 346 PRO A CA 1
ATOM 2628 C C . PRO A 1 346 ? 4.448 -10.385 6.459 1.00 91.38 346 PRO A C 1
ATOM 2630 O O . PRO A 1 346 ? 3.71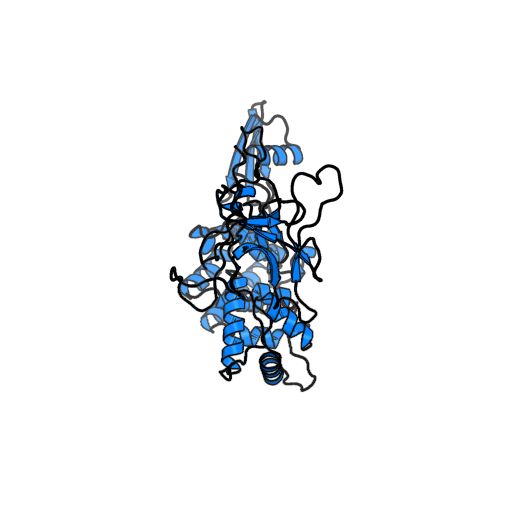3 -11.331 6.724 1.00 91.38 346 PRO A O 1
ATOM 2633 N N . SER A 1 347 ? 4.405 -9.770 5.272 1.00 88.50 347 SER A N 1
ATOM 2634 C CA . SER A 1 347 ? 3.558 -10.229 4.158 1.00 88.50 347 SER A CA 1
ATOM 2635 C C . SER A 1 347 ? 4.181 -11.380 3.354 1.00 88.50 347 SER A C 1
ATOM 2637 O O . SER A 1 347 ? 3.486 -12.046 2.589 1.00 88.50 347 SER A O 1
ATOM 2639 N N . ILE A 1 348 ? 5.478 -11.652 3.549 1.00 90.06 348 ILE A N 1
ATOM 2640 C CA . ILE A 1 348 ? 6.226 -12.699 2.850 1.00 90.06 348 ILE A CA 1
ATOM 2641 C C . ILE A 1 348 ? 6.492 -13.847 3.823 1.00 90.06 348 ILE A C 1
ATOM 2643 O O . ILE A 1 348 ? 7.388 -13.780 4.668 1.00 90.06 348 ILE A O 1
ATOM 2647 N N . LEU A 1 349 ? 5.707 -14.916 3.683 1.00 86.88 349 LEU A N 1
ATOM 2648 C CA . LEU A 1 349 ? 5.757 -16.076 4.578 1.00 86.88 349 LEU A CA 1
ATOM 2649 C C . LEU A 1 349 ? 7.068 -16.866 4.469 1.00 86.88 349 LEU A C 1
ATOM 2651 O O . LEU A 1 349 ? 7.571 -17.350 5.475 1.00 86.88 349 LEU A O 1
ATOM 2655 N N . ASP A 1 350 ? 7.618 -16.987 3.262 1.00 90.75 350 ASP A N 1
ATOM 2656 C CA . ASP A 1 350 ? 8.795 -17.812 2.983 1.00 90.75 350 ASP A CA 1
ATOM 2657 C C . ASP A 1 350 ? 10.083 -16.980 2.898 1.00 90.75 350 ASP A C 1
ATOM 2659 O O . ASP A 1 350 ? 10.163 -15.995 2.159 1.00 90.75 350 ASP A O 1
ATOM 2663 N N . ASP A 1 351 ? 11.113 -17.409 3.628 1.00 95.06 351 ASP A N 1
ATOM 2664 C CA . ASP A 1 351 ? 12.420 -16.749 3.647 1.00 95.06 351 ASP A CA 1
ATOM 2665 C C . ASP A 1 351 ? 13.112 -16.820 2.284 1.00 95.06 351 ASP A C 1
ATOM 2667 O O . ASP A 1 351 ? 13.692 -15.828 1.840 1.00 95.06 351 ASP A O 1
ATOM 2671 N N . ALA A 1 352 ? 13.010 -17.949 1.572 1.00 95.00 352 ALA A N 1
ATOM 2672 C CA . ALA A 1 352 ? 13.628 -18.078 0.254 1.00 95.00 352 ALA A CA 1
ATOM 2673 C C . ALA A 1 352 ? 13.017 -17.084 -0.745 1.00 95.00 352 ALA A C 1
ATOM 2675 O O . ALA A 1 352 ? 13.748 -16.447 -1.509 1.00 95.00 352 ALA A O 1
ATOM 2676 N N . ARG A 1 353 ? 11.695 -16.869 -0.692 1.00 94.19 353 ARG A N 1
ATOM 2677 C CA . ARG A 1 353 ? 11.017 -15.822 -1.470 1.00 94.19 353 ARG A CA 1
ATOM 2678 C C . ARG A 1 353 ? 11.489 -14.416 -1.090 1.00 94.19 353 ARG A C 1
ATOM 2680 O O . ARG A 1 353 ? 11.721 -13.609 -1.989 1.00 94.19 353 ARG A O 1
ATOM 2687 N N . PHE A 1 354 ? 11.669 -14.124 0.200 1.00 96.00 354 PHE A N 1
ATOM 2688 C CA . PHE A 1 354 ? 12.181 -12.827 0.664 1.00 96.00 354 PHE A CA 1
ATOM 2689 C C . PHE A 1 354 ? 13.601 -12.551 0.142 1.00 96.00 354 PHE A C 1
ATOM 2691 O O . PHE A 1 354 ? 13.870 -11.478 -0.400 1.00 96.00 354 PHE A O 1
ATOM 2698 N N . PHE A 1 355 ? 14.500 -13.535 0.235 1.00 96.81 355 PHE A N 1
ATOM 2699 C CA . PHE A 1 355 ? 15.864 -13.402 -0.278 1.00 96.81 355 PHE A CA 1
ATOM 2700 C C . PHE A 1 355 ? 15.911 -13.312 -1.804 1.00 96.81 355 PHE A C 1
ATOM 2702 O O . PHE A 1 355 ? 16.701 -12.538 -2.337 1.00 96.81 355 PHE A O 1
ATOM 2709 N N . ALA A 1 356 ? 15.044 -14.040 -2.515 1.00 95.19 356 ALA A N 1
ATOM 2710 C CA . ALA A 1 356 ? 14.919 -13.918 -3.965 1.00 95.19 356 ALA A CA 1
ATOM 2711 C C . ALA A 1 356 ? 14.438 -12.521 -4.385 1.00 95.19 356 ALA A C 1
ATOM 2713 O O . ALA A 1 356 ? 14.927 -11.982 -5.375 1.00 95.19 356 ALA A O 1
ATOM 2714 N N . LEU A 1 357 ? 13.521 -11.916 -3.621 1.00 94.94 357 LEU A N 1
ATOM 2715 C CA . LEU A 1 357 ? 13.081 -10.542 -3.849 1.00 94.94 357 LEU A CA 1
ATOM 2716 C C . LEU A 1 357 ? 14.243 -9.560 -3.689 1.00 94.94 357 LEU A C 1
ATOM 2718 O O . LEU A 1 357 ? 14.474 -8.761 -4.593 1.00 94.94 357 LEU A O 1
ATOM 2722 N N . LEU A 1 358 ? 14.992 -9.635 -2.584 1.00 95.00 358 LEU A N 1
ATOM 2723 C CA . LEU A 1 358 ? 16.152 -8.766 -2.361 1.00 95.00 358 LEU A CA 1
ATOM 2724 C C . LEU A 1 358 ? 17.234 -8.966 -3.428 1.00 95.00 358 LEU A C 1
ATOM 2726 O O . LEU A 1 358 ? 17.653 -8.007 -4.065 1.00 95.00 358 LEU A O 1
ATOM 2730 N N . GLY A 1 359 ? 17.659 -10.208 -3.657 1.00 93.19 359 GLY A N 1
ATOM 2731 C CA . GLY A 1 359 ? 18.731 -10.508 -4.605 1.00 93.19 359 GLY A CA 1
ATOM 2732 C C . GLY A 1 359 ? 18.363 -10.178 -6.050 1.00 93.19 359 GLY A C 1
ATOM 2733 O O . GLY A 1 359 ? 19.221 -9.737 -6.803 1.00 93.19 359 GLY A O 1
ATOM 2734 N N . GLY A 1 360 ? 17.096 -10.357 -6.433 1.00 92.69 360 GLY A N 1
ATOM 2735 C CA . GLY A 1 360 ? 16.621 -10.071 -7.783 1.00 92.69 360 GLY A CA 1
ATOM 2736 C C . GLY A 1 360 ? 16.426 -8.581 -8.053 1.00 92.69 360 GLY A C 1
ATOM 2737 O O . GLY A 1 360 ? 16.879 -8.093 -9.080 1.00 92.69 360 GLY A O 1
ATOM 2738 N N . CYS A 1 361 ? 15.781 -7.844 -7.141 1.00 94.50 361 CYS A N 1
ATOM 2739 C CA . CYS A 1 361 ? 15.383 -6.451 -7.395 1.00 94.50 361 CYS A CA 1
ATOM 2740 C C . CYS A 1 361 ? 16.538 -5.439 -7.301 1.00 94.50 361 CYS A C 1
ATOM 2742 O O . CYS A 1 361 ? 16.373 -4.294 -7.719 1.00 94.50 361 CYS A O 1
ATOM 2744 N N . TRP A 1 362 ? 17.684 -5.837 -6.742 1.00 94.75 362 TRP A N 1
ATOM 2745 C CA . TRP A 1 362 ? 18.818 -4.946 -6.467 1.00 94.75 362 TRP A CA 1
ATOM 2746 C C . TRP A 1 362 ? 20.114 -5.369 -7.163 1.00 94.75 362 TRP A C 1
ATOM 2748 O O . TRP A 1 362 ? 21.198 -4.967 -6.741 1.00 94.75 362 TRP A O 1
ATOM 2758 N N . MET A 1 363 ? 20.027 -6.167 -8.232 1.00 90.75 363 MET A N 1
ATOM 2759 C CA . MET A 1 363 ? 21.201 -6.486 -9.044 1.00 90.75 363 MET A CA 1
ATOM 2760 C C . MET A 1 363 ? 21.738 -5.223 -9.713 1.00 90.75 363 MET A C 1
ATOM 2762 O O . MET A 1 363 ? 20.992 -4.498 -10.366 1.00 90.75 363 MET A O 1
ATOM 2766 N N . ILE A 1 364 ? 23.035 -4.970 -9.561 1.00 87.88 364 ILE A N 1
ATOM 2767 C CA . ILE A 1 364 ? 23.700 -3.799 -10.133 1.00 87.88 364 ILE A CA 1
ATOM 2768 C C . ILE A 1 364 ? 24.178 -4.160 -11.549 1.00 87.88 364 ILE A C 1
ATOM 2770 O O . ILE A 1 364 ? 25.003 -5.068 -11.680 1.00 87.88 364 ILE A O 1
ATOM 2774 N N . PRO A 1 365 ? 23.663 -3.506 -12.608 1.00 84.62 365 PRO A N 1
ATOM 2775 C CA . PRO A 1 365 ? 24.108 -3.747 -13.977 1.00 84.62 365 PRO A CA 1
ATOM 2776 C C . PRO A 1 365 ? 25.567 -3.325 -14.179 1.00 84.62 365 PRO A C 1
ATOM 2778 O O . PRO A 1 365 ? 26.060 -2.424 -13.510 1.00 84.62 365 PRO A O 1
ATOM 2781 N N . GLU A 1 366 ? 26.238 -3.890 -15.186 1.00 82.00 366 GLU A N 1
ATOM 2782 C CA . GLU A 1 366 ? 27.616 -3.502 -15.549 1.00 82.00 366 GLU A CA 1
ATOM 2783 C C . GLU A 1 366 ? 27.744 -2.036 -16.005 1.00 82.00 366 GLU A C 1
ATOM 2785 O O . GLU A 1 366 ? 28.850 -1.505 -16.099 1.00 82.00 366 GLU A O 1
ATOM 2790 N N . THR A 1 367 ? 26.625 -1.387 -16.342 1.00 81.56 367 THR A N 1
ATOM 2791 C CA . THR A 1 367 ? 26.606 -0.013 -16.850 1.00 81.56 367 THR A CA 1
ATOM 2792 C C . THR A 1 367 ? 25.691 0.882 -16.022 1.00 81.56 367 THR A C 1
ATOM 2794 O O . THR A 1 367 ? 24.567 0.502 -15.700 1.00 81.56 367 THR A O 1
ATOM 2797 N N . ASP A 1 368 ? 26.096 2.138 -15.836 1.00 81.56 368 ASP A N 1
ATOM 2798 C CA . ASP A 1 368 ? 25.325 3.206 -15.172 1.00 81.56 368 ASP A CA 1
ATOM 2799 C C . ASP A 1 368 ? 24.088 3.678 -15.968 1.00 81.56 368 ASP A C 1
ATOM 2801 O O . ASP A 1 368 ? 23.560 4.775 -15.761 1.00 81.56 368 ASP A O 1
ATOM 2805 N N . ALA A 1 369 ? 23.618 2.886 -16.935 1.00 78.38 369 ALA A N 1
ATOM 2806 C CA . ALA A 1 369 ? 22.485 3.228 -17.782 1.00 78.38 369 ALA A CA 1
ATOM 2807 C C . ALA A 1 369 ? 21.211 3.512 -16.975 1.00 78.38 369 ALA A C 1
ATOM 2809 O O . ALA A 1 369 ? 20.475 4.441 -17.325 1.00 78.38 369 ALA A O 1
ATOM 2810 N N . TYR A 1 370 ? 21.004 2.773 -15.883 1.00 79.94 370 TYR A N 1
ATOM 2811 C CA . TYR A 1 370 ? 19.868 2.916 -14.977 1.00 79.94 370 TYR A CA 1
ATOM 2812 C C . TYR A 1 370 ? 19.771 4.327 -14.370 1.00 79.94 370 TYR A C 1
ATOM 2814 O O . TYR A 1 370 ? 18.678 4.879 -14.245 1.00 79.94 370 TYR A O 1
ATOM 2822 N N . ARG A 1 371 ? 20.899 4.998 -14.095 1.00 83.56 371 ARG A N 1
ATOM 2823 C CA . ARG A 1 371 ? 20.933 6.345 -13.479 1.00 83.56 371 ARG A CA 1
ATOM 2824 C C . ARG A 1 371 ? 20.268 7.422 -14.342 1.00 83.56 371 ARG A C 1
ATOM 2826 O O . ARG A 1 371 ? 19.763 8.431 -13.837 1.00 83.56 371 ARG A O 1
ATOM 2833 N N . ARG A 1 372 ? 20.197 7.206 -15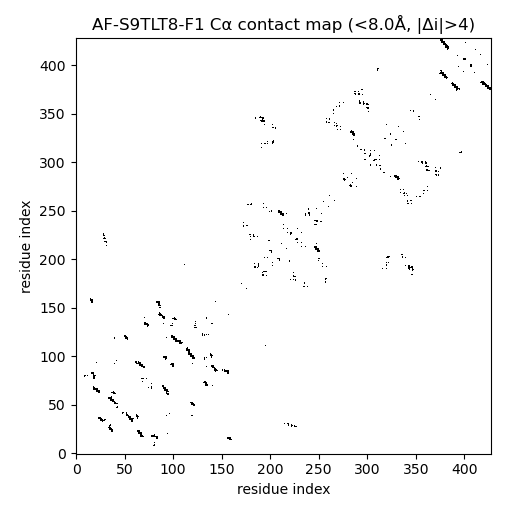.664 1.00 79.50 372 ARG A N 1
ATOM 2834 C CA . ARG A 1 372 ? 19.493 8.120 -16.581 1.00 79.50 372 ARG A CA 1
ATOM 2835 C C . ARG A 1 372 ? 17.985 8.156 -16.321 1.00 79.50 372 ARG A C 1
ATOM 2837 O O . ARG A 1 372 ? 17.369 9.196 -16.544 1.00 79.50 372 ARG A O 1
ATOM 2844 N N . GLY A 1 373 ? 17.406 7.067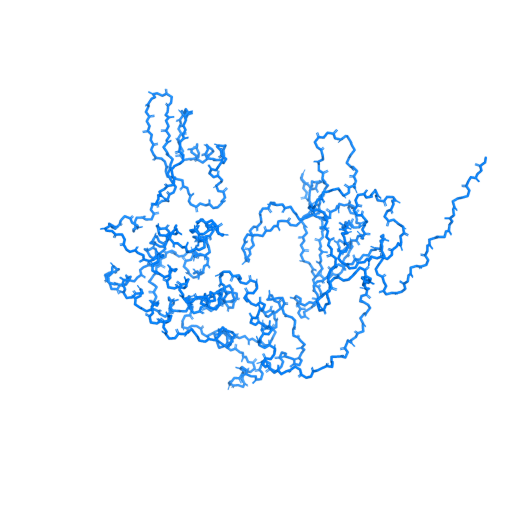 -15.810 1.00 71.38 373 GLY A N 1
ATOM 2845 C CA . GLY A 1 373 ? 15.966 6.952 -15.565 1.00 71.38 373 GLY A CA 1
ATOM 2846 C C . GLY A 1 373 ? 15.125 6.945 -16.841 1.00 71.38 373 GLY A C 1
ATOM 2847 O O . GLY A 1 373 ? 13.955 7.336 -16.806 1.00 71.38 373 GLY A O 1
ATOM 2848 N N . ASP A 1 374 ? 15.729 6.530 -17.959 1.00 70.56 374 ASP A N 1
ATOM 2849 C CA . ASP A 1 374 ? 15.042 6.369 -19.238 1.00 70.56 374 ASP A CA 1
ATOM 2850 C C . ASP A 1 374 ? 13.844 5.411 -19.061 1.00 70.56 374 ASP A C 1
ATOM 2852 O O . ASP A 1 374 ? 13.982 4.393 -18.380 1.00 70.56 374 ASP A O 1
ATOM 2856 N N . PRO A 1 375 ? 12.668 5.701 -19.649 1.00 68.81 375 PRO A N 1
ATOM 2857 C CA . PRO A 1 375 ? 11.536 4.781 -19.597 1.00 68.81 375 PRO A CA 1
ATOM 2858 C C . PRO A 1 375 ? 11.866 3.384 -20.141 1.00 68.81 375 PRO A C 1
ATOM 2860 O O . PRO A 1 375 ? 12.601 3.253 -21.126 1.00 68.81 375 PRO A O 1
ATOM 2863 N N . MET A 1 376 ? 11.290 2.352 -19.518 1.00 64.88 376 MET A N 1
ATOM 2864 C CA . MET A 1 376 ? 11.533 0.940 -19.851 1.00 64.88 376 MET A CA 1
ATOM 2865 C C . MET A 1 376 ? 10.832 0.526 -21.144 1.00 64.88 376 MET A C 1
ATOM 2867 O O . MET A 1 376 ? 11.313 -0.338 -21.883 1.00 64.88 376 MET A O 1
ATOM 2871 N N . ARG A 1 377 ? 9.689 1.144 -21.441 1.00 72.75 377 ARG A N 1
ATOM 2872 C CA . ARG A 1 377 ? 8.930 0.875 -22.662 1.00 72.75 377 ARG A CA 1
ATOM 2873 C C . ARG A 1 377 ? 9.484 1.694 -23.819 1.00 72.75 377 ARG A C 1
ATOM 2875 O O . ARG A 1 377 ? 9.479 2.926 -23.788 1.00 72.75 377 ARG A O 1
ATOM 2882 N N . VAL A 1 378 ? 9.899 1.009 -24.878 1.00 76.62 378 VAL A N 1
ATOM 2883 C CA . VAL A 1 378 ? 10.298 1.648 -26.132 1.00 76.62 378 VAL A CA 1
ATOM 2884 C C . VAL A 1 378 ? 9.470 1.101 -27.284 1.00 76.62 378 VAL A C 1
ATOM 2886 O O . VAL A 1 378 ? 9.060 -0.056 -27.305 1.00 76.62 378 VAL A O 1
ATOM 2889 N N . VAL A 1 379 ? 9.162 1.970 -28.232 1.00 83.50 379 VAL A N 1
ATOM 2890 C CA . VAL A 1 379 ? 8.404 1.635 -29.427 1.00 83.50 379 VAL A CA 1
ATOM 2891 C C . VAL A 1 379 ? 9.257 1.961 -30.619 1.00 83.50 379 VAL A C 1
ATOM 2893 O O . VAL A 1 379 ? 9.654 3.108 -30.804 1.00 83.50 379 VAL A O 1
ATOM 2896 N N . THR A 1 380 ? 9.508 0.957 -31.443 1.00 87.25 380 THR A N 1
ATOM 2897 C CA . THR A 1 380 ? 10.087 1.180 -32.760 1.00 87.25 380 THR A CA 1
ATOM 2898 C C . THR A 1 380 ? 8.949 1.499 -33.717 1.00 87.25 380 THR A C 1
ATOM 2900 O O . THR A 1 380 ? 8.072 0.664 -33.949 1.00 87.25 380 THR A O 1
ATOM 2903 N N . VAL A 1 381 ? 8.943 2.723 -34.232 1.00 89.56 381 VAL A N 1
ATOM 2904 C CA . VAL A 1 381 ? 7.980 3.230 -35.208 1.00 89.56 381 VAL A CA 1
ATOM 2905 C C . VAL A 1 381 ? 8.608 3.155 -36.592 1.00 89.56 381 VAL A C 1
ATOM 2907 O O . VAL A 1 381 ? 9.754 3.553 -36.777 1.00 89.56 381 VAL A O 1
ATOM 2910 N N . SER A 1 382 ? 7.857 2.660 -37.570 1.00 90.69 382 SER A N 1
ATOM 2911 C CA . SER A 1 382 ? 8.200 2.729 -38.989 1.00 90.69 382 SER A CA 1
ATOM 2912 C C . SER A 1 382 ? 7.307 3.760 -39.673 1.00 90.69 382 SER A C 1
ATOM 2914 O O . SER A 1 382 ? 6.077 3.686 -39.577 1.00 90.69 382 SER A O 1
ATOM 2916 N N . HIS A 1 383 ? 7.919 4.712 -40.371 1.00 89.94 383 HIS A N 1
ATOM 2917 C CA . HIS A 1 383 ? 7.225 5.793 -41.062 1.00 89.94 383 HIS A CA 1
ATOM 2918 C C . HIS A 1 383 ? 6.868 5.416 -42.505 1.00 89.94 383 HIS A C 1
ATOM 2920 O O . HIS A 1 383 ? 7.371 4.444 -43.079 1.00 89.94 383 HIS A O 1
ATOM 2926 N N . ALA A 1 384 ? 5.968 6.191 -43.112 1.00 86.75 384 ALA A N 1
ATOM 2927 C CA . ALA A 1 384 ? 5.537 5.995 -44.495 1.00 86.75 384 ALA A CA 1
ATOM 2928 C C . ALA A 1 384 ? 6.668 6.175 -45.528 1.00 86.75 384 ALA A C 1
ATOM 2930 O O . ALA A 1 384 ? 6.619 5.551 -46.587 1.00 86.75 384 ALA A O 1
ATOM 2931 N N . ASP A 1 385 ? 7.689 6.976 -45.210 1.00 86.88 385 ASP A N 1
ATOM 2932 C CA . ASP A 1 385 ? 8.871 7.221 -46.050 1.00 86.88 385 ASP A CA 1
ATOM 2933 C C . ASP A 1 385 ? 9.930 6.100 -45.978 1.00 86.88 385 ASP A C 1
ATOM 2935 O O . ASP A 1 385 ? 10.925 6.136 -46.700 1.00 86.88 385 ASP A O 1
ATOM 2939 N N . GLY A 1 386 ? 9.704 5.084 -45.136 1.00 82.81 386 GLY A N 1
ATOM 2940 C CA . GLY A 1 386 ? 10.617 3.962 -44.920 1.00 82.81 386 GLY A CA 1
ATOM 2941 C C . GLY A 1 386 ? 11.655 4.184 -43.815 1.00 82.81 386 GLY A C 1
ATOM 2942 O O . GLY A 1 386 ? 12.412 3.258 -43.528 1.00 82.81 386 GLY A O 1
ATOM 2943 N N . SER A 1 387 ? 11.686 5.355 -43.173 1.00 87.75 387 SER A N 1
ATOM 2944 C CA . SER A 1 387 ? 12.519 5.603 -41.994 1.00 87.75 387 SER A CA 1
ATOM 2945 C C . SER A 1 387 ? 11.939 4.939 -40.736 1.00 87.75 387 SER A C 1
ATOM 2947 O O . SER A 1 387 ? 10.757 4.580 -40.680 1.00 87.75 387 SER A O 1
ATOM 2949 N N . SER A 1 388 ? 12.774 4.750 -39.712 1.00 87.25 388 SER A N 1
ATOM 2950 C CA . SER A 1 388 ? 12.344 4.217 -38.418 1.00 87.25 388 SER A CA 1
ATOM 2951 C C . SER A 1 388 ? 12.951 4.989 -37.258 1.00 87.25 388 SER A C 1
ATOM 2953 O O . SER A 1 388 ? 14.150 5.273 -37.280 1.00 87.25 388 SER A O 1
ATOM 2955 N N . GLU A 1 389 ? 12.161 5.237 -36.218 1.00 88.69 389 GLU A N 1
ATOM 2956 C CA . GLU A 1 389 ? 12.622 5.864 -34.980 1.00 88.69 389 GLU A CA 1
ATOM 2957 C C . GLU A 1 389 ? 12.195 5.070 -33.741 1.00 88.69 389 GLU A C 1
ATOM 2959 O O . GLU A 1 389 ? 11.204 4.338 -33.753 1.00 88.69 389 GLU A O 1
ATOM 2964 N N . THR A 1 390 ? 12.956 5.213 -32.655 1.00 86.00 390 THR A N 1
ATOM 2965 C CA . THR A 1 390 ? 12.636 4.589 -31.367 1.00 86.00 390 THR A CA 1
ATOM 2966 C C . THR A 1 390 ? 12.113 5.647 -30.407 1.00 86.00 390 THR A C 1
ATOM 2968 O O . THR A 1 390 ? 12.846 6.545 -29.993 1.00 86.00 390 THR A O 1
ATOM 2971 N N . VAL A 1 391 ? 10.851 5.507 -30.015 1.00 82.00 391 VAL A N 1
ATOM 2972 C CA . VAL A 1 391 ? 10.133 6.430 -29.136 1.00 82.00 391 VAL A CA 1
ATOM 2973 C C . VAL A 1 391 ? 9.984 5.795 -27.762 1.00 82.00 391 VAL A C 1
ATOM 2975 O O . VAL A 1 391 ? 9.569 4.645 -27.640 1.00 82.00 391 VAL A O 1
ATOM 2978 N N . ARG A 1 392 ? 10.322 6.532 -26.704 1.00 79.50 392 ARG A N 1
ATOM 2979 C CA . ARG A 1 392 ? 10.176 6.053 -25.323 1.00 79.50 392 ARG A CA 1
ATOM 2980 C C . ARG A 1 392 ? 8.755 6.340 -24.841 1.00 79.50 392 ARG A C 1
ATOM 2982 O O . ARG A 1 392 ? 8.306 7.480 -24.934 1.00 79.50 392 ARG A O 1
ATOM 2989 N N . LEU A 1 393 ? 8.054 5.328 -24.338 1.00 74.06 393 LEU A N 1
ATOM 2990 C CA . LEU A 1 393 ? 6.717 5.501 -23.770 1.00 74.06 393 LEU A CA 1
ATOM 2991 C C . LEU A 1 393 ? 6.796 5.756 -22.263 1.00 74.06 393 LEU A C 1
ATOM 2993 O O . LEU A 1 393 ? 7.702 5.244 -21.613 1.00 74.06 393 LEU A O 1
ATOM 2997 N N . PRO A 1 394 ? 5.827 6.472 -21.675 1.00 67.75 394 PRO A N 1
ATOM 2998 C CA . PRO A 1 394 ? 5.701 6.559 -20.227 1.00 67.75 394 PRO A CA 1
ATOM 2999 C C . PRO A 1 394 ? 5.471 5.177 -19.595 1.00 67.75 394 PRO A C 1
ATOM 3001 O O . PRO A 1 394 ? 4.646 4.395 -20.075 1.00 67.75 394 PRO A O 1
ATOM 3004 N N . ASP A 1 395 ? 6.125 4.913 -18.463 1.00 65.25 395 ASP A N 1
ATOM 3005 C CA . ASP A 1 395 ? 5.911 3.705 -17.652 1.00 65.25 395 ASP A CA 1
ATOM 3006 C C . ASP A 1 395 ? 4.666 3.859 -16.759 1.00 65.25 395 ASP A C 1
ATOM 3008 O O . ASP A 1 395 ? 4.719 3.734 -15.538 1.00 65.25 395 ASP A O 1
ATOM 3012 N N . THR A 1 396 ? 3.528 4.205 -17.368 1.00 61.50 396 THR A N 1
ATOM 3013 C CA . THR A 1 396 ? 2.254 4.377 -16.663 1.00 61.50 396 THR A CA 1
ATOM 3014 C C . THR A 1 396 ? 1.352 3.161 -16.848 1.00 61.50 396 THR A C 1
ATOM 3016 O O . THR A 1 396 ? 1.212 2.624 -17.947 1.00 61.50 396 THR A O 1
ATOM 3019 N N . LEU A 1 397 ? 0.658 2.783 -15.771 1.00 54.16 397 LEU A N 1
ATOM 3020 C CA . LEU A 1 397 ? -0.419 1.783 -15.792 1.00 54.16 397 LEU A CA 1
ATOM 3021 C C . LEU A 1 397 ? -1.634 2.225 -16.625 1.00 54.16 397 LEU A C 1
ATOM 3023 O O . LEU A 1 397 ? -2.457 1.402 -17.004 1.00 54.16 397 LEU A O 1
ATOM 3027 N N . VAL A 1 398 ? -1.750 3.527 -16.906 1.00 58.59 398 VAL A N 1
ATOM 3028 C CA . VAL A 1 398 ? -2.831 4.096 -17.725 1.00 58.59 398 VAL A CA 1
ATOM 3029 C C . VAL A 1 398 ? -2.647 3.746 -19.201 1.00 58.59 398 VAL A C 1
ATOM 3031 O O . VAL A 1 398 ? -3.627 3.628 -19.927 1.00 58.59 398 VAL A O 1
ATOM 3034 N N . LEU A 1 399 ? -1.401 3.577 -19.651 1.00 67.69 399 LEU A N 1
ATOM 3035 C CA . LEU A 1 399 ? -1.120 3.220 -21.030 1.00 67.69 399 LEU A CA 1
ATOM 3036 C C . LEU A 1 399 ? -1.219 1.706 -21.214 1.00 67.69 399 LEU A C 1
ATOM 3038 O O . LEU A 1 399 ? -0.302 0.961 -20.845 1.00 67.69 399 LEU A O 1
ATOM 3042 N N . ASN A 1 400 ? -2.314 1.271 -21.837 1.00 70.12 400 ASN A N 1
ATOM 3043 C CA . ASN A 1 400 ? -2.482 -0.101 -22.282 1.00 70.12 400 ASN A CA 1
ATOM 3044 C C . ASN A 1 400 ? -1.645 -0.347 -23.546 1.00 70.12 400 ASN A C 1
ATOM 3046 O O . ASN A 1 400 ? -2.014 0.053 -24.647 1.00 70.12 400 ASN A O 1
ATOM 3050 N N . THR A 1 401 ? -0.511 -1.033 -23.403 1.00 72.00 401 THR A N 1
ATOM 3051 C CA . THR A 1 401 ? 0.379 -1.347 -24.532 1.00 72.00 401 THR A CA 1
ATOM 3052 C C . THR A 1 401 ? -0.171 -2.420 -25.471 1.00 72.00 401 THR A C 1
ATOM 3054 O O . THR A 1 401 ? 0.327 -2.544 -26.590 1.00 72.00 401 THR A O 1
ATOM 3057 N N . ALA A 1 402 ? -1.189 -3.178 -25.048 1.00 73.62 402 ALA A N 1
ATOM 3058 C CA . ALA A 1 402 ? -1.901 -4.114 -25.915 1.00 73.62 402 ALA A CA 1
ATOM 3059 C C . ALA A 1 402 ? -2.921 -3.399 -26.818 1.00 73.62 402 ALA A C 1
ATOM 3061 O O . ALA A 1 402 ? -3.240 -3.899 -27.900 1.00 73.62 402 ALA A O 1
ATOM 3062 N N . ASP A 1 403 ? -3.400 -2.218 -26.415 1.00 81.25 403 ASP A N 1
ATOM 3063 C CA . ASP A 1 403 ? -4.273 -1.394 -27.245 1.00 81.25 403 ASP A CA 1
ATOM 3064 C C . ASP A 1 403 ? -3.439 -0.542 -28.212 1.00 81.25 403 ASP A C 1
ATOM 3066 O O . ASP A 1 403 ? -2.812 0.463 -27.862 1.00 81.25 403 ASP A O 1
ATOM 3070 N N . ARG A 1 404 ? -3.443 -0.943 -29.488 1.00 83.38 404 ARG A N 1
ATOM 3071 C CA . ARG A 1 404 ? -2.738 -0.213 -30.551 1.00 83.38 404 ARG A CA 1
ATOM 3072 C C . ARG A 1 404 ? -3.277 1.213 -30.734 1.00 83.38 404 ARG A C 1
ATOM 3074 O O . ARG A 1 404 ? -2.538 2.068 -31.217 1.00 83.38 404 ARG A O 1
ATOM 3081 N N . GLY A 1 405 ? -4.532 1.482 -30.380 1.00 83.50 405 GLY A N 1
ATOM 3082 C CA . GLY A 1 405 ? -5.125 2.817 -30.403 1.00 83.50 405 GLY A CA 1
ATOM 3083 C C . GLY A 1 405 ? -4.498 3.737 -29.359 1.00 83.50 405 GLY A C 1
ATOM 3084 O O . GLY A 1 405 ? -4.043 4.828 -29.711 1.00 83.50 405 GLY A O 1
ATOM 3085 N N . ASP A 1 406 ? -4.396 3.269 -28.116 1.00 79.94 406 ASP A N 1
ATOM 3086 C CA . ASP A 1 406 ? -3.810 4.030 -27.005 1.00 79.94 406 ASP A CA 1
ATOM 3087 C C . ASP A 1 406 ? -2.326 4.325 -27.243 1.00 79.94 406 ASP A C 1
ATOM 3089 O O . ASP A 1 406 ? -1.887 5.472 -27.122 1.00 79.94 406 ASP A O 1
ATOM 3093 N N . VAL A 1 407 ? -1.555 3.320 -27.679 1.00 82.81 407 VAL A N 1
ATOM 3094 C CA . VAL A 1 407 ? -0.138 3.512 -28.030 1.00 82.81 407 VAL A CA 1
ATOM 3095 C C . VAL A 1 407 ? 0.003 4.534 -29.158 1.00 82.81 407 VAL A C 1
ATOM 3097 O O . VAL A 1 407 ? 0.831 5.440 -29.068 1.00 82.81 407 VAL A O 1
ATOM 3100 N N . LYS A 1 408 ? -0.836 4.455 -30.199 1.00 84.44 408 LYS A N 1
ATOM 3101 C CA . LYS A 1 408 ? -0.806 5.412 -31.313 1.00 84.44 408 LYS A CA 1
ATOM 3102 C C . LYS A 1 408 ? -1.132 6.839 -30.861 1.00 84.44 408 LYS A C 1
ATOM 3104 O O . LYS A 1 408 ? -0.490 7.771 -31.339 1.00 84.44 408 LYS A O 1
ATOM 3109 N N . GLN A 1 409 ? -2.083 7.024 -29.944 1.00 84.38 409 GLN A N 1
ATOM 3110 C CA . GLN A 1 409 ? -2.395 8.342 -29.378 1.00 84.38 409 GLN A CA 1
ATOM 3111 C C . GLN A 1 409 ? -1.204 8.933 -28.622 1.00 84.38 409 GLN A C 1
ATOM 3113 O O . GLN A 1 409 ? -0.874 10.101 -28.825 1.00 84.38 409 GLN A O 1
ATOM 3118 N N . VAL A 1 410 ? -0.514 8.128 -27.811 1.00 83.62 410 VAL A N 1
ATOM 3119 C CA . VAL A 1 410 ? 0.692 8.573 -27.096 1.00 83.62 410 VAL A CA 1
ATOM 3120 C C . VAL A 1 410 ? 1.818 8.936 -28.064 1.00 83.62 410 VAL A C 1
ATOM 3122 O O . VAL A 1 410 ? 2.460 9.966 -27.877 1.00 83.62 410 VAL A O 1
ATOM 3125 N N . LEU A 1 411 ? 2.028 8.156 -29.129 1.00 85.38 411 LEU A N 1
ATOM 3126 C CA . LEU A 1 411 ? 3.020 8.481 -30.163 1.00 85.38 411 LEU A CA 1
ATOM 3127 C C . LEU A 1 411 ? 2.708 9.822 -30.848 1.00 85.38 411 LEU A C 1
ATOM 3129 O O . LEU A 1 411 ? 3.595 10.659 -30.999 1.00 85.38 411 LEU A O 1
ATOM 3133 N N . ILE A 1 412 ? 1.442 10.069 -31.200 1.00 86.00 412 ILE A N 1
ATOM 3134 C CA . ILE A 1 412 ? 1.016 11.345 -31.796 1.00 86.00 412 ILE A CA 1
ATOM 3135 C C . ILE A 1 412 ? 1.245 12.508 -30.820 1.00 86.00 412 ILE A C 1
ATOM 3137 O O . ILE A 1 412 ? 1.756 13.553 -31.221 1.00 86.00 412 ILE A O 1
ATOM 3141 N N . GLN A 1 413 ? 0.912 12.334 -29.536 1.00 83.81 413 GLN A N 1
ATOM 3142 C CA . GLN A 1 413 ? 1.174 13.338 -28.496 1.00 83.81 413 GLN A CA 1
ATOM 3143 C C . GLN A 1 413 ? 2.672 13.602 -28.299 1.00 83.81 413 GLN A C 1
ATOM 3145 O O . GLN A 1 413 ? 3.058 14.736 -28.025 1.00 83.81 413 GLN A O 1
ATOM 3150 N N . ALA A 1 414 ? 3.513 12.584 -28.487 1.00 79.19 414 ALA A N 1
ATOM 3151 C CA . ALA A 1 414 ? 4.968 12.705 -28.479 1.00 79.19 414 ALA A CA 1
ATOM 3152 C C . ALA A 1 414 ? 5.534 13.381 -29.747 1.00 79.19 414 ALA A C 1
ATOM 3154 O O . ALA A 1 414 ? 6.743 13.576 -29.845 1.00 79.19 414 ALA A O 1
ATOM 3155 N N . GLY A 1 415 ? 4.680 13.770 -30.702 1.00 83.62 415 GLY A N 1
ATOM 3156 C CA . GLY A 1 415 ? 5.062 14.499 -31.913 1.00 83.62 415 GLY A CA 1
ATOM 3157 C C . GLY A 1 415 ? 5.411 13.618 -33.114 1.00 83.62 415 GLY A C 1
ATOM 3158 O O . GLY A 1 415 ? 5.822 14.152 -34.144 1.00 83.62 415 GLY A O 1
ATOM 3159 N N . VAL A 1 416 ? 5.217 12.301 -33.010 1.00 86.19 416 VAL A N 1
ATOM 3160 C CA . VAL A 1 416 ? 5.493 11.327 -34.075 1.00 86.19 416 VAL A CA 1
ATOM 3161 C C . VAL A 1 416 ? 4.459 11.475 -35.193 1.00 86.19 416 VAL A C 1
ATOM 3163 O O . VAL A 1 416 ? 3.249 11.443 -34.948 1.00 86.19 416 VAL A O 1
ATOM 3166 N N . LYS A 1 417 ? 4.922 11.616 -36.439 1.00 86.19 417 LYS A N 1
ATOM 3167 C CA . LYS A 1 417 ? 4.076 11.785 -37.635 1.00 86.19 417 LYS A CA 1
ATOM 3168 C C . LYS A 1 417 ? 4.255 10.625 -38.611 1.00 86.19 417 LYS A C 1
ATOM 3170 O O . LYS A 1 417 ? 5.208 9.864 -38.508 1.00 86.19 417 LYS A O 1
ATOM 3175 N N . ASP A 1 418 ? 3.315 10.469 -39.542 1.00 86.19 418 ASP A N 1
ATOM 3176 C CA . ASP A 1 418 ? 3.408 9.515 -40.661 1.00 86.19 418 ASP A CA 1
ATOM 3177 C C . ASP A 1 418 ? 3.646 8.047 -40.253 1.00 86.19 418 ASP A C 1
ATOM 3179 O O . ASP A 1 418 ? 4.322 7.289 -40.946 1.00 86.19 418 ASP A O 1
ATOM 3183 N N . ILE A 1 419 ? 3.059 7.637 -39.122 1.00 86.19 419 ILE A N 1
ATOM 3184 C CA . ILE A 1 419 ? 3.156 6.282 -38.558 1.00 86.19 419 ILE A CA 1
ATOM 3185 C C . ILE A 1 419 ? 2.510 5.265 -39.510 1.00 86.19 419 ILE A C 1
ATOM 3187 O O . ILE A 1 419 ? 1.284 5.244 -39.658 1.00 86.19 419 ILE A O 1
ATOM 3191 N N . LYS A 1 420 ? 3.322 4.378 -40.096 1.00 87.31 420 LYS A N 1
ATOM 3192 C CA . LYS A 1 420 ? 2.864 3.241 -40.907 1.00 87.31 420 LYS A CA 1
ATOM 3193 C C . LYS A 1 420 ? 2.604 2.018 -40.031 1.00 87.31 420 LYS A C 1
ATOM 3195 O O . LYS A 1 420 ? 1.521 1.442 -40.072 1.00 87.31 420 LYS A O 1
ATOM 3200 N N . GLU A 1 421 ? 3.587 1.655 -39.216 1.00 87.69 421 GLU A N 1
ATOM 3201 C CA . GLU A 1 421 ? 3.534 0.526 -38.289 1.00 87.69 421 GLU A CA 1
ATOM 3202 C C . GLU A 1 421 ? 4.381 0.837 -37.052 1.00 87.69 421 GLU A C 1
ATOM 3204 O O . GLU A 1 421 ? 5.247 1.708 -37.081 1.00 87.69 421 GLU A O 1
ATOM 3209 N N . PHE A 1 422 ? 4.116 0.152 -35.944 1.00 87.81 422 PHE A N 1
ATOM 3210 C CA . PHE A 1 422 ? 4.950 0.242 -34.755 1.00 87.81 422 PHE A CA 1
ATOM 3211 C C . PHE A 1 422 ? 4.956 -1.082 -33.995 1.00 87.81 422 PHE A C 1
ATOM 3213 O O . PHE A 1 422 ? 3.953 -1.803 -33.982 1.00 87.81 422 PHE A O 1
ATOM 3220 N N . THR A 1 423 ? 6.079 -1.367 -33.341 1.00 83.88 423 THR A N 1
ATOM 3221 C CA . THR A 1 423 ? 6.266 -2.536 -32.478 1.00 83.88 423 THR A CA 1
ATOM 3222 C C . THR A 1 423 ? 6.676 -2.066 -31.093 1.00 83.88 423 THR A C 1
ATOM 3224 O O . THR A 1 423 ? 7.640 -1.315 -30.950 1.00 83.88 423 THR A O 1
ATOM 3227 N N . VAL A 1 424 ? 5.931 -2.493 -30.072 1.00 78.44 424 VAL A N 1
ATOM 3228 C CA . VAL A 1 424 ? 6.263 -2.215 -28.672 1.00 78.44 424 VAL A CA 1
ATOM 3229 C C . VAL A 1 424 ? 7.268 -3.262 -28.212 1.00 78.44 424 VAL A C 1
ATOM 3231 O O . VAL A 1 424 ? 6.942 -4.447 -28.153 1.00 78.44 424 VAL A O 1
ATOM 3234 N N . SER A 1 425 ? 8.480 -2.838 -27.875 1.00 67.31 425 SER A N 1
ATOM 3235 C CA . SER A 1 425 ? 9.463 -3.679 -27.203 1.00 67.31 425 SER A CA 1
ATOM 3236 C C . SER A 1 425 ? 9.460 -3.354 -25.708 1.00 67.31 425 SER A C 1
ATOM 3238 O O . SER A 1 425 ? 9.622 -2.207 -25.284 1.00 67.31 425 SER A O 1
ATOM 3240 N N . ARG A 1 426 ? 9.265 -4.383 -24.875 1.00 57.84 426 ARG A N 1
ATOM 3241 C CA . ARG A 1 426 ? 9.688 -4.307 -23.472 1.00 57.84 426 ARG A CA 1
ATOM 3242 C C . ARG A 1 426 ? 11.207 -4.421 -23.481 1.00 57.84 426 ARG A C 1
ATOM 3244 O O . ARG A 1 426 ? 11.723 -5.381 -24.054 1.00 57.84 426 ARG A O 1
ATOM 3251 N N . ARG A 1 427 ? 11.926 -3.464 -22.883 1.00 49.59 427 ARG A N 1
ATOM 3252 C CA . ARG A 1 427 ? 13.285 -3.778 -22.432 1.00 49.59 427 ARG A CA 1
ATOM 3253 C C . ARG A 1 427 ? 13.159 -4.947 -21.456 1.00 49.59 427 ARG A C 1
ATOM 3255 O O . ARG A 1 427 ? 12.347 -4.870 -20.535 1.00 49.59 427 ARG A O 1
ATOM 3262 N N . ILE A 1 428 ? 13.856 -6.033 -21.785 1.00 41.00 428 ILE A N 1
ATOM 3263 C CA . ILE A 1 428 ? 14.042 -7.201 -20.921 1.00 41.00 428 ILE A CA 1
ATOM 3264 C C . ILE A 1 428 ? 14.920 -6.776 -19.758 1.00 41.00 428 ILE A C 1
ATOM 3266 O O . ILE A 1 428 ? 15.905 -6.054 -20.048 1.00 41.00 428 ILE A O 1
#

Nearest PDB structures (foldseek):
  8g2z-assembly1_1N  TM=4.451E-01  e=4.331E-12  Tetrahymena thermophila CU428
  8sf7-assembly1_1B  TM=6.791E-01  e=5.884E-06  Tetrahymena thermophila
  8glv-assembly1_HO  TM=4.243E-01  e=1.087E-07  Chlamydomonas reinhardtii
  8g3d-assembly1_0N  TM=7.212E-01  e=3.351E-04  Tetrahymena thermophila
  8g2z-assembly1_3C  TM=6.401E-01  e=2.342E-04  Tetrahymena thermophila CU428

pLDDT: mean 77.77, std 16.08, range [29.39, 97.5]

Foldseek 3Di:
DDDDDPPPLDDADAFFDWFQDKDWDWDQQQAPVGTWTFFWDQDDDDCSQFWTFTDTDDDDDLRRIWGKAAAQDFPVCSSSGHTAAAPHWIWIARPPSRFTWFFDQDWDQDLLGTGTTIIRGQDDDPDDPDSTSRRHDPRRIDGHHDPPDDDDRPHTNTDDPDDPDDDPDPQDLVNLLVVLLVLQCVSCAQQFQLSLCVVQVNQPPVPDFRKAALRRVSNSSSVSVDHDDPVSSVSVQVVAPPPPPRIGGSVVSSCSNLPFDDPVLLVLLLVLVVVCCVVVVNFHWLLLLLLLLLLLLCLQPCCVVVVDPSLSSSVSVLVSHVVCVVPVTDTDDSVSSSVSCSRSVSSDPDPVSSSSRSVRSRDDDPDSPSSVVFAQKWKWFAAPVRDIDIDGDDSDPVQDPVPPVSVVVRCVVVVHPRTPDMDIDGND